Protein AF-A0AAQ4E696-F1 (afdb_monomer)

Foldseek 3Di:
DDDPVRVVVVVVVCVVDPDDDDDDDDDDDDDDPDDDDDDPLRCVVVPNDAPDFFDKDKDLDLVPDDKFWFDWDDLAWDFKAKDDVCFLNVADPDPPCDLPLPPCPPPSPPPVVVDDDPPPVPVPPPPDDDDDDDDDDDDDDDDDDDDDDDDDDDDDDDDDPDPQDAQLLHSDRHGADPQGYDDFDDPADQDPPPRDGPQPPQLKMWIWIDDPFKIKIKIKGQQGGDDQSSQLNSLLRRLLSSQLSCQPVPPPDTDTMVSSVVVSNSSSNVSSLSSSVVVVGAKMWMKMWMWTHGPPDQKIKIKIKTFFDWWKWKADPPNAIDTSLPQLDDLQDDDDLSGRSWIRYQPVHRGTGCPSIMIMMGMDHVVMRIDIGDSSPLVCLFCVSVPQENEDDDPDPPDDDDDPPDDPDPHHYDGSNSRVVSSRVSNRD

pLDDT: mean 77.85, std 25.51, range [22.39, 98.88]

Mean predicted aligned error: 13.48 Å

Secondary structure (DSSP, 8-state):
---HHHHHHHHHHHHH------------PPPPS-SS---HHHHHHTT-PPPPPPPEEEESSGGGSPP-BBPPPP--EEEEEEESTTGGGGS--STT------S--TTTS-TTTTS-TTSSSSSSSS-------------------PPPP-----------------BTTBS-SEE-BTTB-------SPBPTTT-PBTTPSP-EEEEEEEESSEEEEEEEEBSSSSHHHHHHHHHHHHHHHHHHHHHHT-TT----BHHHHHHHHHHHHHHHHHHHHHTT---B-EEEEEEEEBTTSS-EEEEEEEESS-EEEEEETTTEEEETTGGGS-TTS---TT--S-BBS-TTSS--B-TT-EEEEEEE-TT-EEEEE-HHHHGGG-TTTTTSSEEPPPP-TT-------PPPPSS-EE-HHHHHHHHHHHHT-

Solvent-accessible surface area (backbone atoms only — not comparable to full-atom values): 25598 Å² total; per-residue (Å²): 130,84,50,74,67,53,54,46,54,50,49,55,43,49,75,73,54,85,71,83,91,76,82,94,77,79,83,86,71,80,81,68,101,79,73,100,65,78,49,72,66,53,41,43,77,72,66,51,72,81,76,93,68,83,72,66,51,60,37,80,49,68,86,78,49,88,73,43,56,33,37,82,78,55,85,56,73,77,25,20,29,46,21,49,100,49,18,35,76,75,50,84,88,53,100,80,61,74,82,77,68,66,94,74,57,73,83,81,72,40,72,70,80,82,55,78,98,81,61,76,81,72,70,74,73,82,80,85,84,82,88,84,83,87,82,89,87,81,89,85,82,90,83,91,82,85,88,80,91,81,85,90,79,92,76,90,77,78,90,70,83,69,74,69,73,58,55,52,75,39,70,61,53,87,35,63,41,99,92,43,75,87,86,73,84,82,89,53,62,58,41,90,83,85,66,48,49,58,56,57,50,72,15,51,18,34,36,40,40,33,30,81,51,35,34,41,39,32,39,12,39,12,57,74,60,25,67,43,8,24,43,10,2,21,22,31,35,30,24,26,44,25,43,40,46,44,69,68,63,37,85,98,60,85,53,56,35,46,55,57,52,44,53,45,50,55,53,10,52,52,33,7,32,48,38,9,58,75,74,62,24,37,32,9,23,40,25,36,36,42,35,37,30,30,50,98,51,84,38,29,38,40,42,33,42,31,27,22,59,38,42,37,36,41,31,39,95,89,74,36,47,44,65,52,48,57,70,39,56,63,52,78,47,80,79,59,94,84,57,49,73,19,27,40,16,44,74,82,71,70,48,57,41,58,85,22,40,24,35,23,38,36,77,42,52,85,86,49,46,76,50,74,40,46,50,90,54,58,47,66,39,26,37,52,74,60,68,67,29,38,74,57,74,80,82,69,91,80,74,74,93,69,88,68,85,70,78,79,70,97,46,55,71,35,51,38,50,52,36,55,55,50,20,36,59,53,72,60,110

Structure (mmCIF, N/CA/C/O backbone):
data_AF-A0AAQ4E696-F1
#
_entry.id   AF-A0AAQ4E696-F1
#
loop_
_atom_site.group_PDB
_atom_site.id
_atom_site.type_symbol
_atom_site.label_atom_id
_atom_site.label_alt_id
_atom_site.label_comp_id
_atom_site.label_asym_id
_atom_site.label_entity_id
_atom_site.label_seq_id
_atom_site.pdbx_PDB_ins_code
_atom_site.Cartn_x
_atom_site.Cartn_y
_atom_site.Cartn_z
_atom_site.occupancy
_atom_site.B_iso_or_equiv
_atom_site.auth_seq_id
_atom_site.auth_comp_id
_atom_site.auth_asym_id
_atom_site.auth_atom_id
_atom_site.pdbx_PDB_model_num
ATOM 1 N N . MET A 1 1 ? -17.417 -28.292 -9.392 1.00 41.88 1 MET A N 1
ATOM 2 C CA . MET A 1 1 ? -17.511 -26.860 -9.036 1.00 41.88 1 MET A CA 1
ATOM 3 C C . MET A 1 1 ? -16.348 -26.145 -9.709 1.00 41.88 1 MET A C 1
ATOM 5 O O . MET A 1 1 ? -15.271 -26.731 -9.688 1.00 41.88 1 MET A O 1
ATOM 9 N N . PRO A 1 2 ? -16.537 -24.966 -10.328 1.00 41.00 2 PRO A N 1
ATOM 10 C CA . PRO A 1 2 ? -15.431 -24.216 -10.923 1.00 41.00 2 PRO A CA 1
ATOM 11 C C . PRO A 1 2 ? -14.441 -23.796 -9.834 1.00 41.00 2 PRO A C 1
ATOM 13 O O . PRO A 1 2 ? -14.866 -23.413 -8.738 1.00 41.00 2 PRO A O 1
ATOM 16 N N . THR A 1 3 ? -13.143 -23.870 -10.117 1.00 52.53 3 THR A N 1
ATOM 17 C CA . THR A 1 3 ? -12.113 -23.378 -9.197 1.00 52.53 3 THR A CA 1
ATOM 18 C C . THR A 1 3 ? -12.108 -21.844 -9.177 1.00 52.53 3 THR A C 1
ATOM 20 O O . THR A 1 3 ? -12.625 -21.197 -10.087 1.00 52.53 3 THR A O 1
ATOM 23 N N . LEU A 1 4 ? -11.526 -21.226 -8.145 1.00 46.69 4 LEU A N 1
ATOM 24 C CA . LEU A 1 4 ? -11.380 -19.761 -8.077 1.00 46.69 4 LEU A CA 1
ATOM 25 C C . LEU A 1 4 ? -10.610 -19.195 -9.282 1.00 46.69 4 LEU A C 1
ATOM 27 O O . LEU A 1 4 ? -10.925 -18.109 -9.759 1.00 46.69 4 LEU A O 1
ATOM 31 N N . ARG A 1 5 ? -9.662 -19.970 -9.820 1.00 43.66 5 ARG A N 1
ATOM 32 C CA . ARG A 1 5 ? -8.922 -19.636 -11.041 1.00 43.66 5 ARG A CA 1
ATOM 33 C C . ARG A 1 5 ? -9.829 -19.609 -12.272 1.00 43.66 5 ARG A C 1
ATOM 35 O O . ARG A 1 5 ? -9.673 -18.720 -13.098 1.00 43.66 5 ARG A O 1
ATOM 42 N N . ASP A 1 6 ? -10.792 -20.527 -12.358 1.00 43.94 6 ASP A N 1
ATOM 43 C CA . ASP A 1 6 ? -11.764 -20.570 -13.459 1.00 43.94 6 ASP A CA 1
ATOM 44 C C . ASP A 1 6 ? -12.733 -19.387 -13.380 1.00 43.94 6 ASP A C 1
ATOM 46 O O . ASP A 1 6 ? -12.993 -18.738 -14.385 1.00 43.94 6 ASP A O 1
ATOM 50 N N . LYS A 1 7 ? -13.190 -19.030 -12.171 1.00 51.44 7 LYS A N 1
ATOM 51 C CA . LYS A 1 7 ? -14.050 -17.854 -11.956 1.00 51.44 7 LYS A CA 1
ATOM 52 C C . LYS A 1 7 ? -13.338 -16.539 -12.283 1.00 51.44 7 LYS A C 1
ATOM 54 O O . LYS A 1 7 ? -13.964 -15.637 -12.825 1.00 51.44 7 LYS A O 1
ATOM 59 N N . LEU A 1 8 ? -12.042 -16.434 -11.981 1.00 48.19 8 LEU A N 1
ATOM 60 C CA . LEU A 1 8 ? -11.224 -15.263 -12.305 1.00 48.19 8 LEU A CA 1
ATOM 61 C C . LEU A 1 8 ? -10.891 -15.194 -13.798 1.00 48.19 8 LEU A C 1
ATOM 63 O O . LEU A 1 8 ? -10.949 -14.120 -14.384 1.00 48.19 8 LEU A O 1
ATOM 67 N N . ALA A 1 9 ? -10.566 -16.327 -14.424 1.00 47.16 9 ALA A N 1
ATOM 68 C CA . ALA A 1 9 ? -10.381 -16.394 -15.868 1.00 47.16 9 ALA A CA 1
ATOM 69 C C . ALA A 1 9 ? -11.673 -16.009 -16.594 1.00 47.16 9 ALA A C 1
ATOM 71 O O . ALA A 1 9 ? -11.610 -15.261 -17.561 1.00 47.16 9 ALA A O 1
ATOM 72 N N . ASP A 1 10 ? -12.834 -16.440 -16.100 1.00 44.59 10 ASP A N 1
ATOM 73 C CA . ASP A 1 10 ? -14.131 -16.032 -16.634 1.00 44.59 10 ASP A CA 1
ATOM 74 C C . ASP A 1 10 ? -14.447 -14.556 -16.343 1.00 44.59 10 ASP A C 1
ATOM 76 O O . ASP A 1 10 ? -14.982 -13.892 -17.222 1.00 44.59 10 ASP A O 1
ATOM 80 N N . PHE A 1 11 ? -14.056 -14.005 -15.189 1.00 49.97 11 PHE A N 1
ATOM 81 C CA . PHE A 1 11 ? -14.192 -12.574 -14.879 1.00 49.97 11 PHE A CA 1
ATOM 82 C C . PHE A 1 11 ? -13.307 -11.698 -15.782 1.00 49.97 11 PHE A C 1
ATOM 84 O O . PHE A 1 11 ? -13.798 -10.778 -16.430 1.00 49.97 11 PHE A O 1
ATOM 91 N N . LEU A 1 12 ? -12.020 -12.031 -15.922 1.00 44.03 12 LEU A N 1
ATOM 92 C CA . LEU A 1 12 ? -11.091 -11.357 -16.837 1.00 44.03 12 LEU A CA 1
ATOM 93 C C . LEU A 1 12 ? -11.503 -11.545 -18.304 1.00 44.03 12 LEU A C 1
ATOM 95 O O . LEU A 1 12 ? -11.373 -10.625 -19.111 1.00 44.03 12 LEU A O 1
ATOM 99 N N . ARG A 1 13 ? -12.054 -12.713 -18.663 1.00 42.78 13 ARG A N 1
ATOM 100 C CA . ARG A 1 13 ? -12.602 -12.958 -20.001 1.00 42.78 13 ARG A CA 1
ATOM 101 C C . ARG A 1 13 ? -13.872 -12.150 -20.234 1.00 42.78 13 ARG A C 1
ATOM 103 O O . ARG A 1 13 ? -13.998 -11.596 -21.312 1.00 42.78 13 ARG A O 1
ATOM 110 N N . GLN A 1 14 ? -14.762 -12.008 -19.253 1.00 46.97 14 GLN A N 1
ATOM 111 C CA . GLN A 1 14 ? -15.952 -11.151 -19.340 1.00 46.97 14 GLN A CA 1
ATOM 112 C C . GLN A 1 14 ? -15.592 -9.663 -19.450 1.00 46.97 14 GLN A C 1
ATOM 114 O O . GLN A 1 14 ? -16.213 -8.963 -20.245 1.00 46.97 14 GLN A O 1
ATOM 119 N N . LEU A 1 15 ? -14.542 -9.205 -18.759 1.00 42.69 15 LEU A N 1
ATOM 120 C CA . LEU A 1 15 ? -13.968 -7.863 -18.933 1.00 42.69 15 LEU A CA 1
ATOM 121 C C . LEU A 1 15 ? -13.345 -7.670 -20.329 1.00 42.69 15 LEU A C 1
ATOM 123 O O . LEU A 1 15 ? -13.381 -6.574 -20.883 1.00 42.69 15 LEU A O 1
ATOM 127 N N . SER A 1 16 ? -12.805 -8.738 -20.926 1.00 38.00 16 SER A N 1
ATOM 128 C CA . SER A 1 16 ? -12.217 -8.713 -22.272 1.00 38.00 16 SER A CA 1
ATOM 129 C C . SER A 1 16 ? -13.230 -8.939 -23.407 1.00 38.00 16 SER A C 1
ATOM 131 O O . SER A 1 16 ? -12.965 -8.523 -24.535 1.00 38.00 16 SER A O 1
ATOM 133 N N . THR A 1 17 ? -14.366 -9.595 -23.153 1.00 38.72 17 THR A N 1
ATOM 134 C CA . THR A 1 17 ? -15.384 -9.957 -24.153 1.00 38.72 17 THR A CA 1
ATOM 135 C C . THR A 1 17 ? -16.758 -9.407 -23.777 1.00 38.72 17 THR A C 1
ATOM 137 O O . THR A 1 17 ? -17.719 -10.154 -23.596 1.00 38.72 17 THR A O 1
ATOM 140 N N . GLY A 1 18 ? -16.880 -8.086 -23.690 1.00 38.62 18 GLY A N 1
ATOM 141 C CA . GLY A 1 18 ? -18.178 -7.418 -23.741 1.00 38.62 18 GLY A CA 1
ATOM 142 C C . GLY A 1 18 ? -18.741 -7.418 -25.166 1.00 38.62 18 GLY A C 1
ATOM 143 O O . GLY A 1 18 ? -18.613 -6.410 -25.849 1.00 38.62 18 GLY A O 1
ATOM 144 N N . ALA A 1 19 ? -19.293 -8.553 -25.620 1.00 36.00 19 ALA A N 1
ATOM 145 C CA . ALA A 1 19 ? -20.346 -8.695 -26.647 1.00 36.00 19 ALA A CA 1
ATOM 146 C C . ALA A 1 19 ? -20.473 -10.175 -27.069 1.00 36.00 19 ALA A C 1
ATOM 148 O O . ALA A 1 19 ? -19.592 -10.724 -27.735 1.00 36.00 19 ALA A O 1
ATOM 149 N N . GLU A 1 20 ? -21.569 -10.837 -26.691 1.00 37.81 20 GLU A N 1
ATOM 150 C CA . GLU A 1 20 ? -21.864 -12.204 -27.130 1.00 37.81 20 GLU A CA 1
ATOM 151 C C . GLU A 1 20 ? -22.329 -12.290 -28.591 1.00 37.81 20 GLU A C 1
ATOM 153 O O . GLU A 1 20 ? -22.923 -11.377 -29.163 1.00 37.81 20 GLU A O 1
ATOM 158 N N . ARG A 1 21 ? -22.072 -13.469 -29.165 1.00 34.47 21 ARG A N 1
ATOM 159 C CA . ARG A 1 21 ? -22.523 -13.944 -30.473 1.00 34.47 21 ARG A CA 1
ATOM 160 C C . ARG A 1 21 ? -24.049 -14.095 -30.525 1.00 34.47 21 ARG A C 1
ATOM 162 O O . ARG A 1 21 ? -24.596 -14.922 -29.805 1.00 34.47 21 ARG A O 1
ATOM 169 N N . ALA A 1 22 ? -24.690 -13.468 -31.510 1.00 31.98 22 ALA A N 1
ATOM 170 C CA . ALA A 1 22 ? -25.918 -13.976 -32.123 1.00 31.98 22 ALA A CA 1
ATOM 171 C C . ALA A 1 22 ? -26.009 -13.534 -33.597 1.00 31.98 22 ALA A C 1
ATOM 173 O O . ALA A 1 22 ? -26.004 -12.342 -33.875 1.00 31.98 22 ALA A O 1
ATOM 174 N N . GLY A 1 23 ? -26.139 -14.505 -34.511 1.00 30.36 23 GLY A N 1
ATOM 175 C CA . GLY A 1 23 ? -26.666 -14.318 -35.874 1.00 30.36 23 GLY A CA 1
ATOM 176 C C . GLY A 1 23 ? -25.706 -13.750 -36.927 1.00 30.36 23 GLY A C 1
ATOM 177 O O . GLY A 1 23 ? -24.990 -12.789 -36.694 1.00 30.36 23 GLY A O 1
ATOM 178 N N . ALA A 1 24 ? -25.691 -14.368 -38.107 1.00 40.03 24 ALA A N 1
ATOM 179 C CA . ALA A 1 24 ? -24.891 -13.965 -39.260 1.00 40.03 24 ALA A CA 1
ATOM 180 C C . ALA A 1 24 ? -25.465 -12.719 -39.974 1.00 40.03 24 ALA A C 1
ATOM 182 O O . ALA A 1 24 ? -26.626 -12.767 -40.363 1.00 40.03 24 ALA A O 1
ATOM 183 N N . ASP A 1 25 ? -24.644 -11.661 -40.119 1.00 30.34 25 ASP A N 1
ATOM 184 C CA . ASP A 1 25 ? -24.540 -10.625 -41.190 1.00 30.34 25 ASP A CA 1
ATOM 185 C C . ASP A 1 25 ? -24.043 -9.263 -40.631 1.00 30.34 25 ASP A C 1
ATOM 187 O O . ASP A 1 25 ? -24.151 -9.018 -39.432 1.00 30.34 25 ASP A O 1
ATOM 191 N N . PRO A 1 26 ? -23.560 -8.339 -41.493 1.00 37.03 26 PRO A N 1
ATOM 192 C CA . PRO A 1 26 ? -22.185 -8.194 -41.975 1.00 37.03 26 PRO A CA 1
ATOM 193 C C . PRO A 1 26 ? -21.253 -7.437 -40.991 1.00 37.03 26 PRO A C 1
ATOM 195 O O . PRO A 1 26 ? -21.679 -6.912 -39.969 1.00 37.03 26 PRO A O 1
ATOM 198 N N . LYS A 1 27 ? -19.946 -7.405 -41.309 1.00 32.00 27 LYS A N 1
ATOM 199 C CA . LYS A 1 27 ? -18.850 -6.751 -40.552 1.00 32.00 27 LYS A CA 1
ATOM 200 C C . LYS A 1 27 ? -19.273 -5.450 -39.835 1.00 32.00 27 LYS A C 1
ATOM 202 O O . LYS A 1 27 ? -19.812 -4.572 -40.505 1.00 32.00 27 LYS A O 1
ATOM 207 N N . PRO A 1 28 ? -18.923 -5.257 -38.547 1.00 31.77 28 PRO A N 1
ATOM 208 C CA . PRO A 1 28 ? -19.146 -3.979 -37.892 1.00 31.77 28 PRO A CA 1
ATOM 209 C C . PRO A 1 28 ? -18.173 -2.952 -38.478 1.00 31.77 28 PRO A C 1
ATOM 211 O O . PRO A 1 28 ? -16.953 -3.075 -38.346 1.00 31.77 28 PRO A O 1
ATOM 214 N N . GLU A 1 29 ? -18.716 -1.960 -39.176 1.00 32.38 29 GLU A N 1
ATOM 215 C CA . GLU A 1 29 ? -17.997 -0.733 -39.497 1.00 32.38 29 GLU A CA 1
ATOM 216 C C . GLU A 1 29 ? -17.629 -0.011 -38.194 1.00 32.38 29 GLU A C 1
ATOM 218 O O . GLU A 1 29 ? -18.420 0.035 -37.248 1.00 32.38 29 GLU A O 1
ATOM 223 N N . CYS A 1 30 ? -16.415 0.548 -38.143 1.00 29.91 30 CYS A N 1
ATOM 224 C CA . CYS A 1 30 ? -15.988 1.446 -37.073 1.00 29.91 30 CYS A CA 1
ATOM 225 C C . CYS A 1 30 ? -17.064 2.521 -36.852 1.00 29.91 30 CYS A C 1
ATOM 227 O O . CYS A 1 30 ? -17.397 3.229 -37.809 1.00 29.91 30 CYS A O 1
ATOM 229 N N . PRO A 1 31 ? -17.598 2.691 -35.629 1.00 32.78 31 PRO A N 1
ATOM 230 C CA . PRO A 1 31 ? -18.608 3.703 -35.403 1.00 32.78 31 PRO A CA 1
ATOM 231 C C . PRO A 1 31 ? -17.966 5.074 -35.606 1.00 32.78 31 PRO A C 1
ATOM 233 O O . PRO A 1 31 ? -17.013 5.462 -34.930 1.00 32.78 31 PRO A O 1
ATOM 236 N N . SER A 1 32 ? -18.492 5.793 -36.592 1.00 34.94 32 SER A N 1
ATOM 237 C CA . SER A 1 32 ? -18.222 7.212 -36.800 1.00 34.94 32 SER A CA 1
ATOM 238 C C . SER A 1 32 ? -18.701 8.009 -35.571 1.00 34.94 32 SER A C 1
ATOM 240 O O . SER A 1 32 ? -19.651 7.581 -34.909 1.00 34.94 32 SER A O 1
ATOM 242 N N . PRO A 1 33 ? -18.079 9.158 -35.237 1.00 39.06 33 PRO A N 1
ATOM 243 C CA . PRO A 1 33 ? -18.219 9.839 -33.946 1.00 39.06 33 PRO A CA 1
ATOM 244 C C . PRO A 1 33 ? -19.498 10.688 -33.849 1.00 39.06 33 PRO A C 1
ATOM 246 O O . PRO A 1 33 ? -19.456 11.872 -33.525 1.00 39.06 33 PRO A O 1
ATOM 249 N N . THR A 1 34 ? -20.651 10.095 -34.136 1.00 41.03 34 THR A N 1
ATOM 250 C CA . THR A 1 34 ? -21.947 10.780 -34.121 1.00 41.03 34 THR A CA 1
ATOM 251 C C . THR A 1 34 ? -23.056 9.819 -33.686 1.00 41.03 34 THR A C 1
ATOM 253 O O . THR A 1 34 ? -23.913 9.438 -34.475 1.00 41.03 34 THR A O 1
ATOM 256 N N . SER A 1 35 ? -23.059 9.422 -32.405 1.00 37.66 35 SER A N 1
ATOM 257 C CA . SER A 1 35 ? -24.258 8.882 -31.741 1.00 37.66 35 SER A CA 1
ATOM 258 C C . SER A 1 35 ? -24.219 9.059 -30.208 1.00 37.66 35 SER A C 1
ATOM 260 O O . SER A 1 35 ? -23.500 8.367 -29.496 1.00 37.66 35 SER A O 1
ATOM 262 N N . ALA A 1 36 ? -24.974 10.058 -29.744 1.00 43.47 36 ALA A N 1
ATOM 263 C CA . ALA A 1 36 ? -25.768 10.192 -28.509 1.00 43.47 36 ALA A CA 1
ATOM 264 C C . ALA A 1 36 ? -25.265 9.832 -27.087 1.00 43.47 36 ALA A C 1
ATOM 266 O O . ALA A 1 36 ? -26.005 10.123 -26.147 1.00 43.47 36 ALA A O 1
ATOM 267 N N . THR A 1 37 ? -24.047 9.344 -26.852 1.00 45.56 37 THR A N 1
ATOM 268 C CA . THR A 1 37 ? -23.496 9.322 -25.479 1.00 45.56 37 THR A CA 1
ATOM 269 C C . THR A 1 37 ? -21.993 9.540 -25.518 1.00 45.56 37 THR A C 1
ATOM 271 O O . THR A 1 37 ? -21.236 8.647 -25.888 1.00 45.56 37 THR A O 1
ATOM 274 N N . ALA A 1 38 ? -21.548 10.747 -25.163 1.00 59.00 38 ALA A N 1
ATOM 275 C CA . ALA A 1 38 ? -20.126 11.025 -25.011 1.00 59.00 38 ALA A CA 1
ATOM 276 C C . ALA A 1 38 ? -19.517 10.025 -24.013 1.00 59.00 38 ALA A C 1
ATOM 278 O O . ALA A 1 38 ? -20.091 9.787 -22.944 1.00 59.00 38 ALA A O 1
ATOM 279 N N . THR A 1 39 ? -18.371 9.432 -24.355 1.00 71.81 39 THR A N 1
ATOM 280 C CA . THR A 1 39 ? -17.649 8.556 -23.422 1.00 71.81 39 THR A CA 1
ATOM 281 C C . THR A 1 39 ? -17.283 9.346 -22.163 1.00 71.81 39 THR A C 1
ATOM 283 O O . THR A 1 39 ? -17.153 10.571 -22.211 1.00 71.81 39 THR A O 1
ATOM 286 N N . PHE A 1 40 ? -17.098 8.677 -21.021 1.00 73.62 40 PHE A N 1
ATOM 287 C CA . PHE A 1 40 ? -16.727 9.363 -19.772 1.00 73.62 40 PHE A CA 1
ATOM 288 C C . PHE A 1 40 ? -15.485 10.258 -19.953 1.00 73.62 40 PHE A C 1
ATOM 290 O O . PHE A 1 40 ? -15.433 11.369 -19.430 1.00 73.62 40 PHE A O 1
ATOM 297 N N . MET A 1 41 ? -14.529 9.809 -20.774 1.00 71.31 41 MET A N 1
ATOM 298 C CA . MET A 1 41 ? -13.337 10.571 -21.140 1.00 71.31 41 MET A CA 1
ATOM 299 C C . MET A 1 41 ? -13.692 11.844 -21.901 1.00 71.31 41 MET A C 1
ATOM 301 O O . MET A 1 41 ? -13.195 12.912 -21.567 1.00 71.31 41 MET A O 1
ATOM 305 N N . GLN A 1 42 ? -14.572 11.752 -22.903 1.00 75.88 42 GLN A N 1
ATOM 306 C CA . GLN A 1 42 ? -15.029 12.918 -23.659 1.00 75.88 42 GLN A CA 1
ATOM 307 C C . GLN A 1 42 ? -15.758 13.910 -22.756 1.00 75.88 42 GLN A C 1
ATOM 309 O O . GLN A 1 42 ? -15.522 15.104 -22.869 1.00 75.88 42 GLN A O 1
ATOM 314 N N . ARG A 1 43 ? -16.598 13.436 -21.832 1.00 80.69 43 ARG A N 1
ATOM 315 C CA . ARG A 1 43 ? -17.297 14.289 -20.860 1.00 80.69 43 ARG A CA 1
ATOM 316 C C . ARG A 1 43 ? -16.314 15.068 -19.984 1.00 80.69 43 ARG A C 1
ATOM 318 O O . ARG A 1 43 ? -16.385 16.294 -19.941 1.00 80.69 43 ARG A O 1
ATOM 325 N N . TYR A 1 44 ? -15.349 14.375 -19.378 1.00 83.62 44 TYR A N 1
ATOM 326 C CA . TYR A 1 44 ? -14.314 15.003 -18.553 1.00 83.62 44 TYR A CA 1
ATOM 327 C C . TYR A 1 44 ? -13.450 15.991 -19.355 1.00 83.62 44 TYR A C 1
ATOM 329 O O . TYR A 1 44 ? -13.264 17.136 -18.947 1.00 83.62 44 TYR A O 1
ATOM 337 N N . LEU A 1 45 ? -12.976 15.592 -20.541 1.00 82.12 45 LEU A N 1
ATOM 338 C CA . LEU A 1 45 ? -12.154 16.448 -21.407 1.00 82.12 45 LEU A CA 1
ATOM 339 C C . LEU A 1 45 ? -12.926 17.644 -21.987 1.00 82.12 45 LEU A C 1
ATOM 341 O O . LEU A 1 45 ? -12.321 18.675 -22.267 1.00 82.12 45 LEU A O 1
ATOM 345 N N . ASN A 1 46 ? -14.252 17.543 -22.112 1.00 83.19 46 ASN A N 1
ATOM 346 C CA . ASN A 1 46 ? -15.133 18.649 -22.497 1.00 83.19 46 ASN A CA 1
ATOM 347 C C . ASN A 1 46 ? -15.483 19.582 -21.321 1.00 83.19 46 ASN A C 1
ATOM 349 O O . ASN A 1 46 ? -16.297 20.490 -21.486 1.00 83.19 46 ASN A O 1
ATOM 353 N N . GLY A 1 47 ? -14.870 19.387 -20.149 1.00 77.12 47 GLY A N 1
ATOM 354 C CA . GLY A 1 47 ? -14.996 20.284 -19.003 1.00 77.12 47 GLY A CA 1
ATOM 355 C C . GLY A 1 47 ? -16.074 19.892 -17.995 1.00 77.12 47 GLY A C 1
ATOM 356 O O . GLY A 1 47 ? -16.377 20.690 -17.107 1.00 77.12 47 GLY A O 1
ATOM 357 N N . GLU A 1 48 ? -16.647 18.686 -18.082 1.00 78.69 48 GLU A N 1
ATOM 358 C CA . GLU A 1 48 ? -17.433 18.167 -16.964 1.00 78.69 48 GLU A CA 1
ATOM 359 C C . GLU A 1 48 ? -16.507 17.898 -15.771 1.00 78.69 48 GLU A C 1
ATOM 361 O O . GLU A 1 48 ? -15.651 17.012 -15.803 1.00 78.69 48 GLU A O 1
ATOM 366 N N . GLY A 1 49 ? -16.662 18.701 -14.717 1.00 69.75 49 GLY A N 1
ATOM 367 C CA . GLY A 1 49 ? -15.875 18.569 -13.497 1.00 69.75 49 GLY A CA 1
ATOM 368 C C . GLY A 1 49 ? -16.154 17.259 -12.759 1.00 69.75 49 GLY A C 1
ATOM 369 O O . GLY A 1 49 ? -17.256 16.710 -12.820 1.00 69.75 49 GLY A O 1
ATOM 370 N N . LEU A 1 50 ? -15.156 16.780 -12.013 1.00 74.38 50 LEU A N 1
ATOM 371 C CA . LEU A 1 50 ? -15.349 15.663 -11.091 1.00 74.38 50 LEU A CA 1
ATOM 372 C C . LEU A 1 50 ? -16.287 16.082 -9.947 1.00 74.38 50 LEU A C 1
ATOM 374 O O . LEU A 1 50 ? -16.225 17.229 -9.489 1.00 74.38 50 LEU A O 1
ATOM 378 N N . PRO A 1 51 ? -17.145 15.171 -9.456 1.00 76.44 51 PRO A N 1
ATOM 379 C CA . PRO A 1 51 ? -17.964 15.446 -8.286 1.00 76.44 51 PRO A CA 1
ATOM 380 C C . PRO A 1 51 ? -17.078 15.750 -7.075 1.00 76.44 51 PRO A C 1
ATOM 382 O O . PRO A 1 51 ? -15.934 15.303 -6.990 1.00 76.44 51 PRO A O 1
ATOM 385 N N . LYS A 1 52 ? -17.619 16.497 -6.106 1.00 83.19 52 LYS A N 1
ATOM 386 C CA . LYS A 1 52 ? -16.913 16.767 -4.850 1.00 83.19 52 LYS A CA 1
ATOM 387 C C . LYS A 1 52 ? -16.622 15.442 -4.139 1.00 83.19 52 LYS A C 1
ATOM 389 O O . LYS A 1 52 ? -17.548 14.717 -3.776 1.00 83.19 52 LYS A O 1
ATOM 394 N N . GLN A 1 53 ? -15.340 15.155 -3.945 1.00 86.62 53 GLN A N 1
ATOM 395 C CA . GLN A 1 53 ? -14.868 13.929 -3.309 1.00 86.62 53 GLN A CA 1
ATOM 396 C C . GLN A 1 53 ? -14.697 14.123 -1.792 1.00 86.62 53 GLN A C 1
ATOM 398 O O . GLN A 1 53 ? -14.414 15.245 -1.356 1.00 86.62 53 GLN A O 1
ATOM 403 N N . PRO A 1 54 ? -14.865 13.069 -0.968 1.00 90.25 54 PRO A N 1
ATOM 404 C CA . PRO A 1 54 ? -14.495 13.117 0.437 1.00 90.25 54 PRO A CA 1
ATOM 405 C C . PRO A 1 54 ? -12.989 13.321 0.578 1.00 90.25 54 PRO A C 1
ATOM 407 O O . PRO A 1 54 ? -12.201 12.838 -0.238 1.00 90.25 54 PRO A O 1
ATOM 410 N N . GLU A 1 55 ? -12.615 14.031 1.634 1.00 93.25 55 GLU A N 1
ATOM 411 C CA . GLU A 1 55 ? -11.245 14.460 1.871 1.00 93.25 55 GLU A CA 1
ATOM 412 C C . GLU A 1 55 ? -10.297 13.275 2.122 1.00 93.25 55 GLU A C 1
ATOM 414 O O . GLU A 1 55 ? -10.621 12.311 2.827 1.00 93.25 55 GLU A O 1
ATOM 419 N N . ILE A 1 56 ? -9.110 13.376 1.531 1.00 96.38 56 ILE A N 1
ATOM 420 C CA . ILE A 1 56 ? -7.944 12.541 1.809 1.00 96.38 56 ILE A CA 1
ATOM 421 C C . ILE A 1 56 ? -6.863 13.511 2.270 1.00 96.38 56 ILE A C 1
ATOM 423 O O . ILE A 1 56 ? -6.421 14.358 1.495 1.00 96.38 56 ILE A O 1
ATOM 427 N N . VAL A 1 57 ? -6.481 13.412 3.539 1.00 97.31 57 VAL A N 1
ATOM 428 C CA . VAL A 1 57 ? -5.444 14.262 4.131 1.00 97.31 57 VAL A CA 1
ATOM 429 C C . VAL A 1 57 ? -4.135 13.493 4.098 1.00 97.31 57 VAL A C 1
ATOM 431 O O . VAL A 1 57 ? -4.119 12.304 4.410 1.00 97.31 57 VAL A O 1
ATOM 434 N N . HIS A 1 58 ? -3.044 14.153 3.731 1.00 97.19 58 HIS A N 1
ATOM 435 C CA . HIS A 1 58 ? -1.720 13.548 3.677 1.00 97.19 58 HIS A CA 1
ATOM 436 C C . HIS A 1 58 ? -0.656 14.517 4.190 1.00 97.19 58 HIS A C 1
ATOM 438 O O . HIS A 1 58 ? -0.818 15.731 4.087 1.00 97.19 58 HIS A O 1
ATOM 444 N N . SER A 1 59 ? 0.429 13.977 4.739 1.00 95.94 59 SER A N 1
ATOM 445 C CA . SER A 1 59 ? 1.605 14.741 5.159 1.00 95.94 59 SER A CA 1
ATOM 446 C C . SER A 1 59 ? 2.863 13.866 5.110 1.00 95.94 59 SER A C 1
ATOM 448 O O . SER A 1 59 ? 2.797 12.644 4.952 1.00 95.94 59 SER A O 1
ATOM 450 N N . LYS A 1 60 ? 4.024 14.509 5.243 1.00 91.38 60 LYS A N 1
ATOM 451 C CA . LYS A 1 60 ? 5.311 13.855 5.504 1.00 91.38 60 LYS A CA 1
ATOM 452 C C . LYS A 1 60 ? 5.460 13.459 6.971 1.00 91.38 60 LYS A C 1
ATOM 454 O O . LYS A 1 60 ? 6.094 12.449 7.251 1.00 91.38 60 LYS A O 1
ATOM 459 N N . SER A 1 61 ? 4.833 14.204 7.882 1.00 91.62 61 SER A N 1
ATOM 460 C CA . SER A 1 61 ? 4.822 13.901 9.311 1.00 91.62 61 SER A CA 1
ATOM 461 C C . SER A 1 61 ? 3.435 13.472 9.772 1.00 91.62 61 SER A C 1
ATOM 463 O O . SER A 1 61 ? 2.421 14.070 9.413 1.00 91.62 61 SER A O 1
ATOM 465 N N . CYS A 1 62 ? 3.376 12.435 10.608 1.00 91.44 62 CYS A N 1
ATOM 466 C CA . CYS A 1 62 ? 2.111 11.979 11.179 1.00 91.44 62 CYS A CA 1
ATOM 467 C C . CYS A 1 62 ? 1.483 13.005 12.131 1.00 91.44 62 CYS A C 1
ATOM 469 O O . CYS A 1 62 ? 0.264 13.030 12.252 1.00 91.44 62 CYS A O 1
ATOM 471 N N . TYR A 1 63 ? 2.286 13.876 12.752 1.00 92.94 63 TYR A N 1
ATOM 472 C CA . TYR A 1 63 ? 1.811 14.916 13.672 1.00 92.94 63 TYR A CA 1
ATOM 473 C C . TYR A 1 63 ? 0.991 16.020 12.986 1.00 92.94 63 TYR A C 1
ATOM 475 O O . TYR A 1 63 ? 0.241 16.725 13.659 1.00 92.94 63 TYR A O 1
ATOM 483 N N . ASP A 1 64 ? 1.090 16.144 11.660 1.00 94.25 64 ASP A N 1
ATOM 484 C CA . ASP A 1 64 ? 0.303 17.107 10.879 1.00 94.25 64 ASP A CA 1
ATOM 485 C C . ASP A 1 64 ? -1.071 16.557 10.465 1.00 94.25 64 ASP A C 1
ATOM 487 O O . ASP A 1 64 ? -1.881 17.273 9.870 1.00 94.25 64 ASP A O 1
ATOM 491 N N . LEU A 1 65 ? -1.345 15.276 10.733 1.00 95.75 65 LEU A N 1
ATOM 492 C CA . LEU A 1 65 ? -2.617 14.653 10.392 1.00 95.75 65 LEU A CA 1
ATOM 493 C C . LEU A 1 65 ? -3.655 14.854 11.511 1.00 95.75 65 LEU A C 1
ATOM 495 O O . LEU A 1 65 ? -3.312 14.877 12.694 1.00 95.75 65 LEU A O 1
ATOM 499 N N . PRO A 1 66 ? -4.955 14.955 11.173 1.00 96.69 66 PRO A N 1
ATOM 500 C CA . PRO A 1 66 ? -6.011 15.025 12.174 1.00 96.69 66 PRO A CA 1
ATOM 501 C C . PRO A 1 66 ? -5.987 13.825 13.127 1.00 96.69 66 PRO A C 1
ATOM 503 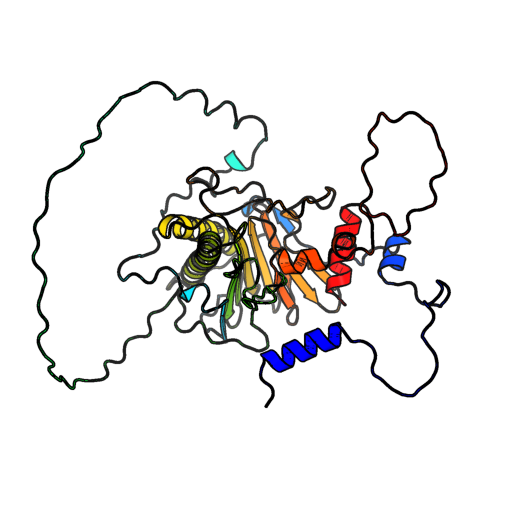O O . PRO A 1 66 ? -6.167 12.677 12.710 1.00 96.69 66 PRO A O 1
ATOM 506 N N . ASN A 1 67 ? -5.845 14.094 14.424 1.00 97.50 67 ASN A N 1
ATOM 507 C CA . ASN A 1 67 ? -5.906 13.048 15.435 1.00 97.50 67 ASN A CA 1
ATOM 508 C C . ASN A 1 67 ? -7.362 12.695 15.778 1.00 97.50 67 ASN A C 1
ATOM 510 O O . ASN A 1 67 ? -8.177 13.584 16.037 1.00 97.50 67 ASN A O 1
ATOM 514 N N . ARG A 1 68 ? -7.704 11.404 15.767 1.00 97.62 68 ARG A N 1
ATOM 515 C CA . ARG A 1 68 ? -9.060 10.901 16.029 1.00 97.62 68 ARG A CA 1
ATOM 516 C C . ARG A 1 68 ? -9.032 9.731 16.996 1.00 97.62 68 ARG A C 1
ATOM 518 O O . ARG A 1 68 ? -8.146 8.885 16.907 1.00 97.62 68 ARG A O 1
ATOM 525 N N . ASP A 1 69 ? -10.052 9.646 17.841 1.00 98.25 69 ASP A N 1
ATOM 526 C CA . ASP A 1 69 ? -10.215 8.528 18.766 1.00 98.25 69 ASP A CA 1
ATOM 527 C C . ASP A 1 69 ? -10.656 7.262 18.024 1.00 98.25 69 ASP A C 1
ATOM 529 O O . ASP A 1 69 ? -11.632 7.264 17.263 1.00 98.25 69 ASP A O 1
ATOM 533 N N . VAL A 1 70 ? -9.969 6.155 18.291 1.00 97.81 70 VAL A N 1
ATOM 534 C CA . VAL A 1 70 ? -10.289 4.839 17.732 1.00 97.81 70 VAL A CA 1
ATOM 535 C C . VAL A 1 70 ? -10.977 3.967 18.777 1.00 97.81 70 VAL A C 1
ATOM 537 O O . VAL A 1 70 ? -10.808 4.146 19.989 1.0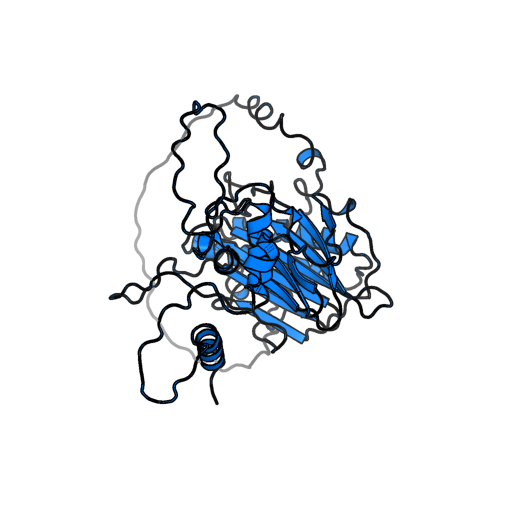0 97.81 70 VAL A O 1
ATOM 540 N N . ALA A 1 71 ? -11.819 3.049 18.314 1.00 97.31 71 ALA A N 1
ATOM 541 C CA . ALA A 1 71 ? -12.435 2.045 19.167 1.00 97.31 71 ALA A CA 1
ATOM 542 C C . ALA A 1 71 ? -11.380 1.027 19.648 1.00 97.31 71 ALA A C 1
ATOM 544 O O . ALA A 1 71 ? -10.402 0.785 18.936 1.00 97.31 71 ALA A O 1
ATOM 545 N N . PRO A 1 72 ? -11.574 0.385 20.816 1.00 96.44 72 PRO A N 1
ATOM 546 C CA . PRO A 1 72 ? -10.696 -0.691 21.265 1.00 96.44 72 PRO A CA 1
ATOM 547 C C . PRO A 1 72 ? -10.569 -1.787 20.202 1.00 96.44 72 PRO A C 1
ATOM 549 O O . PRO A 1 72 ? -11.575 -2.309 19.718 1.00 96.44 72 PRO A O 1
ATOM 552 N N . LEU A 1 73 ? -9.339 -2.136 19.833 1.00 96.88 73 LEU A N 1
ATOM 553 C CA . LEU A 1 73 ? -9.079 -3.087 18.755 1.00 96.88 73 LEU A CA 1
ATOM 554 C C . LEU A 1 73 ? -9.417 -4.521 19.189 1.00 96.88 73 LEU A C 1
ATOM 556 O O . LEU A 1 73 ? -8.872 -5.032 20.171 1.00 96.88 73 LEU A O 1
ATOM 560 N N . SER A 1 74 ? -10.294 -5.193 18.442 1.00 96.19 74 SER A N 1
ATOM 561 C CA . SER A 1 74 ? -10.573 -6.616 18.644 1.00 96.19 74 SER A CA 1
ATOM 562 C C . SER A 1 74 ? -9.392 -7.452 18.170 1.00 96.19 74 SER A C 1
ATOM 564 O O . SER A 1 74 ? -8.828 -7.200 17.108 1.00 96.19 74 SER A O 1
ATOM 566 N N . LYS A 1 75 ? -9.045 -8.496 18.930 1.00 95.00 75 LYS A N 1
ATOM 567 C CA . LYS A 1 75 ? -8.010 -9.471 18.554 1.00 95.00 75 LYS A CA 1
ATOM 568 C C . LYS A 1 75 ? -8.552 -10.609 17.682 1.00 95.00 75 LYS A C 1
ATOM 570 O O . LYS A 1 75 ? -7.758 -11.380 17.148 1.00 95.00 75 LYS A O 1
ATOM 575 N N . ARG A 1 76 ? -9.878 -10.739 17.531 1.00 96.38 76 ARG A N 1
ATOM 576 C CA . ARG A 1 76 ? -10.493 -11.854 16.797 1.00 96.38 76 ARG A CA 1
ATOM 577 C C . ARG A 1 76 ? -10.264 -11.696 15.296 1.00 96.38 76 ARG A C 1
ATOM 579 O O . ARG A 1 76 ? -10.828 -10.805 14.669 1.00 96.38 76 ARG A O 1
ATOM 586 N N . ILE A 1 77 ? -9.454 -12.591 14.734 1.00 97.44 77 ILE A N 1
ATOM 587 C CA . ILE A 1 77 ? -9.148 -12.660 13.300 1.00 97.44 77 ILE A CA 1
ATOM 588 C C . ILE A 1 77 ? -10.329 -13.285 12.552 1.00 97.44 77 ILE A C 1
ATOM 590 O O . ILE A 1 77 ? -10.875 -14.304 12.973 1.00 97.44 77 ILE A O 1
ATOM 594 N N . LEU A 1 78 ? -10.715 -12.652 11.447 1.00 97.88 78 LEU A N 1
ATOM 595 C CA . LEU A 1 78 ? -11.766 -13.099 10.532 1.00 97.88 78 LEU A CA 1
ATOM 596 C C . LEU A 1 78 ? -11.198 -13.648 9.222 1.00 97.88 78 LEU A C 1
ATOM 598 O O . LEU A 1 78 ? -11.774 -14.565 8.645 1.00 97.88 78 LEU A O 1
ATOM 602 N N . ALA A 1 79 ? -10.089 -13.076 8.751 1.00 98.06 79 ALA A N 1
ATOM 603 C CA . ALA A 1 79 ? -9.389 -13.513 7.552 1.00 98.06 79 ALA A CA 1
ATOM 604 C C . ALA A 1 79 ? -7.900 -13.175 7.660 1.00 98.06 79 ALA A C 1
ATOM 606 O O . ALA A 1 79 ? -7.526 -12.136 8.210 1.00 98.06 79 ALA A O 1
ATOM 607 N N . ALA A 1 80 ? -7.052 -14.031 7.105 1.00 98.06 80 ALA A N 1
ATOM 608 C CA . ALA A 1 80 ? -5.625 -13.781 6.976 1.00 98.06 80 ALA A CA 1
ATOM 609 C C . ALA A 1 80 ? -5.114 -14.455 5.706 1.00 98.06 80 ALA A C 1
ATOM 611 O O . ALA A 1 80 ? -5.272 -15.666 5.535 1.00 98.06 80 ALA A O 1
ATOM 612 N N . TYR A 1 81 ? -4.520 -13.676 4.806 1.00 98.19 81 TYR A N 1
ATOM 613 C CA . TYR A 1 81 ? -4.018 -14.185 3.539 1.00 98.19 81 TYR A CA 1
ATOM 614 C C . TYR A 1 81 ? -2.740 -13.481 3.094 1.00 98.19 81 TYR A C 1
ATOM 616 O O . TYR A 1 81 ? -2.584 -12.281 3.291 1.00 98.19 81 TYR A O 1
ATOM 624 N N . THR A 1 82 ? -1.815 -14.225 2.492 1.00 98.44 82 THR A N 1
ATOM 625 C CA . THR A 1 82 ? -0.555 -13.692 1.959 1.00 98.44 82 THR A CA 1
ATOM 626 C C . THR A 1 82 ? -0.125 -14.460 0.716 1.00 98.44 82 THR A C 1
ATOM 628 O O . THR A 1 82 ? -0.382 -15.659 0.575 1.00 98.44 82 THR A O 1
ATOM 631 N N . GLY A 1 83 ? 0.566 -13.775 -0.186 1.00 97.06 83 GLY A N 1
ATOM 632 C CA . GLY A 1 83 ? 1.066 -14.362 -1.416 1.00 97.06 83 GLY A CA 1
ATOM 633 C C . GLY A 1 83 ? 2.090 -13.469 -2.116 1.00 97.06 83 GLY A C 1
ATOM 634 O O . GLY A 1 83 ? 2.478 -12.440 -1.563 1.00 97.06 83 GLY A O 1
ATOM 635 N N . PRO A 1 84 ? 2.544 -13.880 -3.311 1.00 95.19 84 PRO A N 1
ATOM 636 C CA . PRO A 1 84 ? 2.286 -15.178 -3.946 1.00 95.19 84 PRO A CA 1
ATOM 637 C C . PRO A 1 84 ? 3.075 -16.324 -3.289 1.00 95.19 84 PRO A C 1
ATOM 639 O O . PRO A 1 84 ? 4.035 -16.107 -2.552 1.00 95.19 84 PRO A O 1
ATOM 642 N N . SER A 1 85 ? 2.686 -17.575 -3.566 1.00 91.75 85 SER A N 1
ATOM 643 C CA . SER A 1 85 ? 3.456 -18.785 -3.207 1.00 91.75 85 SER A CA 1
ATOM 644 C C . SER A 1 85 ? 3.837 -18.908 -1.718 1.00 91.75 85 SER A C 1
ATOM 646 O O . SER A 1 85 ? 4.887 -19.453 -1.367 1.00 91.75 85 SER A O 1
ATOM 648 N N . GLY A 1 86 ? 2.966 -18.432 -0.825 1.00 91.88 86 GLY A N 1
ATOM 649 C CA . GLY A 1 86 ? 3.184 -18.384 0.625 1.00 91.88 86 GLY A CA 1
ATOM 650 C C . GLY A 1 86 ? 3.736 -17.052 1.142 1.00 91.88 86 GLY A C 1
ATOM 651 O O . GLY A 1 86 ? 3.825 -16.893 2.355 1.00 91.88 86 GLY A O 1
ATOM 652 N N . GLY A 1 87 ? 4.083 -16.107 0.262 1.00 95.44 87 GLY A N 1
ATOM 653 C CA . GLY A 1 87 ? 4.352 -14.704 0.589 1.00 95.44 87 GLY A CA 1
ATOM 654 C C . GLY A 1 87 ? 5.297 -14.522 1.775 1.00 95.44 87 GLY A C 1
ATOM 655 O O . GLY A 1 87 ? 6.384 -15.108 1.816 1.00 95.44 87 GLY A O 1
ATOM 656 N N . LEU A 1 88 ? 4.846 -13.758 2.772 1.00 96.12 88 LEU A N 1
ATOM 657 C CA . LEU A 1 88 ? 5.615 -13.458 3.984 1.00 96.12 88 LEU A CA 1
ATOM 658 C C . LEU A 1 88 ? 6.013 -14.702 4.787 1.00 96.12 88 LEU A C 1
ATOM 660 O O . LEU A 1 88 ? 6.995 -14.672 5.522 1.00 96.12 88 LEU A O 1
ATOM 664 N N . THR A 1 89 ? 5.294 -15.822 4.651 1.00 95.56 89 THR A N 1
ATOM 665 C CA . THR A 1 89 ? 5.610 -17.046 5.411 1.00 95.56 89 THR A CA 1
ATOM 666 C C . THR A 1 89 ? 6.880 -17.720 4.914 1.00 95.56 89 THR A C 1
ATOM 668 O O . THR A 1 89 ? 7.337 -18.682 5.525 1.00 95.56 89 THR A O 1
ATOM 671 N N . ARG A 1 90 ? 7.437 -17.284 3.776 1.00 93.81 90 ARG A N 1
ATOM 672 C CA . ARG A 1 90 ? 8.624 -17.866 3.132 1.00 93.81 90 ARG A CA 1
ATOM 673 C C . ARG A 1 90 ? 9.946 -17.268 3.614 1.00 93.81 90 ARG A C 1
ATOM 675 O O . ARG A 1 90 ? 10.985 -17.803 3.242 1.00 93.81 90 ARG A O 1
ATOM 682 N N . VAL A 1 91 ? 9.912 -16.217 4.430 1.00 90.88 91 VAL A N 1
ATOM 683 C CA . VAL A 1 91 ? 11.104 -15.537 4.962 1.00 90.88 91 VAL A CA 1
ATOM 684 C C . VAL A 1 91 ? 11.193 -15.696 6.480 1.00 90.88 91 VAL A C 1
ATOM 686 O O . VAL A 1 91 ? 10.221 -16.097 7.116 1.00 90.88 91 VAL A O 1
ATOM 689 N N . ASN A 1 92 ? 12.372 -15.421 7.042 1.00 84.44 92 ASN A N 1
ATOM 690 C CA . ASN A 1 92 ? 12.642 -15.474 8.481 1.00 84.44 92 ASN A CA 1
ATOM 691 C C . ASN A 1 92 ? 12.312 -16.823 9.172 1.00 84.44 92 ASN A C 1
ATOM 693 O O . ASN A 1 92 ? 11.743 -16.860 10.255 1.00 84.44 92 ASN A O 1
ATOM 697 N N . ARG A 1 93 ? 12.665 -17.956 8.546 1.00 72.44 93 ARG A N 1
ATOM 698 C CA . ARG A 1 93 ? 12.344 -19.323 9.030 1.00 72.44 93 ARG A CA 1
ATOM 699 C C . ARG A 1 93 ? 13.401 -19.954 9.954 1.00 72.44 93 ARG A C 1
ATOM 701 O O . ARG A 1 93 ? 13.416 -21.167 10.141 1.00 72.44 93 ARG A O 1
ATOM 708 N N . GLY A 1 94 ? 14.363 -19.171 10.442 1.00 61.88 94 GLY A N 1
ATOM 709 C CA . GLY A 1 94 ? 15.491 -19.681 11.228 1.00 61.88 94 GLY A CA 1
ATOM 710 C C . GLY A 1 94 ? 15.188 -19.691 12.734 1.00 61.88 94 GLY A C 1
ATOM 711 O O . GLY A 1 94 ? 14.719 -18.671 13.232 1.00 61.88 94 GLY A O 1
ATOM 712 N N . PRO A 1 95 ? 15.536 -20.755 13.489 1.00 45.25 95 PRO A N 1
ATOM 713 C CA . PRO A 1 95 ? 15.084 -20.963 14.874 1.00 45.25 95 PRO A CA 1
ATOM 714 C C . PRO A 1 95 ? 15.547 -19.924 15.918 1.00 45.25 95 PRO A C 1
ATOM 716 O O . PRO A 1 95 ? 15.152 -20.027 17.072 1.00 45.25 95 PRO A O 1
ATOM 719 N N . HIS A 1 96 ? 16.328 -18.900 15.552 1.00 45.62 96 HIS A N 1
ATOM 720 C CA . HIS A 1 96 ? 16.801 -17.834 16.454 1.00 45.62 96 HIS A CA 1
ATOM 721 C C . HIS A 1 96 ? 16.896 -16.444 15.791 1.00 45.62 96 HIS A C 1
ATOM 723 O O . HIS A 1 96 ? 17.702 -15.614 16.206 1.00 45.62 96 HIS A O 1
ATOM 729 N N . ARG A 1 97 ? 16.098 -16.160 14.754 1.00 58.00 97 ARG A N 1
ATOM 730 C CA . ARG A 1 97 ? 16.090 -14.840 14.096 1.00 58.00 97 ARG A CA 1
ATOM 731 C C . ARG A 1 97 ? 14.891 -14.003 14.541 1.00 58.00 97 ARG A C 1
ATOM 733 O O . ARG A 1 97 ? 13.982 -13.713 13.767 1.00 58.00 97 ARG A O 1
ATOM 740 N N . ALA A 1 98 ? 14.874 -13.632 15.822 1.00 61.28 98 ALA A N 1
ATOM 741 C CA . ALA A 1 98 ? 13.986 -12.559 16.255 1.00 61.28 98 ALA A CA 1
ATOM 742 C C . ALA A 1 98 ? 14.315 -11.308 15.427 1.00 61.28 98 ALA A C 1
ATOM 744 O O . ALA A 1 98 ? 15.491 -10.982 15.266 1.00 61.28 98 ALA A O 1
ATOM 745 N N . LEU A 1 99 ? 13.290 -10.643 14.890 1.00 61.25 99 LEU A N 1
ATOM 746 C CA . LEU A 1 99 ? 13.448 -9.359 14.215 1.00 61.25 99 LEU A CA 1
ATOM 747 C C . LEU A 1 99 ? 14.188 -8.405 15.156 1.00 61.25 99 LEU A C 1
ATOM 749 O O . LEU A 1 99 ? 13.655 -8.011 16.194 1.00 61.25 99 LEU A O 1
ATOM 753 N N . THR A 1 100 ? 15.425 -8.048 14.812 1.00 55.03 100 THR A N 1
ATOM 754 C CA . THR A 1 100 ? 16.164 -6.990 15.503 1.00 55.03 100 THR A CA 1
ATOM 755 C C . THR A 1 100 ? 15.539 -5.651 15.140 1.00 55.03 100 THR A C 1
ATOM 757 O O . THR A 1 100 ? 15.962 -4.975 14.205 1.00 55.03 100 THR A O 1
ATOM 760 N N . VAL A 1 101 ? 14.491 -5.282 15.873 1.00 54.16 101 VAL A N 1
ATOM 761 C CA . VAL A 1 101 ? 13.980 -3.915 15.898 1.00 54.16 101 VAL A CA 1
ATOM 762 C C . VAL A 1 101 ? 14.859 -3.158 16.886 1.00 54.16 101 VAL A C 1
ATOM 764 O O . VAL A 1 101 ? 14.789 -3.386 18.091 1.00 54.16 101 VAL A O 1
ATOM 767 N N . THR A 1 102 ? 15.767 -2.326 16.387 1.00 48.25 102 THR A N 1
ATOM 768 C CA . THR A 1 102 ? 16.534 -1.423 17.246 1.00 48.25 102 THR A CA 1
ATOM 769 C C . THR A 1 102 ? 15.598 -0.326 17.746 1.00 48.25 102 THR A C 1
ATOM 771 O O . THR A 1 102 ? 15.010 0.376 16.931 1.00 48.25 102 THR A O 1
ATOM 774 N N . ASP A 1 103 ? 15.491 -0.136 19.064 1.00 43.53 103 ASP A N 1
ATOM 775 C CA . ASP A 1 103 ? 14.699 0.950 19.681 1.00 43.53 103 ASP A CA 1
ATOM 776 C C . ASP A 1 103 ? 15.218 2.368 19.339 1.00 43.53 103 ASP A C 1
ATOM 778 O O . ASP A 1 103 ? 14.604 3.363 19.717 1.00 43.53 103 ASP A O 1
ATOM 782 N N . GLN A 1 104 ? 16.347 2.478 18.628 1.00 40.78 104 GLN A N 1
ATOM 783 C CA . GLN A 1 104 ? 16.863 3.730 18.072 1.00 40.78 104 GLN A CA 1
ATOM 784 C C . GLN A 1 104 ? 16.224 3.967 16.695 1.00 40.78 104 GLN A C 1
ATOM 786 O O . GLN A 1 104 ? 16.519 3.272 15.719 1.00 40.78 104 GLN A O 1
ATOM 791 N N . VAL A 1 105 ? 15.288 4.913 16.649 1.00 48.06 105 VAL A N 1
ATOM 792 C CA . VAL A 1 105 ? 14.483 5.301 15.481 1.00 48.06 105 VAL A CA 1
ATOM 793 C C . VAL A 1 105 ? 15.045 6.614 14.921 1.00 48.06 105 VAL A C 1
ATOM 795 O O . VAL A 1 105 ? 14.377 7.637 14.877 1.00 48.06 105 VAL A O 1
ATOM 798 N N . ASP A 1 106 ? 16.318 6.621 14.525 1.00 42.47 106 ASP A N 1
ATOM 799 C CA . ASP A 1 106 ? 17.007 7.889 14.227 1.00 42.47 106 ASP A CA 1
ATOM 800 C C . ASP A 1 106 ? 16.607 8.518 12.877 1.00 42.47 106 ASP A C 1
ATOM 802 O O . ASP A 1 106 ? 16.854 9.697 12.665 1.00 42.47 106 ASP A O 1
ATOM 806 N N . PHE A 1 107 ? 15.984 7.778 11.949 1.00 50.19 107 PHE A N 1
ATOM 807 C CA . PHE A 1 107 ? 15.646 8.304 10.611 1.00 50.19 107 PHE A CA 1
ATOM 808 C C . PHE A 1 107 ? 14.158 8.614 10.394 1.00 50.19 107 PHE A C 1
ATOM 810 O O . PHE A 1 107 ? 13.812 9.226 9.388 1.00 50.19 107 PHE A O 1
ATOM 817 N N . ILE A 1 108 ? 13.279 8.179 11.303 1.00 52.78 108 ILE A N 1
ATOM 818 C CA . ILE A 1 108 ? 11.826 8.427 11.224 1.00 52.78 108 ILE A CA 1
ATOM 819 C C . ILE A 1 108 ? 11.402 9.518 12.213 1.00 52.78 108 ILE A C 1
ATOM 821 O O . ILE A 1 108 ? 10.493 10.282 11.903 1.00 52.78 108 ILE A O 1
ATOM 825 N N . ASP A 1 109 ? 12.075 9.620 13.364 1.00 44.66 109 ASP A N 1
ATOM 826 C CA . ASP A 1 109 ? 11.762 10.614 14.398 1.00 44.66 109 ASP A CA 1
ATOM 827 C C . ASP A 1 109 ? 12.581 11.919 14.247 1.00 44.66 109 ASP A C 1
ATOM 829 O O . ASP A 1 109 ? 12.370 12.865 15.006 1.00 44.66 109 ASP A O 1
ATOM 833 N N . ASP A 1 110 ? 13.517 11.998 13.288 1.00 42.59 110 ASP A N 1
ATOM 834 C CA . ASP A 1 110 ? 14.334 13.197 13.060 1.00 42.59 110 ASP A CA 1
ATOM 835 C C . ASP A 1 110 ? 13.665 14.150 12.049 1.00 42.59 110 ASP A C 1
ATOM 837 O O . ASP A 1 110 ? 13.831 14.040 10.829 1.00 42.59 110 ASP A O 1
ATOM 841 N N . ASP A 1 111 ? 12.936 15.136 12.584 1.00 44.53 111 ASP A N 1
ATOM 842 C CA . ASP A 1 111 ? 12.300 16.252 11.858 1.00 44.53 111 ASP A CA 1
ATOM 843 C C . ASP A 1 111 ? 13.284 17.058 10.963 1.00 44.53 111 ASP A C 1
ATOM 845 O O . ASP A 1 111 ? 12.885 17.896 10.149 1.00 44.53 111 ASP A O 1
ATOM 849 N N . SER A 1 112 ? 14.596 16.821 11.082 1.00 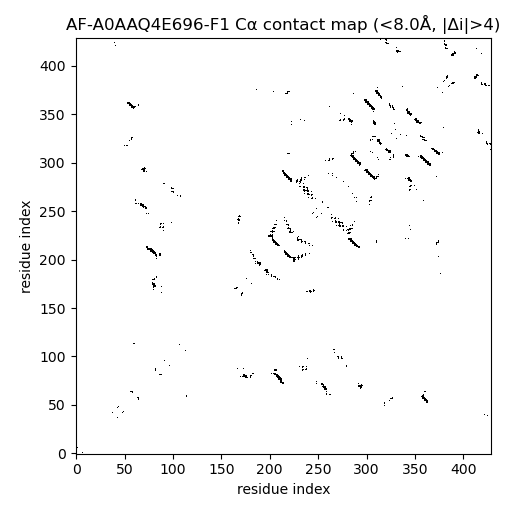41.84 112 SER A N 1
ATOM 850 C CA . SER A 1 112 ? 15.649 17.406 10.241 1.00 41.84 112 SER A CA 1
ATOM 851 C C . SER A 1 112 ? 15.661 16.863 8.800 1.00 41.84 112 SER A C 1
ATOM 853 O O . SER A 1 112 ? 16.122 17.555 7.889 1.00 41.84 112 SER A O 1
ATOM 855 N N . LEU A 1 113 ? 15.140 15.654 8.552 1.00 42.28 113 LEU A N 1
ATOM 856 C CA . LEU A 1 113 ? 15.101 15.057 7.205 1.00 42.28 113 LEU A CA 1
ATOM 857 C C . LEU A 1 113 ? 13.910 15.547 6.365 1.00 42.28 113 LEU A C 1
ATOM 859 O O . LEU A 1 113 ? 13.968 15.505 5.136 1.00 42.28 113 LEU A O 1
ATOM 863 N N . CYS A 1 114 ? 12.861 16.078 7.002 1.00 42.06 114 CYS A N 1
ATOM 864 C CA . CYS A 1 114 ? 11.701 16.660 6.322 1.00 42.06 114 CYS A CA 1
ATOM 865 C C . CYS A 1 114 ? 11.828 18.170 6.034 1.00 42.06 114 CYS A C 1
ATOM 867 O O . CYS A 1 114 ? 10.887 18.784 5.528 1.00 42.06 114 CYS A O 1
ATOM 869 N N . GLY A 1 115 ? 12.989 18.779 6.309 1.00 29.88 115 GLY A N 1
ATOM 870 C CA . GLY A 1 115 ? 13.225 20.214 6.150 1.00 29.88 115 GLY A CA 1
ATOM 871 C C . GLY A 1 115 ? 14.398 20.569 5.230 1.00 29.88 115 GLY A C 1
ATOM 872 O O . GLY A 1 115 ? 15.555 20.504 5.628 1.00 29.88 115 GLY A O 1
ATOM 873 N N . SER A 1 116 ? 14.077 21.127 4.059 1.00 30.03 116 SER A N 1
ATOM 874 C CA . SER A 1 116 ? 14.930 21.936 3.159 1.00 30.03 116 SER A CA 1
ATOM 875 C C . SER A 1 116 ? 16.003 21.238 2.292 1.00 30.03 116 SER A C 1
ATOM 877 O O . SER A 1 116 ? 16.918 20.553 2.737 1.00 30.03 116 SER A O 1
ATOM 879 N N . ASN A 1 117 ? 15.893 21.521 0.993 1.00 41.06 117 ASN A N 1
ATOM 880 C CA . ASN A 1 117 ? 16.438 20.791 -0.152 1.00 41.06 117 ASN A CA 1
ATOM 881 C C . ASN A 1 117 ? 17.877 21.184 -0.569 1.00 41.06 117 ASN A C 1
ATOM 883 O O . ASN A 1 117 ? 18.238 21.004 -1.725 1.00 41.06 117 ASN A O 1
ATOM 887 N N . GLU A 1 118 ? 18.713 21.758 0.310 1.00 33.00 118 GLU A N 1
ATOM 888 C CA . GLU A 1 118 ? 19.985 22.370 -0.148 1.00 33.00 118 GLU A CA 1
ATOM 889 C C . GLU A 1 118 ? 21.268 22.011 0.626 1.00 33.00 118 GLU A C 1
ATOM 891 O O . GLU A 1 118 ? 22.336 22.493 0.265 1.00 33.00 118 GLU A O 1
ATOM 896 N N . ASN A 1 119 ? 21.251 21.131 1.636 1.00 34.31 119 ASN A N 1
ATOM 897 C CA . ASN A 1 119 ? 22.462 20.883 2.450 1.00 34.31 119 ASN A CA 1
ATOM 898 C C . ASN A 1 119 ? 22.858 19.414 2.673 1.00 34.31 119 ASN A C 1
ATOM 900 O O . ASN A 1 119 ? 23.592 19.113 3.620 1.00 34.31 119 ASN A O 1
ATOM 904 N N . LEU A 1 120 ? 22.428 18.495 1.802 1.00 38.19 120 LEU A N 1
ATOM 905 C CA . LEU A 1 120 ? 22.869 17.095 1.877 1.00 38.19 120 LEU A CA 1
ATOM 906 C C . LEU A 1 120 ? 24.244 16.873 1.214 1.00 38.19 120 LEU A C 1
ATOM 908 O O . LEU A 1 120 ? 25.042 16.088 1.710 1.00 38.19 120 LEU A O 1
ATOM 912 N N . ALA A 1 121 ? 24.589 17.624 0.160 1.00 33.03 121 ALA A N 1
ATOM 913 C CA . ALA A 1 121 ? 25.865 17.457 -0.551 1.00 33.03 121 ALA A CA 1
ATOM 914 C C . ALA A 1 121 ? 27.092 17.990 0.221 1.00 33.03 121 ALA A C 1
ATOM 916 O O . ALA A 1 121 ? 28.208 17.508 0.034 1.00 33.03 121 ALA A O 1
ATOM 917 N N . SER A 1 122 ? 26.909 18.978 1.099 1.00 31.31 122 SER A N 1
ATOM 918 C CA . SER A 1 122 ? 28.008 19.681 1.776 1.00 31.31 122 SER A CA 1
ATOM 919 C C . SER A 1 122 ? 28.471 19.012 3.077 1.00 31.31 122 SER A C 1
ATOM 921 O O . SER A 1 122 ? 29.604 19.234 3.498 1.00 31.31 122 SER A O 1
ATOM 923 N N . ARG A 1 123 ? 27.648 18.156 3.703 1.00 33.44 123 ARG A N 1
ATOM 924 C CA . ARG A 1 123 ? 27.970 17.524 4.999 1.00 33.44 123 ARG A CA 1
ATOM 925 C C . ARG A 1 123 ? 28.776 16.221 4.913 1.00 33.44 123 ARG A C 1
ATOM 927 O O . ARG A 1 123 ? 29.339 15.810 5.924 1.00 33.44 123 ARG A O 1
ATOM 934 N N . TYR A 1 124 ? 28.910 15.614 3.732 1.00 36.91 124 TYR A N 1
ATOM 935 C CA . TYR A 1 124 ? 29.655 14.355 3.544 1.00 36.91 124 TYR A CA 1
ATOM 936 C C . TYR A 1 124 ? 31.083 14.524 2.997 1.00 36.91 124 TYR A C 1
ATOM 938 O O . TYR A 1 124 ? 31.797 13.536 2.837 1.00 36.91 124 TYR A O 1
ATOM 946 N N . LEU A 1 125 ? 31.542 15.759 2.762 1.00 32.31 125 LEU A N 1
ATOM 947 C CA . LEU A 1 125 ? 32.902 16.032 2.276 1.00 32.31 125 LEU A CA 1
ATOM 948 C C . LEU A 1 125 ? 33.968 16.156 3.380 1.00 32.31 125 LEU A C 1
ATOM 950 O O . LEU A 1 125 ? 35.148 16.210 3.047 1.00 32.31 125 LEU A O 1
ATOM 954 N N . ASP A 1 126 ? 33.607 16.156 4.670 1.00 30.30 126 ASP A N 1
ATOM 955 C CA . ASP A 1 126 ? 34.551 16.544 5.739 1.00 30.30 126 ASP A CA 1
ATOM 956 C C . ASP A 1 126 ? 35.013 15.412 6.678 1.00 30.30 126 ASP A C 1
ATOM 958 O O . ASP A 1 126 ? 35.517 15.649 7.774 1.00 30.30 126 ASP A O 1
ATOM 962 N N . LYS A 1 127 ? 34.881 14.143 6.267 1.00 31.81 127 LYS A N 1
ATOM 963 C CA . LYS A 1 127 ? 35.461 13.006 7.012 1.00 31.81 127 LYS A CA 1
ATOM 964 C C . LYS A 1 127 ? 36.119 11.968 6.104 1.00 31.81 127 LYS A C 1
ATOM 966 O O . LYS A 1 127 ? 35.834 10.779 6.187 1.00 31.81 127 LYS A O 1
ATOM 971 N N . SER A 1 128 ? 37.068 12.400 5.277 1.00 30.83 128 SER A N 1
ATOM 972 C CA . SER A 1 128 ? 38.060 11.499 4.678 1.00 30.83 128 SER A CA 1
ATOM 973 C C . SER A 1 128 ? 39.468 11.904 5.110 1.00 30.83 128 SER A C 1
ATOM 975 O O . SER A 1 128 ? 40.135 12.707 4.462 1.00 30.83 128 SER A O 1
ATOM 977 N N . GLY A 1 129 ? 39.929 11.328 6.218 1.00 24.44 129 GLY A N 1
ATOM 978 C CA . GLY A 1 129 ? 41.300 11.466 6.692 1.00 24.44 129 GLY A CA 1
ATOM 979 C C . GLY A 1 129 ? 41.714 10.236 7.487 1.00 24.44 129 GLY A C 1
ATOM 980 O O . GLY A 1 129 ? 41.545 10.207 8.700 1.00 24.44 129 GLY A O 1
ATOM 981 N N . GLY A 1 130 ? 42.248 9.218 6.807 1.00 24.94 130 GLY A N 1
ATOM 982 C CA . GLY A 1 130 ? 42.903 8.090 7.475 1.00 24.94 130 GLY A CA 1
ATOM 983 C C . GLY A 1 130 ? 42.818 6.766 6.722 1.00 24.94 130 GLY A C 1
ATOM 984 O O . GLY A 1 130 ? 41.931 5.959 6.964 1.00 24.94 130 GLY A O 1
ATOM 985 N N . THR A 1 131 ? 43.784 6.504 5.842 1.00 28.88 131 THR A N 1
ATOM 986 C CA . THR A 1 131 ? 44.090 5.143 5.366 1.00 28.88 131 THR A CA 1
ATOM 987 C C . THR A 1 131 ? 44.590 4.264 6.517 1.00 28.88 131 THR A C 1
ATOM 989 O O . THR A 1 131 ? 45.390 4.745 7.323 1.00 28.88 131 THR A O 1
ATOM 992 N N . PRO A 1 132 ? 44.292 2.954 6.508 1.00 28.62 132 PRO A N 1
ATOM 993 C CA . PRO A 1 132 ? 45.411 2.011 6.411 1.00 28.62 132 PRO A CA 1
ATOM 994 C C . PRO A 1 132 ? 45.172 0.821 5.463 1.00 28.62 132 PRO A C 1
ATOM 996 O O . PRO A 1 132 ? 44.066 0.336 5.257 1.00 28.62 132 PRO A O 1
ATOM 999 N N . LYS A 1 133 ? 46.288 0.366 4.884 1.00 24.14 133 LYS A N 1
ATOM 1000 C CA . LYS A 1 133 ? 46.440 -0.735 3.925 1.00 24.14 133 LYS A CA 1
ATOM 1001 C C . LYS A 1 133 ? 46.517 -2.115 4.603 1.00 24.14 133 LYS A C 1
ATOM 1003 O O . LYS A 1 133 ? 47.199 -2.249 5.613 1.00 24.14 133 LYS A O 1
ATOM 1008 N N . ALA A 1 134 ? 46.063 -3.122 3.840 1.00 24.48 134 ALA A N 1
ATOM 1009 C CA . ALA A 1 134 ? 46.513 -4.530 3.786 1.00 24.48 134 ALA A CA 1
ATOM 1010 C C . ALA A 1 134 ? 46.110 -5.446 4.978 1.00 24.48 134 ALA A C 1
ATOM 1012 O O . ALA A 1 134 ? 45.950 -4.978 6.090 1.00 24.48 134 ALA A O 1
ATOM 1013 N N . LYS A 1 135 ? 45.907 -6.768 4.850 1.00 23.52 135 LYS A N 1
ATOM 1014 C CA . LYS A 1 135 ? 46.525 -7.788 3.983 1.00 23.52 135 LYS A CA 1
ATOM 1015 C C . LYS A 1 135 ? 45.580 -8.973 3.711 1.00 23.52 135 LYS A C 1
ATOM 1017 O O . LYS A 1 135 ? 44.850 -9.409 4.591 1.00 23.52 135 LYS A O 1
ATOM 1022 N N . VAL A 1 136 ? 45.726 -9.542 2.515 1.00 29.11 136 VAL A N 1
ATOM 1023 C CA . VAL A 1 136 ? 45.335 -10.914 2.135 1.00 29.11 136 VAL A CA 1
ATOM 1024 C C . VAL A 1 136 ? 46.262 -11.932 2.821 1.00 29.11 136 VAL A C 1
ATOM 1026 O O . VAL A 1 136 ? 47.466 -11.671 2.905 1.00 29.11 136 VAL A O 1
ATOM 1029 N N . PRO A 1 137 ? 45.753 -13.114 3.210 1.00 27.12 137 PRO A N 1
ATOM 1030 C CA . PRO A 1 137 ? 46.553 -14.326 3.086 1.00 27.12 137 PRO A CA 1
ATOM 1031 C C . PRO A 1 137 ? 45.831 -15.442 2.319 1.00 27.12 137 PRO A C 1
ATOM 1033 O O . PRO A 1 137 ? 44.673 -15.774 2.563 1.00 27.12 137 PRO A O 1
ATOM 1036 N N . THR A 1 138 ? 46.585 -16.030 1.397 1.00 22.39 138 THR A N 1
ATOM 1037 C CA . THR A 1 138 ? 46.247 -17.188 0.571 1.00 22.39 138 THR A CA 1
ATOM 1038 C C . THR A 1 138 ? 46.831 -18.465 1.191 1.00 22.39 138 THR A C 1
ATOM 1040 O O . THR A 1 138 ? 47.974 -18.456 1.640 1.00 22.39 138 THR A O 1
ATOM 1043 N N . SER A 1 139 ? 46.080 -19.567 1.061 1.00 26.59 139 SER A N 1
ATOM 1044 C CA . SER A 1 139 ? 46.482 -20.993 1.051 1.00 26.59 139 SER A CA 1
ATOM 1045 C C . SER A 1 139 ? 47.003 -21.665 2.335 1.00 26.59 139 SER A C 1
ATOM 1047 O O . SER A 1 139 ? 47.919 -21.161 2.972 1.00 26.59 139 SER A O 1
ATOM 1049 N N . ILE A 1 140 ? 46.474 -22.869 2.631 1.00 26.09 140 ILE A N 1
ATOM 1050 C CA . ILE A 1 140 ? 47.201 -24.163 2.696 1.00 26.09 140 ILE A CA 1
ATOM 1051 C C . ILE A 1 140 ? 46.212 -25.326 2.997 1.00 26.09 140 ILE A C 1
ATOM 1053 O O . ILE A 1 140 ? 45.523 -25.328 4.009 1.00 26.09 140 ILE A O 1
ATOM 1057 N N . SER A 1 141 ? 46.188 -26.286 2.063 1.00 25.08 141 SER A N 1
ATOM 1058 C CA . SER A 1 141 ? 46.087 -27.760 2.176 1.00 25.08 141 SER A CA 1
ATOM 1059 C C . SER A 1 141 ? 44.947 -28.501 2.901 1.00 25.08 141 SER A C 1
ATOM 1061 O O . SER A 1 141 ? 44.872 -28.556 4.121 1.00 25.08 141 SER A O 1
ATOM 1063 N N . SER A 1 142 ? 44.185 -29.229 2.072 1.00 25.98 142 SER A N 1
ATOM 1064 C CA . SER A 1 142 ? 43.799 -30.654 2.152 1.00 25.98 142 SER A CA 1
ATOM 1065 C C . SER A 1 142 ? 43.886 -31.405 3.491 1.00 25.98 142 SER A C 1
ATOM 1067 O O . SER A 1 142 ? 44.983 -31.654 3.986 1.00 25.98 142 SER A O 1
ATOM 1069 N N . ASN A 1 143 ? 42.752 -31.975 3.915 1.00 24.98 143 ASN A N 1
ATOM 1070 C CA . ASN A 1 143 ? 42.677 -33.387 4.301 1.00 24.98 143 ASN A CA 1
ATOM 1071 C C . ASN A 1 143 ? 41.256 -33.941 4.106 1.00 24.98 143 ASN A C 1
ATOM 1073 O O . ASN A 1 143 ? 40.264 -33.390 4.572 1.00 24.98 143 ASN A O 1
ATOM 1077 N N . THR A 1 144 ? 41.212 -35.033 3.353 1.00 26.69 144 THR A N 1
ATOM 1078 C CA . THR A 1 144 ? 40.124 -35.990 3.148 1.00 26.69 144 THR A CA 1
ATOM 1079 C C . THR A 1 144 ? 39.744 -36.697 4.443 1.00 26.69 144 THR A C 1
ATOM 1081 O O . THR A 1 144 ? 40.635 -37.220 5.096 1.00 26.69 144 THR A O 1
ATOM 1084 N N . GLU A 1 145 ? 38.445 -36.824 4.722 1.00 26.70 145 GLU A N 1
ATOM 1085 C CA . GLU A 1 145 ? 37.824 -38.007 5.340 1.00 26.70 145 GLU A CA 1
ATOM 1086 C C . GLU A 1 145 ? 36.291 -37.882 5.241 1.00 26.70 145 GLU A C 1
ATOM 1088 O O . GLU A 1 145 ? 35.697 -36.913 5.706 1.00 26.70 145 GLU A O 1
ATOM 1093 N N . GLY A 1 146 ? 35.649 -38.827 4.547 1.00 27.58 146 GLY A N 1
ATOM 1094 C CA . GLY A 1 146 ? 34.192 -38.877 4.387 1.00 27.58 146 GLY A CA 1
ATOM 1095 C C . GLY A 1 146 ? 33.521 -39.692 5.500 1.00 27.58 146 GLY A C 1
ATOM 1096 O O . GLY A 1 146 ? 34.147 -40.628 6.003 1.00 27.58 146 GLY A O 1
ATOM 1097 N N . PRO A 1 147 ? 32.248 -39.435 5.856 1.00 32.16 147 PRO A N 1
ATOM 1098 C CA . PRO A 1 147 ? 31.510 -40.327 6.741 1.00 32.16 147 PRO A CA 1
ATOM 1099 C C . PRO A 1 147 ? 30.648 -41.331 5.972 1.00 32.16 147 PRO A C 1
ATOM 1101 O O . PRO A 1 147 ? 29.982 -41.022 4.984 1.00 32.16 147 PRO A O 1
ATOM 1104 N N . ARG A 1 148 ? 30.698 -42.557 6.488 1.00 27.67 148 ARG A N 1
ATOM 1105 C CA . ARG A 1 148 ? 30.016 -43.771 6.052 1.00 27.67 148 ARG A CA 1
ATOM 1106 C C . ARG A 1 148 ? 28.524 -43.748 6.389 1.00 27.67 148 ARG A C 1
ATOM 1108 O O . ARG A 1 148 ? 28.104 -43.189 7.394 1.00 27.67 148 ARG A O 1
ATOM 1115 N N . VAL A 1 149 ? 27.772 -44.457 5.554 1.00 29.91 149 VAL A N 1
ATOM 1116 C CA . VAL A 1 149 ? 26.385 -44.884 5.753 1.00 29.91 149 VAL A CA 1
ATOM 1117 C C . VAL A 1 149 ? 26.315 -45.910 6.892 1.00 29.91 149 VAL A C 1
ATOM 1119 O O . VAL A 1 149 ? 27.081 -46.873 6.858 1.00 29.91 149 VAL A O 1
ATOM 1122 N N . ALA A 1 150 ? 25.393 -45.734 7.845 1.00 28.55 150 ALA A N 1
ATOM 1123 C CA . ALA A 1 150 ? 24.816 -46.829 8.632 1.00 28.55 150 ALA A CA 1
ATOM 1124 C C . ALA A 1 150 ? 23.479 -46.426 9.290 1.00 28.55 150 ALA A C 1
ATOM 1126 O O . ALA A 1 150 ? 23.420 -45.530 10.126 1.00 28.55 150 ALA A O 1
ATOM 1127 N N . ASP A 1 151 ? 22.453 -47.155 8.862 1.00 26.52 151 ASP A N 1
ATOM 1128 C CA . ASP A 1 151 ? 21.407 -47.826 9.631 1.00 26.52 151 ASP A CA 1
ATOM 1129 C C . ASP A 1 151 ? 20.281 -47.084 10.376 1.00 26.52 151 ASP A C 1
ATOM 1131 O O . ASP A 1 151 ? 20.427 -46.308 11.316 1.00 26.52 151 ASP A O 1
ATOM 1135 N N . THR A 1 152 ? 19.100 -47.499 9.924 1.00 31.33 152 THR A N 1
ATOM 1136 C CA . THR A 1 152 ? 17.739 -47.391 10.428 1.00 31.33 152 THR A CA 1
ATOM 1137 C C . THR A 1 152 ? 17.578 -47.845 11.881 1.00 31.33 152 THR A C 1
ATOM 1139 O O . THR A 1 152 ? 17.920 -48.974 12.227 1.00 31.33 152 THR A O 1
ATOM 1142 N N . ALA A 1 153 ? 16.886 -47.037 12.688 1.00 28.11 153 ALA A N 1
ATOM 1143 C CA . ALA A 1 153 ? 16.134 -47.529 13.836 1.00 28.11 153 ALA A CA 1
ATOM 1144 C C . ALA A 1 153 ? 14.808 -46.765 13.970 1.00 28.11 153 ALA A C 1
ATOM 1146 O O . ALA A 1 153 ? 14.767 -45.542 14.069 1.00 28.11 153 ALA A O 1
ATOM 1147 N N . CYS A 1 154 ? 13.727 -47.540 13.930 1.00 29.92 154 CYS A N 1
ATOM 1148 C CA . CYS A 1 154 ? 12.352 -47.169 14.231 1.00 29.92 154 CYS A CA 1
ATOM 1149 C C . CYS A 1 154 ? 12.223 -46.744 15.701 1.00 29.92 154 CYS A C 1
ATOM 1151 O O . CYS A 1 154 ? 12.571 -47.521 16.590 1.00 29.92 154 CYS A O 1
ATOM 1153 N N . VAL A 1 155 ? 11.670 -45.554 15.947 1.00 31.56 155 VAL A N 1
ATOM 1154 C CA . VAL A 1 155 ? 11.085 -45.188 17.241 1.00 31.56 155 VAL A CA 1
ATOM 1155 C C . VAL A 1 155 ? 9.702 -44.606 16.977 1.00 31.56 155 VAL A C 1
ATOM 1157 O O . VAL A 1 155 ? 9.548 -43.502 16.464 1.00 31.56 155 VAL A O 1
ATOM 1160 N N . THR A 1 156 ? 8.694 -45.407 17.296 1.00 35.00 156 THR A N 1
ATOM 1161 C CA . THR A 1 156 ? 7.314 -44.986 17.529 1.00 35.00 156 THR A CA 1
ATOM 1162 C C . THR A 1 156 ? 7.265 -44.111 18.779 1.00 35.00 156 THR A C 1
ATOM 1164 O O . THR A 1 156 ? 7.721 -44.551 19.834 1.00 35.00 156 THR A O 1
ATOM 1167 N N . GLY A 1 157 ? 6.694 -42.913 18.685 1.00 27.75 157 GLY A N 1
ATOM 1168 C CA . GLY A 1 157 ? 6.510 -42.040 19.840 1.00 27.75 157 GLY A CA 1
ATOM 1169 C C . GLY A 1 157 ? 5.719 -40.791 19.482 1.00 27.75 157 GLY A C 1
ATOM 1170 O O . GLY A 1 157 ? 6.264 -39.888 18.866 1.00 27.75 157 GLY A O 1
ATOM 1171 N N . GLU A 1 158 ? 4.441 -40.825 19.860 1.00 31.02 158 GLU A N 1
ATOM 1172 C CA . GLU A 1 158 ? 3.627 -39.713 20.366 1.00 31.02 158 GLU A CA 1
ATOM 1173 C C . GLU A 1 158 ? 3.594 -38.417 19.537 1.00 31.02 158 GLU A C 1
ATOM 1175 O O . GLU A 1 158 ? 4.531 -37.622 19.511 1.00 31.02 158 GLU A O 1
ATOM 1180 N N . GLU A 1 159 ? 2.434 -38.180 18.915 1.00 36.16 159 GLU A N 1
ATOM 1181 C CA . GLU A 1 159 ? 2.002 -36.870 18.428 1.00 36.16 159 GLU A CA 1
ATOM 1182 C C . GLU A 1 159 ? 2.001 -35.876 19.598 1.00 36.16 159 GLU A C 1
ATOM 1184 O O . GLU A 1 159 ? 1.016 -35.709 20.315 1.00 36.16 159 GLU A O 1
ATOM 1189 N N . ALA A 1 160 ? 3.137 -35.217 19.810 1.00 35.88 160 ALA A N 1
ATOM 1190 C CA . ALA A 1 160 ? 3.163 -33.942 20.491 1.00 35.88 160 ALA A CA 1
ATOM 1191 C C . ALA A 1 160 ? 2.359 -32.972 19.620 1.00 35.88 160 ALA A C 1
ATOM 1193 O O . ALA A 1 160 ? 2.735 -32.719 18.473 1.00 35.88 160 ALA A O 1
ATOM 1194 N N . GLU A 1 161 ? 1.252 -32.448 20.148 1.00 42.44 161 GLU A N 1
ATOM 1195 C CA . GLU A 1 161 ? 0.595 -31.260 19.608 1.00 42.44 161 GLU A CA 1
ATOM 1196 C C . GLU A 1 161 ? 1.640 -30.138 19.559 1.00 42.44 161 GLU A C 1
ATOM 1198 O O . GLU A 1 161 ? 1.895 -29.433 20.535 1.00 42.44 161 GLU A O 1
ATOM 1203 N N . THR A 1 162 ? 2.322 -30.014 18.422 1.00 41.28 162 THR A N 1
ATOM 1204 C CA . THR A 1 162 ? 3.212 -28.897 18.145 1.00 41.28 162 THR A CA 1
ATOM 1205 C C . THR A 1 162 ? 2.338 -27.657 18.145 1.00 41.28 162 THR A C 1
ATOM 1207 O O . THR A 1 162 ? 1.526 -27.487 17.232 1.00 41.28 162 THR A O 1
ATOM 1210 N N . ALA A 1 163 ? 2.473 -26.819 19.177 1.00 48.44 163 ALA A N 1
ATOM 1211 C CA . ALA A 1 163 ? 1.914 -25.476 19.182 1.00 48.44 163 ALA A CA 1
ATOM 1212 C C . ALA A 1 163 ? 2.225 -24.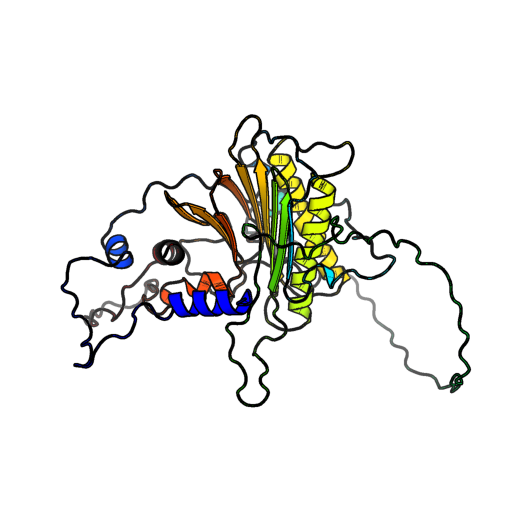845 17.821 1.00 48.44 163 ALA A C 1
ATOM 1214 O O . ALA A 1 163 ? 3.391 -24.767 17.429 1.00 48.44 163 ALA A O 1
ATOM 1215 N N . SER A 1 164 ? 1.185 -24.509 17.058 1.00 60.47 164 SER A N 1
ATOM 1216 C CA . SER A 1 164 ? 1.348 -23.944 15.723 1.00 60.47 164 SER A CA 1
ATOM 1217 C C . SER A 1 164 ? 2.203 -22.686 15.839 1.00 60.47 164 SER A C 1
ATOM 1219 O O . SER A 1 164 ? 1.796 -21.739 16.510 1.00 60.47 164 SER A O 1
ATOM 1221 N N . GLU A 1 165 ? 3.390 -22.696 15.236 1.00 81.12 165 GLU A N 1
ATOM 1222 C CA . GLU A 1 165 ? 4.311 -21.563 15.269 1.00 81.12 165 GLU A CA 1
ATOM 1223 C C . GLU A 1 165 ? 3.627 -20.336 14.648 1.00 81.12 165 GLU A C 1
ATOM 1225 O O . GLU A 1 165 ? 3.225 -20.357 13.482 1.00 81.12 165 GLU A O 1
ATOM 1230 N N . GLU A 1 166 ? 3.444 -19.275 15.438 1.00 90.06 166 GLU A N 1
ATOM 1231 C CA . GLU A 1 166 ? 2.892 -18.021 14.932 1.00 90.06 166 GLU A CA 1
ATOM 1232 C C . GLU A 1 166 ? 3.914 -17.334 14.027 1.00 90.06 166 GLU A C 1
ATOM 1234 O O . GLU A 1 166 ? 5.035 -17.032 14.435 1.00 90.06 166 GLU A O 1
ATOM 1239 N N . ILE A 1 167 ? 3.505 -17.024 12.799 1.00 93.50 167 ILE A N 1
ATOM 1240 C CA . ILE A 1 167 ? 4.324 -16.274 11.847 1.00 93.50 167 ILE A CA 1
ATOM 1241 C C . ILE A 1 167 ? 3.744 -14.872 11.757 1.00 93.50 167 ILE A C 1
ATOM 1243 O O . ILE A 1 167 ? 2.551 -14.716 11.501 1.00 93.50 167 ILE A O 1
ATOM 1247 N N . ALA A 1 168 ? 4.569 -13.844 11.947 1.00 93.25 168 ALA A N 1
ATOM 1248 C CA . ALA A 1 168 ? 4.119 -12.454 11.926 1.00 93.25 168 ALA A CA 1
ATOM 1249 C C . ALA A 1 168 ? 2.926 -12.176 12.873 1.00 93.25 168 ALA A C 1
ATOM 1251 O O . ALA A 1 168 ? 2.025 -11.409 12.535 1.00 93.25 168 ALA A O 1
ATOM 1252 N N . GLY A 1 169 ? 2.887 -12.849 14.032 1.00 91.88 169 GLY A N 1
ATOM 1253 C CA . GLY A 1 169 ? 1.818 -12.735 15.035 1.00 91.88 169 GLY A CA 1
ATOM 1254 C C . GLY A 1 169 ? 0.479 -13.379 14.651 1.00 91.88 169 GLY A C 1
ATOM 1255 O O . GLY A 1 169 ? -0.546 -13.017 15.222 1.00 91.88 169 GLY A O 1
ATOM 1256 N N . ILE A 1 170 ? 0.457 -14.278 13.657 1.00 94.50 170 ILE A N 1
ATOM 1257 C CA . ILE A 1 170 ? -0.752 -14.965 13.178 1.00 94.50 170 ILE A CA 1
ATOM 1258 C C . ILE A 1 170 ? -0.483 -16.471 13.061 1.00 94.50 170 ILE A C 1
ATOM 1260 O O . ILE A 1 170 ? 0.490 -16.892 12.433 1.00 94.50 170 ILE A O 1
ATOM 1264 N N . GLY A 1 171 ? -1.380 -17.294 13.612 1.00 93.31 171 GLY A N 1
ATOM 1265 C CA . GLY A 1 171 ? -1.247 -18.758 13.586 1.00 93.31 171 GLY A CA 1
ATOM 1266 C C . GLY A 1 171 ? -1.557 -19.418 12.235 1.00 93.31 171 GLY A C 1
ATOM 1267 O O . GLY A 1 171 ? -1.085 -20.518 11.965 1.00 93.31 171 GLY A O 1
ATOM 1268 N N . ASN A 1 172 ? -2.345 -18.778 11.361 1.00 94.38 172 ASN A N 1
ATOM 1269 C CA . ASN A 1 172 ? -2.667 -19.324 10.038 1.00 94.38 172 ASN A CA 1
ATOM 1270 C C . ASN A 1 172 ? -2.928 -18.226 8.991 1.00 94.38 172 ASN A C 1
ATOM 1272 O O . ASN A 1 172 ? -3.963 -17.568 9.012 1.00 94.38 172 ASN A O 1
ATOM 1276 N N . TRP A 1 173 ? -2.002 -18.085 8.039 1.00 96.12 173 TRP A N 1
ATOM 1277 C CA . TRP A 1 173 ? -2.057 -17.132 6.920 1.00 96.12 173 TRP A CA 1
ATOM 1278 C C . TRP A 1 173 ? -2.774 -17.647 5.664 1.00 96.12 173 TRP A C 1
ATOM 1280 O O . TRP A 1 173 ? -2.746 -16.980 4.636 1.00 96.12 173 TRP A O 1
ATOM 1290 N N . ASN A 1 174 ? -3.366 -18.840 5.684 1.00 94.69 174 ASN A N 1
ATOM 1291 C CA . ASN A 1 174 ? -4.079 -19.402 4.535 1.00 94.69 174 ASN A CA 1
ATOM 1292 C C . ASN A 1 174 ? -5.589 -19.470 4.802 1.00 94.69 174 ASN A C 1
ATOM 1294 O O . ASN A 1 174 ? -6.217 -20.518 4.652 1.00 94.69 174 ASN A O 1
ATOM 1298 N N . GLN A 1 175 ? -6.154 -18.342 5.232 1.00 94.62 175 GLN A N 1
ATOM 1299 C CA . GLN A 1 175 ? -7.569 -18.158 5.551 1.00 94.62 175 GLN A CA 1
ATOM 1300 C C . GLN A 1 175 ? -8.149 -16.969 4.763 1.00 94.62 175 GLN A C 1
ATOM 1302 O O . GLN A 1 175 ? -8.487 -15.941 5.359 1.00 94.62 175 GLN A O 1
ATOM 1307 N N . PRO A 1 176 ? -8.233 -17.057 3.421 1.00 92.75 176 PRO A N 1
ATOM 1308 C CA . PRO A 1 176 ? -8.877 -16.018 2.628 1.00 92.75 176 PRO A CA 1
ATOM 1309 C C . PRO A 1 176 ? -10.388 -15.990 2.891 1.00 92.75 176 PRO A C 1
ATOM 1311 O O . PRO A 1 176 ? -11.002 -17.019 3.183 1.00 92.75 176 PRO A O 1
ATOM 1314 N N . ALA A 1 177 ? -10.996 -14.821 2.710 1.00 94.69 177 ALA A N 1
ATOM 1315 C CA . ALA A 1 177 ? -12.444 -14.647 2.699 1.00 94.69 177 ALA A CA 1
ATOM 1316 C C . ALA A 1 177 ? -12.882 -13.964 1.398 1.00 94.69 177 ALA A C 1
ATOM 1318 O O . ALA A 1 177 ? -12.083 -13.317 0.726 1.00 94.69 177 ALA A O 1
ATOM 1319 N N . GLU A 1 178 ? -14.166 -14.064 1.053 1.00 94.56 178 GLU A N 1
ATOM 1320 C CA . GLU A 1 178 ? -14.720 -13.398 -0.138 1.00 94.56 178 GLU A CA 1
ATOM 1321 C C . GLU A 1 178 ? -14.524 -11.872 -0.100 1.00 94.56 178 GLU A C 1
ATOM 1323 O O . GLU A 1 178 ? -14.309 -11.247 -1.131 1.00 94.56 178 GLU A O 1
ATOM 1328 N N . PHE A 1 179 ? -14.523 -11.288 1.100 1.00 94.81 179 PHE A N 1
ATOM 1329 C CA . PHE A 1 179 ? -14.316 -9.858 1.332 1.00 94.81 179 PHE A CA 1
ATOM 1330 C C . PHE A 1 179 ? -12.854 -9.481 1.645 1.00 94.81 179 PHE A C 1
ATOM 1332 O O . PHE A 1 179 ? -12.571 -8.307 1.866 1.00 94.81 179 PHE A O 1
ATOM 1339 N N . ALA A 1 180 ? -11.930 -10.448 1.721 1.00 96.38 180 ALA A N 1
ATOM 1340 C CA . ALA A 1 180 ? -10.537 -10.207 2.106 1.00 96.38 180 ALA A CA 1
ATOM 1341 C C . ALA A 1 180 ? -9.589 -11.220 1.447 1.00 96.38 180 ALA A C 1
ATOM 1343 O O . ALA A 1 180 ? -9.429 -12.353 1.913 1.00 96.38 180 ALA A O 1
ATOM 1344 N N . TYR A 1 181 ? -8.950 -10.797 0.358 1.00 95.38 181 TYR A N 1
ATOM 1345 C CA . TYR A 1 181 ? -8.026 -11.610 -0.428 1.00 95.38 181 TYR A CA 1
ATOM 1346 C C . TYR A 1 181 ? -7.018 -10.728 -1.178 1.00 95.38 181 TYR A C 1
ATOM 1348 O O . TYR A 1 181 ? -7.105 -9.504 -1.158 1.00 95.38 181 TYR A O 1
ATOM 1356 N N . GLY A 1 182 ? -6.053 -11.364 -1.839 1.00 95.62 182 GLY A N 1
ATOM 1357 C CA . GLY A 1 182 ? -5.085 -10.702 -2.707 1.00 95.62 182 GLY A CA 1
ATOM 1358 C C . GLY A 1 182 ? -4.578 -11.667 -3.770 1.00 95.62 182 GLY A C 1
ATOM 1359 O O . GLY A 1 182 ? -4.722 -12.884 -3.633 1.00 95.62 182 GLY A O 1
ATOM 1360 N N . ILE A 1 183 ? -4.031 -11.134 -4.857 1.00 95.44 183 ILE A N 1
ATOM 1361 C CA . ILE A 1 183 ? -3.514 -11.911 -5.984 1.00 95.44 183 ILE A CA 1
ATOM 1362 C C . ILE A 1 183 ? -2.258 -11.208 -6.487 1.00 95.44 183 ILE A C 1
ATOM 1364 O O . ILE A 1 183 ? -2.238 -9.988 -6.588 1.00 95.44 183 ILE A O 1
ATOM 1368 N N . ALA A 1 184 ? -1.239 -11.990 -6.833 1.00 94.50 184 ALA A N 1
ATOM 1369 C CA . ALA A 1 184 ? -0.094 -11.519 -7.598 1.00 94.50 184 ALA A CA 1
ATOM 1370 C C . ALA A 1 184 ? 0.041 -12.399 -8.844 1.00 94.50 184 ALA A C 1
ATOM 1372 O O . ALA A 1 184 ? -0.084 -13.626 -8.764 1.00 94.50 184 ALA A O 1
ATOM 1373 N N . THR A 1 185 ? 0.231 -11.768 -9.998 1.00 91.75 185 THR A N 1
ATOM 1374 C CA . THR A 1 185 ? 0.317 -12.426 -11.304 1.00 91.75 185 THR A CA 1
ATOM 1375 C C . THR A 1 185 ? 1.299 -11.673 -12.187 1.00 91.75 185 THR A C 1
ATOM 1377 O O . THR A 1 185 ? 1.592 -10.511 -11.938 1.00 91.75 185 THR A O 1
ATOM 1380 N N . THR A 1 186 ? 1.776 -12.326 -13.240 1.00 89.38 186 THR A N 1
ATOM 1381 C CA . THR A 1 186 ? 2.600 -11.687 -14.266 1.00 89.38 186 THR A CA 1
ATOM 1382 C C . THR A 1 186 ? 1.750 -11.298 -15.475 1.00 89.38 186 THR A C 1
ATOM 1384 O O . THR A 1 186 ? 0.889 -12.068 -15.910 1.00 89.38 186 THR A O 1
ATOM 1387 N N . LEU A 1 187 ? 1.983 -10.091 -15.994 1.00 86.56 187 LEU A N 1
ATOM 1388 C CA . LEU A 1 187 ? 1.510 -9.637 -17.308 1.00 86.56 187 LEU A CA 1
ATOM 1389 C C . LEU A 1 187 ? 2.617 -9.723 -18.368 1.00 86.56 187 LEU A C 1
ATOM 1391 O O . LEU A 1 187 ? 2.390 -9.383 -19.530 1.00 86.56 187 LEU A O 1
ATOM 1395 N N . TYR A 1 188 ? 3.813 -10.161 -17.969 1.00 87.69 188 TYR A N 1
ATOM 1396 C CA . TYR A 1 188 ? 4.934 -10.319 -18.873 1.00 87.69 188 TYR A CA 1
ATOM 1397 C C . TYR A 1 188 ? 4.731 -11.505 -19.812 1.00 87.69 188 TYR A C 1
ATOM 1399 O O . TYR A 1 188 ? 3.982 -12.451 -19.555 1.00 87.69 188 TYR A O 1
ATOM 1407 N N . GLU A 1 189 ? 5.426 -11.435 -20.938 1.00 90.50 189 GLU A N 1
ATOM 1408 C CA . GLU A 1 189 ? 5.389 -12.457 -21.968 1.00 90.50 189 GLU A CA 1
ATOM 1409 C C . GLU A 1 189 ? 5.912 -13.810 -21.474 1.00 90.50 189 GLU A C 1
ATOM 1411 O O . GLU A 1 189 ? 6.895 -13.913 -20.739 1.00 90.50 189 GLU A O 1
ATOM 1416 N N . CYS A 1 190 ? 5.242 -14.866 -21.927 1.00 93.00 190 CYS A N 1
ATOM 1417 C CA . CYS A 1 190 ? 5.662 -16.240 -21.712 1.00 93.00 190 CYS A CA 1
ATOM 1418 C C . CYS A 1 190 ? 6.506 -16.690 -22.902 1.00 93.00 190 CYS A C 1
ATOM 1420 O O . CYS A 1 190 ? 6.049 -16.661 -24.052 1.00 93.00 190 CYS A O 1
ATOM 1422 N N . HIS A 1 191 ? 7.728 -17.140 -22.636 1.00 90.88 191 HIS A N 1
ATOM 1423 C CA . HIS A 1 191 ? 8.618 -17.625 -23.672 1.00 90.88 191 HIS A CA 1
ATOM 1424 C C . HIS A 1 191 ? 7.974 -18.831 -24.389 1.00 90.88 191 HIS A C 1
ATOM 1426 O O . HIS A 1 191 ? 7.645 -19.842 -23.755 1.00 90.88 191 HIS A O 1
ATOM 1432 N N . PRO A 1 192 ? 7.819 -18.800 -25.728 1.00 90.88 192 PRO A N 1
ATOM 1433 C CA . PRO A 1 192 ? 6.972 -19.756 -26.444 1.00 90.88 192 PRO A CA 1
ATOM 1434 C C . PRO A 1 192 ? 7.459 -21.209 -26.341 1.00 90.88 192 PRO A C 1
ATOM 1436 O O . PRO A 1 192 ? 6.628 -22.123 -26.382 1.00 90.88 192 PRO A O 1
ATOM 1439 N N . VAL A 1 193 ? 8.774 -21.415 -26.181 1.00 92.56 193 VAL A N 1
ATOM 1440 C CA . VAL A 1 193 ? 9.415 -22.740 -26.061 1.00 92.56 193 VAL A CA 1
ATOM 1441 C C . VAL A 1 193 ? 9.548 -23.202 -24.605 1.00 92.56 193 VAL A C 1
ATOM 1443 O O . VAL A 1 193 ? 8.953 -24.214 -24.254 1.00 92.56 193 VAL A O 1
ATOM 1446 N N . THR A 1 194 ? 10.293 -22.480 -23.757 1.00 91.31 194 THR A N 1
ATOM 1447 C CA . THR A 1 194 ? 10.546 -22.871 -22.354 1.00 91.31 194 THR A CA 1
ATOM 1448 C C . THR A 1 194 ? 9.321 -22.775 -21.443 1.00 91.31 194 THR A C 1
ATOM 1450 O O . THR A 1 194 ? 9.301 -23.431 -20.409 1.00 91.31 194 THR A O 1
ATOM 1453 N N . LYS A 1 195 ? 8.284 -22.015 -21.834 1.00 90.12 195 LYS A N 1
ATOM 1454 C CA . LYS A 1 195 ? 7.095 -21.702 -21.016 1.00 90.12 195 LYS A CA 1
ATOM 1455 C C . LYS A 1 195 ? 7.390 -20.911 -19.738 1.00 90.12 195 LYS A C 1
ATOM 1457 O O . LYS A 1 195 ? 6.521 -20.798 -18.879 1.00 90.12 195 LYS A O 1
ATOM 1462 N N . GLU A 1 196 ? 8.584 -20.345 -19.630 1.00 87.69 196 GLU A N 1
ATOM 1463 C CA . GLU A 1 196 ? 8.957 -19.442 -18.545 1.00 87.69 196 GLU A CA 1
ATOM 1464 C C . GLU A 1 196 ? 8.423 -18.043 -18.842 1.00 87.69 196 GLU A C 1
ATOM 1466 O O . GLU A 1 196 ? 8.485 -17.583 -19.985 1.00 87.69 196 GLU A O 1
ATOM 1471 N N . ASN A 1 197 ? 7.885 -17.366 -17.830 1.00 89.56 197 ASN A N 1
ATOM 1472 C CA . ASN A 1 197 ? 7.508 -15.966 -17.976 1.00 89.56 197 ASN A CA 1
ATOM 1473 C C . ASN A 1 197 ? 8.743 -15.084 -17.796 1.00 89.56 197 ASN A C 1
ATOM 1475 O O . ASN A 1 197 ? 9.609 -15.370 -16.965 1.00 89.56 197 ASN A O 1
ATOM 1479 N N . ALA A 1 198 ? 8.819 -13.994 -18.553 1.00 88.94 198 ALA A N 1
ATOM 1480 C CA . ALA A 1 198 ? 9.769 -12.941 -18.235 1.00 88.94 198 ALA A CA 1
ATOM 1481 C C . ALA A 1 198 ? 9.459 -12.362 -16.840 1.00 88.94 198 ALA A C 1
ATOM 1483 O O . ALA A 1 198 ? 8.306 -12.318 -16.404 1.00 88.94 198 ALA A O 1
ATOM 1484 N N . GLY A 1 199 ? 10.513 -11.965 -16.128 1.00 86.69 199 GLY A N 1
ATOM 1485 C CA . GLY A 1 199 ? 10.401 -11.420 -14.777 1.00 86.69 199 GLY A CA 1
ATOM 1486 C C . GLY A 1 199 ? 10.157 -12.442 -13.662 1.00 86.69 199 GLY A C 1
ATOM 1487 O O . GLY A 1 199 ? 9.883 -12.024 -12.547 1.00 86.69 199 GLY A O 1
ATOM 1488 N N . GLU A 1 200 ? 10.263 -13.754 -13.909 1.00 89.31 200 GLU A N 1
ATOM 1489 C CA . GLU A 1 200 ? 10.213 -14.754 -12.827 1.00 89.31 200 GLU A CA 1
ATOM 1490 C C . GLU A 1 200 ? 11.453 -14.674 -11.900 1.00 89.31 200 GLU A C 1
ATOM 1492 O O . GLU A 1 200 ? 12.571 -14.468 -12.385 1.00 89.31 200 GLU A O 1
ATOM 1497 N N . PRO A 1 201 ? 11.296 -14.898 -10.578 1.00 93.62 201 PRO A N 1
ATOM 1498 C CA . PRO A 1 201 ? 10.025 -15.041 -9.865 1.00 93.62 201 PRO A CA 1
ATOM 1499 C C . PRO A 1 201 ? 9.265 -13.712 -9.753 1.00 93.62 201 PRO A C 1
ATOM 1501 O O . PRO A 1 201 ? 9.893 -12.658 -9.693 1.00 93.62 201 PRO A O 1
ATOM 1504 N N . ILE A 1 202 ? 7.932 -13.779 -9.612 1.00 94.81 202 ILE A N 1
ATOM 1505 C CA . ILE A 1 202 ? 7.098 -12.608 -9.271 1.00 94.81 202 ILE A CA 1
ATOM 1506 C C . ILE A 1 202 ? 7.715 -11.867 -8.075 1.00 94.81 202 ILE A C 1
ATOM 1508 O O . ILE A 1 202 ? 7.851 -12.440 -6.985 1.00 94.81 202 ILE A O 1
ATOM 1512 N N . ALA A 1 203 ? 8.106 -10.615 -8.317 1.00 95.94 203 ALA A N 1
ATOM 1513 C CA . ALA A 1 203 ? 8.808 -9.773 -7.360 1.00 95.94 203 ALA A CA 1
ATOM 1514 C C . ALA A 1 203 ? 7.866 -9.045 -6.391 1.00 95.94 203 ALA A C 1
ATOM 1516 O O . ALA A 1 203 ? 8.339 -8.508 -5.399 1.00 95.94 203 ALA A O 1
ATOM 1517 N N . ASP A 1 204 ? 6.557 -9.103 -6.617 1.00 97.75 204 ASP A N 1
ATOM 1518 C CA . ASP A 1 204 ? 5.532 -8.582 -5.721 1.00 97.75 204 ASP A CA 1
ATOM 1519 C C . ASP A 1 204 ? 5.271 -9.527 -4.538 1.00 97.75 204 ASP A C 1
ATOM 1521 O O . ASP A 1 204 ? 5.318 -10.760 -4.647 1.00 97.75 204 ASP A O 1
ATOM 1525 N N . ALA A 1 205 ? 4.886 -8.951 -3.404 1.00 98.44 205 ALA A N 1
ATOM 1526 C CA . ALA A 1 205 ? 4.340 -9.664 -2.260 1.00 98.44 205 ALA A CA 1
ATOM 1527 C C . ALA A 1 205 ? 3.191 -8.875 -1.629 1.00 98.44 205 ALA A C 1
ATOM 1529 O O . ALA A 1 205 ? 3.185 -7.648 -1.620 1.00 98.44 205 ALA A O 1
ATOM 1530 N N . PHE A 1 206 ? 2.228 -9.583 -1.041 1.00 98.75 206 PHE A N 1
ATOM 1531 C CA . PHE A 1 206 ? 1.124 -8.956 -0.320 1.00 98.75 206 PHE A CA 1
ATOM 1532 C C . PHE A 1 206 ? 0.740 -9.734 0.936 1.00 98.75 206 PHE A C 1
ATOM 1534 O O . PHE A 1 206 ? 0.994 -10.940 1.067 1.00 98.75 206 PHE A O 1
ATOM 1541 N N . ALA A 1 207 ? 0.060 -9.045 1.846 1.00 98.69 207 ALA A N 1
ATOM 1542 C CA . ALA A 1 207 ? -0.615 -9.639 2.983 1.00 98.69 207 ALA A CA 1
ATOM 1543 C C . ALA A 1 207 ? -1.839 -8.832 3.399 1.00 98.69 207 ALA A C 1
ATOM 1545 O O . ALA A 1 207 ? -1.862 -7.607 3.315 1.00 98.69 207 ALA A O 1
ATOM 1546 N N . ILE A 1 208 ? -2.846 -9.542 3.892 1.00 98.50 208 ILE A N 1
ATOM 1547 C CA . ILE A 1 208 ? -4.049 -8.974 4.478 1.00 98.50 208 ILE A CA 1
ATOM 1548 C C . ILE A 1 208 ? -4.390 -9.742 5.751 1.00 98.50 208 ILE A C 1
ATOM 1550 O O . ILE A 1 208 ? -4.384 -10.972 5.763 1.00 98.50 208 ILE A O 1
ATOM 1554 N N . CYS A 1 209 ? -4.685 -9.019 6.825 1.00 98.44 209 CYS A N 1
ATOM 1555 C CA . CYS A 1 209 ? -5.211 -9.573 8.064 1.00 98.44 209 CYS A CA 1
ATOM 1556 C C . CYS A 1 209 ? -6.394 -8.726 8.527 1.00 98.44 209 CYS A C 1
ATOM 1558 O O . CYS A 1 209 ? -6.230 -7.552 8.855 1.00 98.44 209 CYS A O 1
ATOM 1560 N N . VAL A 1 210 ? -7.583 -9.323 8.551 1.00 98.38 210 VAL A N 1
ATOM 1561 C CA . VAL A 1 210 ? -8.833 -8.671 8.949 1.00 98.38 210 VAL A CA 1
ATOM 1562 C C . VAL A 1 210 ? -9.283 -9.219 10.293 1.00 98.38 210 VAL A C 1
ATOM 1564 O O . VAL A 1 210 ? -9.303 -10.432 10.510 1.00 98.38 210 VAL A O 1
ATOM 1567 N N . ARG A 1 211 ? -9.665 -8.314 11.186 1.00 97.81 211 ARG A N 1
ATOM 1568 C CA . ARG A 1 211 ? -10.279 -8.571 12.489 1.00 97.81 211 ARG A CA 1
ATOM 1569 C C . ARG A 1 211 ? -11.664 -7.925 12.528 1.00 97.81 211 ARG A C 1
ATOM 1571 O O . ARG A 1 211 ? -12.086 -7.301 11.561 1.00 97.81 211 ARG A O 1
ATOM 1578 N N . GLU A 1 212 ? -12.400 -8.098 13.622 1.00 96.62 212 GLU A N 1
ATOM 1579 C CA . GLU A 1 212 ? -13.801 -7.644 13.705 1.00 96.62 212 GLU A CA 1
ATOM 1580 C C . GLU A 1 212 ? -14.011 -6.157 13.420 1.00 96.62 212 GLU A C 1
ATOM 1582 O O . GLU A 1 212 ? -15.000 -5.792 12.793 1.00 96.62 212 GLU A O 1
ATOM 1587 N N . ASN A 1 213 ? -13.100 -5.304 13.883 1.00 97.19 213 ASN A N 1
ATOM 1588 C CA . ASN A 1 213 ? -13.220 -3.853 13.762 1.00 97.19 213 ASN A CA 1
ATOM 1589 C C . ASN A 1 213 ? -11.950 -3.181 13.227 1.00 97.19 213 ASN A C 1
ATOM 1591 O O . ASN A 1 213 ? -11.777 -1.967 13.363 1.00 97.19 213 ASN A O 1
ATOM 1595 N N . SER A 1 214 ? -11.061 -3.964 12.623 1.00 98.12 214 SER A N 1
ATOM 1596 C CA . SER A 1 214 ? -9.825 -3.462 12.042 1.00 98.12 214 SER A CA 1
ATOM 1597 C C . SER A 1 214 ? -9.289 -4.373 10.943 1.00 98.12 214 SER A C 1
ATOM 1599 O O . SER A 1 214 ? -9.601 -5.560 10.883 1.00 98.12 214 SER A O 1
ATOM 1601 N N . ALA A 1 215 ? -8.443 -3.830 10.077 1.00 98.50 215 ALA A N 1
ATOM 1602 C CA . ALA A 1 215 ? -7.709 -4.592 9.078 1.00 98.50 215 ALA A CA 1
ATOM 1603 C C . ALA A 1 215 ? -6.302 -4.025 8.892 1.00 98.50 215 ALA A C 1
ATOM 1605 O O . ALA A 1 215 ? -6.080 -2.830 9.070 1.00 98.50 215 ALA A O 1
ATOM 1606 N N . VAL A 1 216 ? -5.359 -4.884 8.515 1.00 98.75 216 VAL A N 1
ATOM 1607 C CA . VAL A 1 216 ? -4.010 -4.502 8.093 1.00 98.75 216 VAL A CA 1
ATOM 1608 C C . VAL A 1 216 ? -3.773 -5.078 6.704 1.00 98.75 216 VAL A C 1
ATOM 1610 O O . VAL A 1 216 ? -3.940 -6.281 6.501 1.00 98.75 216 VAL A O 1
ATOM 1613 N N . LEU A 1 217 ? -3.418 -4.217 5.758 1.00 98.81 217 LEU A N 1
ATOM 1614 C CA . LEU A 1 217 ? -3.065 -4.562 4.388 1.00 98.81 217 LEU A CA 1
ATOM 1615 C C . LEU A 1 217 ? -1.631 -4.098 4.138 1.00 98.81 217 LEU A C 1
ATOM 1617 O O . LEU A 1 217 ? -1.273 -2.989 4.527 1.00 98.81 217 LEU A O 1
ATOM 1621 N N . ALA A 1 218 ? -0.834 -4.919 3.468 1.00 98.81 218 ALA A N 1
ATOM 1622 C CA . ALA A 1 218 ? 0.504 -4.560 3.022 1.00 98.81 218 ALA A CA 1
ATOM 1623 C C . ALA A 1 218 ? 0.749 -5.118 1.621 1.00 98.81 218 ALA A C 1
ATOM 1625 O O . ALA A 1 218 ? 0.412 -6.272 1.341 1.00 98.81 218 ALA A O 1
ATOM 1626 N N . LEU A 1 219 ? 1.348 -4.307 0.758 1.00 98.88 219 LEU A N 1
ATOM 1627 C CA . LEU A 1 219 ? 1.783 -4.679 -0.580 1.00 98.88 219 LEU A CA 1
ATOM 1628 C C . LEU A 1 219 ? 3.178 -4.106 -0.818 1.00 98.88 219 LEU A C 1
ATOM 1630 O O . LEU A 1 219 ? 3.445 -2.956 -0.478 1.00 98.88 219 LEU A O 1
ATOM 1634 N N . ALA A 1 220 ? 4.059 -4.919 -1.379 1.00 98.69 220 ALA A N 1
ATOM 1635 C CA . ALA A 1 220 ? 5.416 -4.539 -1.722 1.00 98.69 220 ALA A CA 1
ATOM 1636 C C . ALA A 1 220 ? 5.732 -5.034 -3.129 1.00 98.69 220 ALA A C 1
ATOM 1638 O O . ALA A 1 220 ? 5.405 -6.174 -3.464 1.00 98.69 220 ALA A O 1
ATOM 1639 N N . ASP A 1 221 ? 6.378 -4.187 -3.913 1.00 98.06 221 ASP A N 1
ATOM 1640 C CA . ASP A 1 221 ? 6.821 -4.474 -5.269 1.00 98.06 221 ASP A CA 1
ATOM 1641 C C . ASP A 1 221 ? 8.346 -4.394 -5.335 1.00 98.06 221 ASP A C 1
ATOM 1643 O O . ASP A 1 221 ? 8.948 -3.341 -5.098 1.00 98.06 221 ASP A O 1
ATOM 1647 N N . GLY A 1 222 ? 8.984 -5.537 -5.573 1.00 97.62 222 GLY A N 1
ATOM 1648 C CA . GLY A 1 222 ? 10.430 -5.618 -5.669 1.00 97.62 222 GLY A CA 1
ATOM 1649 C C . GLY A 1 222 ? 10.931 -4.848 -6.887 1.00 97.62 222 GLY A C 1
ATOM 1650 O O . GLY A 1 222 ? 10.593 -5.181 -8.013 1.00 97.62 222 GLY A O 1
ATOM 1651 N N . VAL A 1 223 ? 11.826 -3.880 -6.686 1.00 94.88 223 VAL A N 1
ATOM 1652 C CA . VAL A 1 223 ? 12.362 -3.066 -7.785 1.00 94.88 223 VAL A CA 1
ATOM 1653 C C . VAL A 1 223 ? 13.211 -3.945 -8.707 1.00 94.88 223 VAL A C 1
ATOM 1655 O O . VAL A 1 223 ? 14.136 -4.630 -8.253 1.00 94.88 223 VAL A O 1
ATOM 1658 N N . ASN A 1 224 ? 12.955 -3.867 -10.014 1.00 90.62 224 ASN A N 1
ATOM 1659 C CA . ASN A 1 224 ? 13.474 -4.777 -11.045 1.00 90.62 224 ASN A CA 1
ATOM 1660 C C . ASN A 1 224 ? 12.927 -6.212 -10.902 1.00 90.62 224 ASN A C 1
ATOM 1662 O O . ASN A 1 224 ? 11.853 -6.439 -10.369 1.00 90.62 224 ASN A O 1
ATOM 1666 N N . TRP A 1 225 ? 13.646 -7.203 -11.428 1.00 90.00 225 TRP A N 1
ATOM 1667 C CA . TRP A 1 225 ? 13.238 -8.609 -11.403 1.00 90.00 225 TRP A CA 1
ATOM 1668 C C . TRP A 1 225 ? 14.234 -9.470 -10.629 1.00 90.00 225 TRP A C 1
ATOM 1670 O O . TRP A 1 225 ? 15.371 -9.070 -10.362 1.00 90.00 225 TRP A O 1
ATOM 1680 N N . GLY A 1 226 ? 13.826 -10.705 -10.344 1.00 93.81 226 GLY A N 1
ATOM 1681 C CA . GLY A 1 226 ? 14.707 -11.747 -9.833 1.00 93.81 226 GLY A CA 1
ATOM 1682 C C . GLY A 1 226 ? 14.556 -12.019 -8.339 1.00 93.81 226 GLY A C 1
ATOM 1683 O O . GLY A 1 226 ? 13.847 -11.333 -7.599 1.00 93.81 226 GLY A O 1
ATOM 1684 N N . ASP A 1 227 ? 15.273 -13.047 -7.880 1.00 95.81 227 ASP A N 1
ATOM 1685 C CA . ASP A 1 227 ? 15.122 -13.604 -6.532 1.00 95.81 227 ASP A CA 1
ATOM 1686 C C . ASP A 1 227 ? 15.364 -12.586 -5.417 1.00 95.81 227 ASP A C 1
ATOM 1688 O O . ASP A 1 227 ? 14.712 -12.636 -4.377 1.00 95.81 227 ASP A O 1
ATOM 1692 N N . LYS A 1 228 ? 16.298 -11.649 -5.614 1.00 96.75 228 LYS A N 1
ATOM 1693 C CA . LYS A 1 228 ? 16.648 -10.650 -4.598 1.00 96.75 228 LYS A CA 1
ATOM 1694 C C . LYS A 1 228 ? 15.578 -9.570 -4.429 1.00 96.75 228 LYS A C 1
ATOM 1696 O O . LYS A 1 228 ? 15.374 -9.129 -3.297 1.00 96.75 228 LYS A O 1
ATOM 1701 N N . SER A 1 229 ? 14.900 -9.179 -5.506 1.00 96.69 229 SER A N 1
ATOM 1702 C CA . SER A 1 229 ? 13.767 -8.244 -5.460 1.00 96.69 229 SER A CA 1
ATOM 1703 C C . SER A 1 229 ? 12.531 -8.930 -4.874 1.00 96.69 229 SER A C 1
ATOM 1705 O O . SER A 1 229 ? 11.930 -8.411 -3.938 1.00 96.69 229 SER A O 1
ATOM 1707 N N . CYS A 1 230 ? 12.249 -10.171 -5.290 1.00 97.25 230 CYS A N 1
ATOM 1708 C CA . CYS A 1 230 ? 11.204 -11.006 -4.683 1.00 97.25 230 CYS A CA 1
ATOM 1709 C C . CYS A 1 230 ? 11.431 -11.227 -3.176 1.00 97.25 230 CYS A C 1
ATOM 1711 O O . CYS A 1 230 ? 10.502 -11.151 -2.367 1.00 97.25 230 CYS A O 1
ATOM 1713 N N . LEU A 1 231 ? 12.678 -11.486 -2.773 1.00 97.75 231 LEU A N 1
ATOM 1714 C CA . LEU A 1 231 ? 13.045 -11.619 -1.367 1.00 97.75 231 LEU A CA 1
ATOM 1715 C C . LEU A 1 231 ? 12.822 -10.310 -0.605 1.00 97.75 231 LEU A C 1
ATOM 1717 O O . LEU A 1 231 ? 12.269 -10.359 0.493 1.00 97.75 231 LEU A O 1
ATOM 1721 N N . ALA A 1 232 ? 13.209 -9.166 -1.179 1.00 98.31 232 ALA A N 1
ATOM 1722 C CA . ALA A 1 232 ? 12.998 -7.857 -0.567 1.00 98.31 232 ALA A CA 1
ATOM 1723 C C . ALA A 1 232 ? 11.508 -7.591 -0.318 1.00 98.31 232 ALA A C 1
ATOM 1725 O O . ALA A 1 232 ? 11.141 -7.307 0.820 1.00 98.31 232 ALA A O 1
ATOM 1726 N N . ALA A 1 233 ? 10.640 -7.792 -1.314 1.00 98.62 233 ALA A N 1
ATOM 1727 C CA . ALA A 1 233 ? 9.199 -7.590 -1.160 1.00 98.62 233 ALA A CA 1
ATOM 1728 C C . ALA A 1 233 ? 8.588 -8.492 -0.076 1.00 98.62 233 ALA A C 1
ATOM 1730 O O . ALA A 1 233 ? 7.839 -8.033 0.790 1.00 98.62 233 ALA A O 1
ATOM 1731 N N . ARG A 1 234 ? 8.961 -9.780 -0.043 1.00 98.50 234 ARG A N 1
ATOM 1732 C CA . ARG A 1 234 ? 8.507 -10.705 1.012 1.00 98.50 234 ARG A CA 1
ATOM 1733 C C . ARG A 1 234 ? 8.991 -10.289 2.399 1.00 98.50 234 ARG A C 1
ATOM 1735 O O . ARG A 1 234 ? 8.228 -10.409 3.356 1.00 98.50 234 ARG A O 1
ATOM 1742 N N . CYS A 1 235 ? 10.230 -9.810 2.513 1.00 98.50 235 CYS A N 1
ATOM 1743 C CA . CYS A 1 235 ? 10.774 -9.281 3.763 1.00 98.50 235 CYS A CA 1
ATOM 1744 C C . CYS A 1 235 ? 10.052 -8.004 4.193 1.00 98.50 235 CYS A C 1
ATOM 1746 O O . CYS A 1 235 ? 9.704 -7.883 5.364 1.00 98.50 235 CYS A O 1
ATOM 1748 N N . ALA A 1 236 ? 9.758 -7.096 3.262 1.00 98.69 236 ALA A N 1
ATOM 1749 C CA . ALA A 1 236 ? 9.048 -5.863 3.567 1.00 98.69 236 ALA A CA 1
ATOM 1750 C C . ALA A 1 236 ? 7.663 -6.148 4.152 1.00 98.69 236 ALA A C 1
ATOM 1752 O O . ALA A 1 236 ? 7.336 -5.688 5.246 1.00 98.69 236 ALA A O 1
ATOM 1753 N N . VAL A 1 237 ? 6.885 -6.991 3.468 1.00 98.81 237 VAL A N 1
ATOM 1754 C CA . VAL A 1 237 ? 5.561 -7.411 3.937 1.00 98.81 237 VAL A CA 1
ATOM 1755 C C . VAL A 1 237 ? 5.663 -8.152 5.271 1.00 98.81 237 VAL A C 1
ATOM 1757 O O . VAL A 1 237 ? 4.889 -7.866 6.179 1.00 98.81 237 VAL A O 1
ATOM 1760 N N . HIS A 1 238 ? 6.621 -9.072 5.439 1.00 98.38 238 HIS A N 1
ATOM 1761 C CA . HIS A 1 238 ? 6.785 -9.801 6.700 1.00 98.38 238 HIS A CA 1
ATOM 1762 C C . HIS A 1 238 ? 7.108 -8.867 7.868 1.00 98.38 238 HIS A C 1
ATOM 1764 O O . HIS A 1 238 ? 6.423 -8.920 8.886 1.00 98.38 238 HIS A O 1
ATOM 1770 N N . GLY A 1 239 ? 8.139 -8.028 7.740 1.00 98.12 239 GLY A N 1
ATOM 1771 C CA . GLY A 1 239 ? 8.578 -7.141 8.817 1.00 98.12 239 GLY A CA 1
ATOM 1772 C C . GLY A 1 239 ? 7.503 -6.121 9.186 1.00 98.12 239 GLY A C 1
ATOM 1773 O O . GLY A 1 239 ? 7.257 -5.892 10.370 1.00 98.12 239 GLY A O 1
ATOM 1774 N N . CYS A 1 240 ? 6.795 -5.588 8.185 1.00 98.69 240 CYS A N 1
ATOM 1775 C CA . CYS A 1 240 ? 5.662 -4.694 8.395 1.00 98.69 240 CYS A CA 1
ATOM 1776 C C . CYS A 1 240 ? 4.524 -5.389 9.163 1.00 98.69 240 CYS A C 1
ATOM 1778 O O . CYS A 1 240 ? 4.096 -4.904 10.213 1.00 98.69 240 CYS A O 1
ATOM 1780 N N . MET A 1 241 ? 4.067 -6.554 8.686 1.00 98.31 241 MET A N 1
ATOM 1781 C CA . MET A 1 241 ? 2.953 -7.277 9.307 1.00 98.31 241 MET A CA 1
ATOM 1782 C C . MET A 1 241 ? 3.299 -7.802 10.705 1.00 98.31 241 MET A C 1
ATOM 1784 O O . MET A 1 241 ? 2.458 -7.701 11.596 1.00 98.31 241 MET A O 1
ATOM 1788 N N . ASP A 1 242 ? 4.509 -8.333 10.924 1.00 97.12 242 ASP A N 1
ATOM 1789 C CA . ASP A 1 242 ? 4.938 -8.816 12.246 1.00 97.12 242 ASP A CA 1
ATOM 1790 C C . ASP A 1 242 ? 4.946 -7.675 13.266 1.00 97.12 242 ASP A C 1
ATOM 1792 O O . ASP A 1 242 ? 4.347 -7.804 14.338 1.00 97.12 242 ASP A O 1
ATOM 1796 N N . TYR A 1 243 ? 5.528 -6.526 12.902 1.00 97.69 243 TYR A N 1
ATOM 1797 C CA . TYR A 1 243 ? 5.549 -5.363 13.780 1.00 97.69 243 TYR A CA 1
ATOM 1798 C C . TYR A 1 243 ? 4.133 -4.871 14.096 1.00 97.69 243 TYR A C 1
ATOM 1800 O O . TYR A 1 243 ? 3.787 -4.708 15.265 1.00 97.69 243 TYR A O 1
ATOM 1808 N N . LEU A 1 244 ? 3.287 -4.675 13.078 1.00 98.12 244 LEU A N 1
ATOM 1809 C CA . LEU A 1 244 ? 1.926 -4.162 13.267 1.00 98.12 244 LEU A CA 1
ATOM 1810 C C . LEU A 1 244 ? 1.057 -5.110 14.096 1.00 98.12 244 LEU A C 1
ATOM 1812 O O . LEU A 1 244 ? 0.359 -4.655 15.003 1.00 98.12 244 LEU A O 1
ATOM 1816 N N . ASN A 1 245 ? 1.112 -6.419 13.838 1.00 96.62 245 ASN A N 1
ATOM 1817 C CA . ASN A 1 245 ? 0.332 -7.395 14.599 1.00 96.62 245 ASN A CA 1
ATOM 1818 C C . ASN A 1 245 ? 0.748 -7.441 16.077 1.00 96.62 245 ASN A C 1
ATOM 1820 O O . ASN A 1 245 ? -0.112 -7.598 16.942 1.00 96.62 245 ASN A O 1
ATOM 1824 N N . ARG A 1 246 ? 2.034 -7.251 16.392 1.00 94.19 246 ARG A N 1
ATOM 1825 C CA . ARG A 1 246 ? 2.511 -7.197 17.782 1.00 94.19 246 ARG A CA 1
ATOM 1826 C C . ARG A 1 246 ? 2.215 -5.858 18.447 1.00 94.19 246 ARG A C 1
ATOM 1828 O O . ARG A 1 246 ? 1.733 -5.837 19.574 1.00 94.19 246 ARG A O 1
ATOM 1835 N N . ALA A 1 247 ? 2.492 -4.748 17.766 1.00 95.12 247 ALA A N 1
ATOM 1836 C CA . ALA A 1 247 ? 2.380 -3.408 18.333 1.00 95.12 247 ALA A CA 1
ATOM 1837 C C . ALA A 1 247 ? 0.920 -3.007 18.581 1.00 95.12 247 ALA A C 1
ATOM 1839 O O . ALA A 1 247 ? 0.591 -2.550 19.676 1.00 95.12 247 ALA A O 1
ATOM 1840 N N . LEU A 1 248 ? 0.036 -3.233 17.600 1.00 96.19 248 LEU A N 1
ATOM 1841 C CA . LEU A 1 248 ? -1.370 -2.828 17.689 1.00 96.19 248 LEU A CA 1
ATOM 1842 C C . LEU A 1 248 ? -2.184 -3.705 18.653 1.00 96.19 248 LEU A C 1
ATOM 1844 O O . LEU A 1 248 ? -3.136 -3.223 19.259 1.00 96.19 248 LEU A O 1
ATOM 1848 N N . TYR A 1 249 ? -1.818 -4.982 18.812 1.00 94.75 249 TYR A N 1
ATOM 1849 C CA . TYR A 1 249 ? -2.605 -5.967 19.571 1.00 94.75 249 TYR A CA 1
ATOM 1850 C C . TYR A 1 249 ? -1.867 -6.532 20.795 1.00 94.75 249 TYR A C 1
ATOM 1852 O O . TYR A 1 249 ? -2.250 -7.589 21.317 1.00 94.75 249 TYR A O 1
ATOM 1860 N N . ARG A 1 250 ? -0.832 -5.826 21.277 1.00 90.25 250 ARG A N 1
ATOM 1861 C CA . ARG A 1 250 ? -0.043 -6.199 22.464 1.00 90.25 250 ARG A CA 1
ATOM 1862 C C . ARG A 1 250 ? -0.921 -6.471 23.686 1.00 90.25 250 ARG A C 1
ATOM 1864 O O . ARG A 1 250 ? -1.998 -5.901 23.861 1.00 90.25 250 ARG A O 1
ATOM 1871 N N . GLU A 1 251 ? -0.474 -7.366 24.556 1.00 84.12 251 GLU A N 1
ATOM 1872 C CA . GLU A 1 251 ? -1.150 -7.601 25.832 1.00 84.12 251 GLU A CA 1
ATOM 1873 C C . GLU A 1 251 ? -0.974 -6.405 26.774 1.00 84.12 251 GLU A C 1
ATOM 1875 O O . GLU A 1 251 ? 0.102 -5.820 26.858 1.00 84.12 251 GLU A O 1
ATOM 1880 N N . GLY A 1 252 ? -2.052 -6.015 27.459 1.00 78.69 252 GLY A N 1
ATOM 1881 C CA . GLY A 1 252 ? -2.037 -4.928 28.444 1.00 78.69 252 GLY A CA 1
ATOM 1882 C C . GLY A 1 252 ? -1.886 -3.507 27.887 1.00 78.69 252 GLY A C 1
ATOM 1883 O O . GLY A 1 252 ? -1.944 -2.563 28.668 1.00 78.69 252 GLY A O 1
ATOM 1884 N N . GLY A 1 253 ? -1.716 -3.330 26.573 1.00 80.31 253 GLY A N 1
ATOM 1885 C CA . GLY A 1 253 ? -1.668 -2.016 25.932 1.00 80.31 253 GLY A CA 1
ATOM 1886 C C . GLY A 1 253 ? -2.941 -1.693 25.153 1.00 80.31 253 GLY A C 1
ATOM 1887 O O . GLY A 1 253 ? -3.608 -2.592 24.644 1.00 80.31 253 GLY A O 1
ATOM 1888 N N . THR A 1 254 ? -3.246 -0.403 25.033 1.00 88.06 254 THR A N 1
ATOM 1889 C CA . THR A 1 254 ? -4.307 0.119 24.165 1.00 88.06 254 THR A CA 1
ATOM 1890 C C . THR A 1 254 ? -3.708 0.955 23.037 1.00 88.06 254 THR A C 1
ATOM 1892 O O . THR A 1 254 ? -2.590 1.463 23.156 1.00 88.06 254 THR A O 1
ATOM 1895 N N . ILE A 1 255 ? -4.443 1.014 21.926 1.00 95.44 255 ILE A N 1
ATOM 1896 C CA . ILE A 1 255 ? -4.281 2.000 20.860 1.00 95.44 255 ILE A CA 1
ATOM 1897 C C . ILE A 1 255 ? -5.583 2.788 20.867 1.00 95.44 255 ILE A C 1
ATOM 1899 O O . ILE A 1 255 ? -6.640 2.219 20.590 1.00 95.44 255 ILE A O 1
ATOM 1903 N N . ASP A 1 256 ? -5.516 4.055 21.252 1.00 96.00 256 ASP A N 1
ATOM 1904 C CA . ASP A 1 256 ? -6.698 4.885 21.486 1.00 96.00 256 ASP A CA 1
ATOM 1905 C C . ASP A 1 256 ? -6.856 5.988 20.443 1.00 96.00 256 ASP A C 1
ATOM 1907 O O . ASP A 1 256 ? -7.958 6.515 20.284 1.00 96.00 256 ASP A O 1
ATOM 1911 N N . THR A 1 257 ? -5.804 6.289 19.672 1.00 98.25 257 THR A N 1
ATOM 1912 C CA . THR A 1 257 ? -5.829 7.373 18.684 1.00 98.25 257 THR A CA 1
ATOM 1913 C C . THR A 1 257 ? -5.208 7.005 17.334 1.00 98.25 257 THR A C 1
ATOM 1915 O O . THR A 1 257 ? -4.361 6.115 17.233 1.00 98.25 257 THR A O 1
ATOM 1918 N N . THR A 1 258 ? -5.591 7.719 16.271 1.00 98.25 258 THR A N 1
ATOM 1919 C CA . THR A 1 258 ? -4.969 7.571 14.943 1.00 98.25 258 THR A CA 1
ATOM 1920 C C . THR A 1 258 ? -3.494 7.956 14.941 1.00 98.25 258 THR A C 1
ATOM 1922 O O . THR A 1 258 ? -2.730 7.373 14.175 1.00 98.25 258 THR A O 1
ATOM 1925 N N . GLN A 1 259 ? -3.070 8.872 15.818 1.00 97.62 259 GLN A N 1
ATOM 1926 C CA . GLN A 1 259 ? -1.657 9.214 15.983 1.00 97.62 259 GLN A CA 1
ATOM 1927 C C . GLN A 1 259 ? -0.817 7.988 16.369 1.00 97.62 259 GLN A C 1
ATOM 1929 O O . GLN A 1 259 ? 0.221 7.726 15.766 1.00 97.62 259 GLN A O 1
ATOM 1934 N N . GLU A 1 260 ? -1.285 7.189 17.329 1.00 97.00 260 GLU A N 1
ATOM 1935 C CA . GLU A 1 260 ? -0.596 5.965 17.761 1.00 97.00 260 GLU A CA 1
ATOM 1936 C C . GLU A 1 260 ? -0.562 4.900 16.657 1.00 97.00 260 GLU A C 1
ATOM 1938 O O . GLU A 1 260 ? 0.447 4.209 16.489 1.00 97.00 260 GLU A O 1
ATOM 1943 N N . VAL A 1 261 ? -1.632 4.806 15.855 1.00 98.31 261 VAL A N 1
ATOM 1944 C CA . VAL A 1 261 ? -1.668 3.943 14.663 1.00 98.31 261 VAL A CA 1
ATOM 1945 C C . VAL A 1 261 ? -0.588 4.361 13.664 1.00 98.31 261 VAL A C 1
ATOM 1947 O O . VAL A 1 261 ? 0.136 3.501 13.162 1.00 98.31 261 VAL A O 1
ATOM 1950 N N . PHE A 1 262 ? -0.433 5.662 13.399 1.00 98.44 262 PHE A N 1
ATOM 1951 C CA . PHE A 1 262 ? 0.600 6.163 12.492 1.00 98.44 262 PHE A CA 1
ATOM 1952 C C . PHE A 1 262 ? 2.019 5.928 13.005 1.00 98.44 262 PHE A C 1
ATOM 1954 O O . PHE A 1 262 ? 2.880 5.528 12.223 1.00 98.44 262 PHE A O 1
ATOM 1961 N N . VAL A 1 263 ? 2.261 6.093 14.307 1.00 96.62 263 VAL A N 1
ATOM 1962 C CA . VAL A 1 263 ? 3.558 5.753 14.913 1.00 96.62 263 VAL A CA 1
ATOM 1963 C C . VAL A 1 263 ? 3.868 4.266 14.712 1.00 96.62 263 VAL A C 1
ATOM 1965 O O . VAL A 1 263 ? 4.986 3.911 14.336 1.00 96.62 263 VAL A O 1
ATOM 1968 N N . CYS A 1 264 ? 2.879 3.384 14.892 1.00 97.38 264 CYS A N 1
ATOM 1969 C CA . CYS A 1 264 ? 3.055 1.955 14.628 1.00 97.38 264 CYS A CA 1
ATOM 1970 C C . CYS A 1 264 ? 3.325 1.667 13.142 1.00 97.38 264 CYS A C 1
ATOM 1972 O O . CYS A 1 264 ? 4.201 0.863 12.827 1.00 97.38 264 CYS A O 1
ATOM 1974 N N . LEU A 1 265 ? 2.605 2.331 12.231 1.00 97.75 265 LEU A N 1
ATOM 1975 C CA . LEU A 1 265 ? 2.807 2.228 10.783 1.00 97.75 265 LEU A CA 1
ATOM 1976 C C . LEU A 1 265 ? 4.222 2.630 10.371 1.00 97.75 265 LEU A C 1
ATOM 1978 O O . LEU A 1 265 ? 4.893 1.852 9.699 1.00 97.75 265 LEU A O 1
ATOM 1982 N N . LEU A 1 266 ? 4.706 3.788 10.811 1.00 97.19 266 LEU A N 1
ATOM 1983 C CA . LEU A 1 266 ? 6.049 4.259 10.478 1.00 97.19 266 LEU A CA 1
ATOM 1984 C C . LEU A 1 266 ? 7.128 3.301 11.004 1.00 97.19 266 LEU A C 1
ATOM 1986 O O . LEU A 1 266 ? 7.999 2.863 10.254 1.00 97.19 266 LEU A O 1
ATOM 1990 N N . ARG A 1 267 ? 7.021 2.860 12.263 1.00 96.56 267 ARG A N 1
ATOM 1991 C CA . ARG A 1 267 ? 7.958 1.876 12.835 1.00 96.56 267 ARG A CA 1
ATOM 1992 C C . ARG A 1 267 ? 7.912 0.519 12.127 1.00 96.56 267 ARG A C 1
ATOM 1994 O O . ARG A 1 267 ? 8.927 -0.171 12.049 1.00 96.56 267 ARG A O 1
ATOM 2001 N N . SER A 1 268 ? 6.773 0.150 11.541 1.00 98.12 268 SER A N 1
ATOM 2002 C CA . SER A 1 268 ? 6.666 -1.067 10.730 1.00 98.12 268 SER A CA 1
ATOM 2003 C C . SER A 1 268 ? 7.490 -1.002 9.436 1.00 98.12 268 SER A C 1
ATOM 2005 O O . SER A 1 268 ? 8.001 -2.031 8.997 1.00 98.12 268 SER A O 1
ATOM 2007 N N . PHE A 1 269 ? 7.698 0.191 8.861 1.00 98.12 269 PHE A N 1
ATOM 2008 C CA . PHE A 1 269 ? 8.560 0.387 7.686 1.00 98.12 269 PHE A CA 1
ATOM 2009 C C . PHE A 1 269 ? 10.038 0.230 8.047 1.00 98.12 269 PHE A C 1
ATOM 2011 O O . PHE A 1 269 ? 10.805 -0.346 7.277 1.00 98.12 269 PHE A O 1
ATOM 2018 N N . GLN A 1 270 ? 10.433 0.656 9.248 1.00 95.38 270 GLN A N 1
ATOM 2019 C CA . GLN A 1 270 ? 11.764 0.360 9.774 1.00 95.38 270 GLN A CA 1
ATOM 2020 C C . GLN A 1 270 ? 11.955 -1.143 9.993 1.00 95.38 270 GLN A C 1
ATOM 2022 O O . GLN A 1 270 ? 12.963 -1.695 9.562 1.00 95.38 270 GLN A O 1
ATOM 2027 N N . ALA A 1 271 ? 10.983 -1.829 10.603 1.00 96.94 271 ALA A N 1
ATOM 2028 C CA . ALA A 1 271 ? 11.050 -3.280 10.788 1.00 96.94 271 ALA A CA 1
ATOM 2029 C C . ALA A 1 271 ? 11.137 -4.035 9.446 1.00 96.94 271 ALA A C 1
ATOM 2031 O O . ALA A 1 271 ? 11.937 -4.961 9.302 1.00 96.94 271 ALA A O 1
ATOM 2032 N N . ALA A 1 272 ? 10.358 -3.603 8.449 1.00 98.25 272 ALA A N 1
ATOM 2033 C CA . ALA A 1 272 ? 10.429 -4.078 7.070 1.00 98.25 272 ALA A CA 1
ATOM 2034 C C . ALA A 1 272 ? 11.835 -3.898 6.476 1.00 98.25 272 ALA A C 1
ATOM 2036 O O . ALA A 1 272 ? 12.429 -4.861 5.990 1.00 98.25 272 ALA A O 1
ATOM 2037 N N . HIS A 1 273 ? 12.391 -2.689 6.569 1.00 98.00 273 HIS A N 1
ATOM 2038 C CA . HIS A 1 273 ? 13.729 -2.373 6.079 1.00 98.00 273 HIS A CA 1
ATOM 2039 C C . HIS A 1 273 ? 14.822 -3.218 6.752 1.00 98.00 273 HIS A C 1
ATOM 2041 O O . HIS A 1 273 ? 15.629 -3.842 6.061 1.00 98.00 273 HIS A O 1
ATOM 2047 N N . SER A 1 274 ? 14.801 -3.328 8.082 1.00 96.25 274 SER A N 1
ATOM 2048 C CA . SER A 1 274 ? 15.746 -4.159 8.835 1.00 96.25 274 SER A CA 1
ATOM 2049 C C . SER A 1 274 ? 15.700 -5.623 8.398 1.00 96.25 274 SER A C 1
ATOM 2051 O O . SER A 1 274 ? 16.749 -6.255 8.255 1.00 96.25 274 SER A O 1
ATOM 2053 N N . LEU A 1 275 ? 14.506 -6.168 8.136 1.00 96.62 275 LEU A N 1
ATOM 2054 C CA . LEU A 1 275 ? 14.377 -7.549 7.675 1.00 96.62 275 LEU A CA 1
ATOM 2055 C C . LEU A 1 275 ? 14.935 -7.744 6.259 1.00 96.62 275 LEU A C 1
ATOM 2057 O O . LEU A 1 275 ? 15.575 -8.763 5.999 1.00 96.62 275 LEU A O 1
ATOM 2061 N N . ILE A 1 276 ? 14.745 -6.770 5.361 1.00 97.44 276 ILE A N 1
ATOM 2062 C CA . ILE A 1 276 ? 15.353 -6.799 4.020 1.00 97.44 276 ILE A CA 1
ATOM 2063 C C . ILE A 1 276 ? 16.876 -6.902 4.137 1.00 97.44 276 ILE A C 1
ATOM 2065 O O . ILE A 1 276 ? 17.477 -7.758 3.487 1.00 97.44 276 ILE A O 1
ATOM 2069 N N . LEU A 1 277 ? 17.502 -6.077 4.984 1.00 95.88 277 LEU A N 1
ATOM 2070 C CA . LEU A 1 277 ? 18.953 -6.105 5.189 1.00 95.88 277 LEU A CA 1
ATOM 2071 C C . LEU A 1 277 ? 19.419 -7.433 5.802 1.00 95.88 277 LEU A C 1
ATOM 2073 O O . LEU A 1 277 ? 20.389 -8.026 5.326 1.00 95.88 277 LEU A O 1
ATOM 2077 N N . GLN A 1 278 ? 18.703 -7.930 6.814 1.00 94.31 278 GLN A N 1
ATOM 2078 C CA . GLN A 1 278 ? 19.007 -9.194 7.490 1.00 94.31 278 GLN A CA 1
ATOM 2079 C C . GLN A 1 278 ? 19.008 -10.385 6.521 1.00 94.31 278 GLN A C 1
ATOM 2081 O O . GLN A 1 278 ? 19.906 -11.229 6.565 1.00 94.31 278 GLN A O 1
ATOM 2086 N N . GLU A 1 279 ? 18.009 -10.456 5.641 1.00 94.75 279 GLU A N 1
ATOM 2087 C CA . GLU A 1 279 ? 17.886 -11.520 4.639 1.00 94.75 279 GLU A CA 1
ATOM 2088 C C . GLU A 1 279 ? 18.662 -11.210 3.347 1.00 94.75 279 GLU A C 1
ATOM 2090 O O . GLU A 1 279 ? 18.680 -12.016 2.415 1.00 94.75 279 GLU A O 1
ATOM 2095 N N . GLN A 1 280 ? 19.371 -10.077 3.298 1.00 95.38 280 GLN A N 1
ATOM 2096 C CA . GLN A 1 280 ? 20.172 -9.633 2.157 1.00 95.38 280 GLN A CA 1
ATOM 2097 C C . GLN A 1 280 ? 19.338 -9.491 0.871 1.00 95.38 280 GLN A C 1
ATOM 2099 O O . GLN A 1 280 ? 19.783 -9.903 -0.206 1.00 95.38 280 GLN A O 1
ATOM 2104 N N . GLY A 1 281 ? 18.115 -8.966 0.976 1.00 95.88 281 GLY A N 1
ATOM 2105 C CA . GLY A 1 281 ? 17.287 -8.579 -0.169 1.00 95.88 281 GLY A CA 1
ATOM 2106 C C . GLY A 1 281 ? 17.842 -7.352 -0.907 1.00 95.88 281 GLY A C 1
ATOM 2107 O O . GLY A 1 281 ? 18.734 -6.668 -0.406 1.00 95.88 281 GLY A O 1
ATOM 2108 N N . MET A 1 282 ? 17.330 -7.095 -2.116 1.00 95.88 282 MET A N 1
ATOM 2109 C CA . MET A 1 282 ? 17.577 -5.836 -2.838 1.00 95.88 282 MET A CA 1
ATOM 2110 C C . MET A 1 282 ? 16.545 -4.770 -2.428 1.00 95.88 282 MET A C 1
ATOM 2112 O O . MET A 1 282 ? 16.346 -4.538 -1.240 1.00 95.88 282 MET A O 1
ATOM 2116 N N . LEU A 1 283 ? 15.926 -4.100 -3.396 1.00 97.56 283 LEU A N 1
ATOM 2117 C CA . LEU A 1 283 ? 15.072 -2.942 -3.207 1.00 97.56 283 LEU A CA 1
ATOM 2118 C C . LEU A 1 283 ? 13.616 -3.335 -3.446 1.00 97.56 283 LEU A C 1
ATOM 2120 O O . LEU A 1 283 ? 13.336 -4.202 -4.274 1.00 97.56 283 LEU A O 1
ATOM 2124 N N . THR A 1 284 ? 12.698 -2.700 -2.732 1.00 98.56 284 THR A N 1
ATOM 2125 C CA . THR A 1 284 ? 11.255 -2.900 -2.898 1.00 98.56 284 THR A CA 1
ATOM 2126 C C . THR A 1 284 ? 10.494 -1.654 -2.471 1.00 98.56 284 THR A C 1
ATOM 2128 O O . THR A 1 284 ? 10.919 -0.953 -1.552 1.00 98.56 284 THR A O 1
ATOM 2131 N N . THR A 1 285 ? 9.345 -1.400 -3.082 1.00 98.56 285 THR A N 1
ATOM 2132 C CA . THR A 1 285 ? 8.345 -0.480 -2.531 1.00 98.56 285 THR A CA 1
ATOM 2133 C C . THR A 1 285 ? 7.715 -1.087 -1.272 1.00 98.56 285 THR A C 1
ATOM 2135 O O . THR A 1 285 ? 7.874 -2.282 -0.990 1.00 98.56 285 THR A O 1
ATOM 2138 N N . LEU A 1 286 ? 6.975 -0.277 -0.516 1.00 98.81 286 LEU A N 1
ATOM 2139 C CA . LEU A 1 286 ? 6.044 -0.764 0.495 1.00 98.81 286 LEU A CA 1
ATOM 2140 C C . LEU A 1 286 ? 4.877 0.215 0.646 1.00 98.81 286 LEU A C 1
ATOM 2142 O O . LEU A 1 286 ? 5.062 1.373 1.017 1.00 98.81 286 LEU A O 1
ATOM 2146 N N . CYS A 1 287 ? 3.667 -0.285 0.431 1.00 98.81 287 CYS A N 1
ATOM 2147 C CA . CYS A 1 287 ? 2.419 0.401 0.722 1.00 98.81 287 CYS A CA 1
ATOM 2148 C C . CYS A 1 287 ? 1.674 -0.387 1.802 1.00 98.81 287 CYS A C 1
ATOM 2150 O O . CYS A 1 287 ? 1.394 -1.575 1.620 1.00 98.81 287 CYS A O 1
ATOM 2152 N N . ALA A 1 288 ? 1.362 0.244 2.934 1.00 98.88 288 ALA A N 1
ATOM 2153 C CA . ALA A 1 288 ? 0.630 -0.402 4.018 1.00 98.88 288 ALA A CA 1
ATOM 2154 C C . ALA A 1 288 ? -0.530 0.461 4.508 1.00 98.88 288 ALA A C 1
ATOM 2156 O O . ALA A 1 288 ? -0.382 1.668 4.699 1.00 98.88 288 ALA A O 1
ATOM 2157 N N . ALA A 1 289 ? -1.667 -0.179 4.767 1.00 98.88 289 ALA A N 1
ATOM 2158 C CA . ALA A 1 289 ? -2.871 0.454 5.280 1.00 98.88 289 ALA A CA 1
ATOM 2159 C C . ALA A 1 289 ? -3.375 -0.264 6.536 1.00 98.88 289 ALA A C 1
ATOM 2161 O O . ALA A 1 289 ? -3.548 -1.483 6.552 1.00 98.88 289 ALA A O 1
ATOM 2162 N N . VAL A 1 290 ? -3.655 0.511 7.580 1.00 98.81 290 VAL A N 1
ATOM 2163 C CA . VAL A 1 290 ? -4.334 0.072 8.798 1.00 98.81 290 VAL A CA 1
ATOM 2164 C C . VAL A 1 290 ? -5.714 0.718 8.825 1.00 98.81 290 VAL A C 1
ATOM 2166 O O . VAL A 1 290 ? -5.848 1.938 8.905 1.00 98.81 290 VAL A O 1
ATOM 2169 N N . VAL A 1 291 ? -6.745 -0.114 8.747 1.00 98.75 291 VAL A N 1
ATOM 2170 C CA . VAL A 1 291 ? -8.147 0.288 8.858 1.00 98.75 291 VAL A CA 1
ATOM 2171 C C . VAL A 1 291 ? -8.587 0.044 10.293 1.00 98.75 291 VAL A C 1
ATOM 2173 O O . VAL A 1 291 ? -8.425 -1.067 10.792 1.00 98.75 291 VAL A O 1
ATOM 2176 N N . VAL A 1 292 ? -9.140 1.052 10.965 1.00 98.50 292 VAL A N 1
ATOM 2177 C CA . VAL A 1 292 ? -9.632 0.936 12.350 1.00 98.50 292 VAL A CA 1
ATOM 2178 C C . VAL A 1 292 ? -10.955 1.666 12.520 1.00 98.50 292 VAL A C 1
ATOM 2180 O O . VAL A 1 292 ? -11.187 2.708 11.906 1.00 98.50 292 VAL A O 1
ATOM 2183 N N . GLN A 1 293 ? -11.841 1.112 13.342 1.00 98.44 293 GLN A N 1
ATOM 2184 C CA . GLN A 1 293 ? -13.126 1.732 13.650 1.00 98.44 293 GLN A CA 1
ATOM 2185 C C . GLN A 1 293 ? -12.940 2.983 14.520 1.00 98.44 293 GLN A C 1
ATOM 2187 O O . GLN A 1 293 ? -12.166 2.981 15.481 1.00 98.44 293 GLN A O 1
ATOM 2192 N N . LEU A 1 294 ? -13.672 4.052 14.208 1.00 98.19 294 LEU A N 1
ATOM 2193 C CA . LEU A 1 294 ? -13.701 5.270 15.017 1.00 98.19 294 LEU A CA 1
ATOM 2194 C C . LEU A 1 294 ? -14.525 5.059 16.293 1.00 98.19 294 LEU A C 1
ATOM 2196 O O . LEU A 1 294 ? -15.552 4.378 16.296 1.00 98.19 294 LEU A O 1
ATOM 2200 N N . ARG A 1 295 ? -14.095 5.668 17.399 1.00 97.62 295 ARG A N 1
ATOM 2201 C CA . ARG A 1 295 ? -14.775 5.517 18.690 1.00 97.62 295 ARG A CA 1
ATOM 2202 C C . ARG A 1 295 ? -16.204 6.058 18.626 1.00 97.62 295 ARG A C 1
ATOM 2204 O O . ARG A 1 295 ? -16.426 7.207 18.258 1.00 97.62 295 ARG A O 1
ATOM 2211 N N . GLY A 1 296 ? -17.172 5.233 19.030 1.00 96.31 296 GLY A N 1
ATOM 2212 C CA . GLY A 1 296 ? -18.587 5.618 19.067 1.00 96.31 296 GLY A CA 1
ATOM 2213 C C . GLY A 1 296 ? -19.232 5.803 17.687 1.00 96.31 296 GLY A C 1
ATOM 2214 O O . GLY A 1 296 ? -20.250 6.483 17.593 1.00 96.31 296 GLY A O 1
ATOM 2215 N N . SER A 1 297 ? -18.648 5.230 16.630 1.00 96.38 297 SER A N 1
ATOM 2216 C CA . SER A 1 297 ? -19.144 5.330 15.255 1.00 96.38 297 SER A CA 1
ATOM 2217 C C . SER A 1 297 ? -19.031 3.990 14.519 1.00 96.38 297 SER A C 1
ATOM 2219 O O . SER A 1 297 ? -18.170 3.170 14.820 1.00 96.38 297 SER A O 1
ATOM 2221 N N . GLU A 1 298 ? -19.878 3.788 13.510 1.00 96.38 298 GLU A N 1
ATOM 2222 C CA . GLU A 1 298 ? -19.763 2.683 12.540 1.00 96.38 298 GLU A CA 1
ATOM 2223 C C . GLU A 1 298 ? -18.758 3.003 11.417 1.00 96.38 298 GLU A C 1
ATOM 2225 O O . GLU A 1 298 ? -18.489 2.182 10.546 1.00 96.38 298 GLU A O 1
ATOM 2230 N N . GLN A 1 299 ? -18.214 4.222 11.410 1.00 97.50 299 GLN A N 1
ATOM 2231 C CA . GLN A 1 299 ? -17.213 4.653 10.443 1.00 97.50 299 GLN A CA 1
ATOM 2232 C C . GLN A 1 299 ? -15.833 4.101 10.775 1.00 97.50 299 GLN A C 1
ATOM 2234 O O . GLN A 1 299 ? -15.454 3.949 11.939 1.00 97.50 299 GLN A O 1
ATOM 2239 N N . TYR A 1 300 ? -15.040 3.926 9.727 1.00 98.38 300 TYR A N 1
ATOM 2240 C CA . TYR A 1 300 ? -13.649 3.526 9.816 1.00 98.38 300 TYR A CA 1
ATOM 2241 C C . TYR A 1 300 ? -12.748 4.660 9.349 1.00 98.38 300 TYR A C 1
ATOM 2243 O O . TYR A 1 300 ? -13.129 5.509 8.542 1.00 98.38 300 TYR A O 1
ATOM 2251 N N . VAL A 1 301 ? -11.522 4.662 9.843 1.00 98.44 301 VAL A N 1
ATOM 2252 C CA . VAL A 1 301 ? -10.440 5.484 9.317 1.00 98.44 301 VAL A CA 1
ATOM 2253 C C . VAL A 1 301 ? -9.384 4.570 8.718 1.00 98.44 301 VAL A C 1
ATOM 2255 O O . VAL A 1 301 ? -9.028 3.549 9.304 1.00 98.44 301 VAL A O 1
ATOM 2258 N N . VAL A 1 302 ? -8.926 4.926 7.521 1.00 98.69 302 VAL A N 1
ATOM 2259 C CA . VAL A 1 302 ? -7.881 4.209 6.793 1.00 98.69 302 VAL A CA 1
ATOM 2260 C C . VAL A 1 302 ? -6.600 5.013 6.930 1.00 98.69 302 VAL A C 1
ATOM 2262 O O . VAL A 1 302 ? -6.471 6.056 6.297 1.00 98.69 302 VAL A O 1
ATOM 2265 N N . CYS A 1 303 ? -5.676 4.555 7.768 1.00 98.81 303 CYS A N 1
ATOM 2266 C CA . CYS A 1 303 ? -4.355 5.152 7.944 1.00 98.81 303 CYS A CA 1
ATOM 2267 C C . CYS A 1 303 ? -3.369 4.439 7.017 1.00 98.81 303 CYS A C 1
ATOM 2269 O O . CYS A 1 303 ? -3.205 3.228 7.121 1.00 98.81 303 CYS A O 1
ATOM 2271 N N . THR A 1 304 ? -2.721 5.164 6.113 1.00 98.75 304 THR A N 1
ATOM 2272 C CA . THR A 1 304 ? -1.812 4.600 5.104 1.00 98.75 304 THR A CA 1
ATOM 2273 C C . THR A 1 304 ? -0.422 5.196 5.254 1.00 98.75 304 THR A C 1
ATOM 2275 O O . THR A 1 304 ? -0.293 6.401 5.457 1.00 98.75 304 THR A O 1
ATOM 2278 N N . CYS A 1 305 ? 0.607 4.365 5.136 1.00 98.62 305 CYS A N 1
ATOM 2279 C CA . CYS A 1 305 ? 1.996 4.777 4.967 1.00 98.62 305 CYS A CA 1
ATOM 2280 C C . CYS A 1 305 ? 2.499 4.187 3.651 1.00 98.62 305 CYS A C 1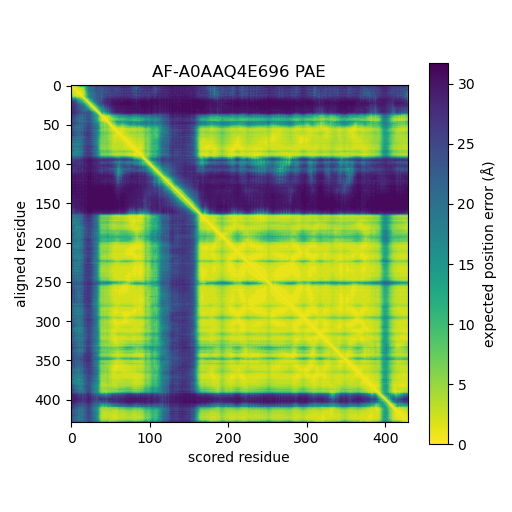
ATOM 2282 O O . CYS A 1 305 ? 2.205 3.029 3.345 1.00 98.62 305 CYS A O 1
ATOM 2284 N N . ASN A 1 306 ? 3.216 4.982 2.865 1.00 98.56 306 ASN A N 1
ATOM 2285 C CA . ASN A 1 306 ? 3.663 4.580 1.541 1.00 98.56 306 ASN A CA 1
ATOM 2286 C C . ASN A 1 306 ? 5.096 5.027 1.271 1.00 98.56 306 ASN A C 1
ATOM 2288 O O . ASN A 1 306 ? 5.416 6.190 1.497 1.00 98.56 306 ASN A O 1
ATOM 2292 N N . VAL A 1 307 ? 5.908 4.118 0.734 1.00 98.44 307 VAL A N 1
ATOM 2293 C CA . VAL A 1 307 ? 7.211 4.375 0.114 1.00 98.44 307 VAL A CA 1
ATOM 2294 C C . VAL A 1 307 ? 7.202 3.685 -1.241 1.00 98.44 307 VAL A C 1
ATOM 2296 O O . VAL A 1 307 ? 6.946 2.484 -1.334 1.00 98.44 307 VAL A O 1
ATOM 2299 N N . GLY A 1 308 ? 7.498 4.451 -2.278 1.00 97.25 308 GLY A N 1
ATOM 2300 C CA . GLY A 1 308 ? 7.449 4.002 -3.658 1.00 97.25 308 GLY A CA 1
ATOM 2301 C C . GLY A 1 308 ? 6.123 4.292 -4.366 1.00 97.25 308 GLY A C 1
ATOM 2302 O O . GLY A 1 308 ? 5.354 5.154 -3.931 1.00 97.25 308 GLY A O 1
ATOM 2303 N N . ASP A 1 309 ? 5.854 3.588 -5.455 1.00 96.12 309 ASP A N 1
ATOM 2304 C CA . ASP A 1 309 ? 4.760 3.847 -6.397 1.00 96.12 309 ASP A CA 1
ATOM 2305 C C . ASP A 1 309 ? 3.697 2.736 -6.453 1.00 96.12 309 ASP A C 1
ATOM 2307 O O . ASP A 1 309 ? 2.832 2.722 -7.327 1.00 96.12 309 ASP A O 1
ATOM 2311 N N . SER A 1 310 ? 3.705 1.842 -5.466 1.00 97.44 310 SER A N 1
ATOM 2312 C CA . SER A 1 310 ? 2.548 1.011 -5.136 1.00 97.44 310 SER A CA 1
ATOM 2313 C C . SER A 1 310 ? 1.487 1.860 -4.433 1.00 97.44 310 SER A C 1
ATOM 2315 O O . SER A 1 310 ? 1.795 2.585 -3.492 1.00 97.44 310 SER A O 1
ATOM 2317 N N . LEU A 1 311 ? 0.234 1.803 -4.881 1.00 97.50 311 LEU A N 1
ATOM 2318 C CA . LEU A 1 311 ? -0.785 2.798 -4.524 1.00 97.50 311 LEU A CA 1
ATOM 2319 C C . LEU A 1 311 ? -1.940 2.185 -3.730 1.00 97.50 311 LEU A C 1
ATOM 2321 O O . LEU A 1 311 ? -2.285 1.012 -3.900 1.00 97.50 311 LEU A O 1
ATOM 2325 N N . ALA A 1 312 ? -2.550 3.002 -2.869 1.00 98.56 312 ALA A N 1
ATOM 2326 C CA . ALA A 1 312 ? -3.715 2.627 -2.071 1.00 98.56 312 ALA A CA 1
ATOM 2327 C C . ALA A 1 312 ? -4.959 3.385 -2.525 1.00 98.56 312 ALA A C 1
ATOM 2329 O O . ALA A 1 312 ? -4.917 4.594 -2.761 1.00 98.56 312 ALA A O 1
ATOM 2330 N N . TYR A 1 313 ? -6.092 2.692 -2.558 1.00 98.50 313 TYR A N 1
ATOM 2331 C CA . TYR A 1 313 ? -7.351 3.234 -3.041 1.00 98.50 313 TYR A CA 1
ATOM 2332 C C . TYR A 1 313 ? -8.515 2.911 -2.110 1.00 98.50 313 TYR A C 1
ATOM 2334 O O . TYR A 1 313 ? -8.540 1.890 -1.420 1.00 98.50 313 TYR A O 1
ATOM 2342 N N . VAL A 1 314 ? -9.518 3.785 -2.152 1.00 98.00 314 VAL A N 1
ATOM 2343 C CA . VAL A 1 314 ? -10.855 3.543 -1.611 1.00 98.00 314 VAL A CA 1
ATOM 2344 C C . VAL A 1 314 ? -11.877 3.667 -2.734 1.00 98.00 314 VAL A C 1
ATOM 2346 O O . VAL A 1 314 ? -11.843 4.618 -3.516 1.00 98.00 314 VAL A O 1
ATOM 2349 N N . TYR A 1 315 ? -12.801 2.716 -2.798 1.00 96.75 315 TYR A N 1
ATOM 2350 C CA . TYR A 1 315 ? -13.912 2.713 -3.737 1.00 96.75 315 TYR A CA 1
ATOM 2351 C C . TYR A 1 315 ? -15.250 2.637 -3.014 1.00 96.75 315 TYR A C 1
ATOM 2353 O O . TYR A 1 315 ? -15.430 1.835 -2.098 1.00 96.75 315 TYR A O 1
ATOM 2361 N N . ASN A 1 316 ? -16.216 3.415 -3.497 1.00 93.69 316 ASN A N 1
ATOM 2362 C CA . ASN A 1 316 ? -17.629 3.157 -3.258 1.00 93.69 316 ASN A CA 1
ATOM 2363 C C . ASN A 1 316 ? -18.492 3.636 -4.426 1.00 93.69 316 ASN A C 1
ATOM 2365 O O . ASN A 1 316 ? -18.040 4.382 -5.294 1.00 93.69 316 ASN A O 1
ATOM 2369 N N . GLN A 1 317 ? -19.759 3.222 -4.438 1.00 90.44 317 GLN A N 1
ATOM 2370 C CA . GLN A 1 317 ? -20.683 3.536 -5.532 1.00 90.44 317 GLN A CA 1
ATOM 2371 C C . GLN A 1 317 ? -20.981 5.037 -5.668 1.00 90.44 317 GLN A C 1
ATOM 2373 O O . GLN A 1 317 ? -21.309 5.498 -6.757 1.00 90.44 317 GLN A O 1
ATOM 2378 N N . GLN A 1 318 ? -20.885 5.803 -4.577 1.00 90.31 318 GLN A N 1
ATOM 2379 C CA . GLN A 1 318 ? -21.231 7.224 -4.568 1.00 90.31 318 GLN A CA 1
ATOM 2380 C C . GLN A 1 318 ? -20.114 8.106 -5.140 1.00 90.31 318 GLN A C 1
ATOM 2382 O O . GLN A 1 318 ? -20.386 9.089 -5.827 1.00 90.31 318 GLN A O 1
ATOM 2387 N N . HIS A 1 319 ? -18.866 7.777 -4.821 1.00 90.56 319 HIS A N 1
ATOM 2388 C CA . HIS A 1 319 ? -17.695 8.617 -5.065 1.00 90.56 319 HIS A CA 1
ATOM 2389 C C . HIS A 1 319 ? -16.720 8.013 -6.081 1.00 90.56 319 HIS A C 1
ATOM 2391 O O . HIS A 1 319 ? -15.851 8.721 -6.595 1.00 90.56 319 HIS A O 1
ATOM 2397 N N . GLY A 1 320 ? -16.894 6.734 -6.413 1.00 92.94 320 GLY A N 1
ATOM 2398 C CA . GLY A 1 320 ? -15.988 5.989 -7.271 1.00 92.94 320 GLY A CA 1
ATOM 2399 C C . GLY A 1 320 ? -14.657 5.696 -6.581 1.00 92.94 320 GLY A C 1
ATOM 2400 O O . GLY A 1 320 ? -14.565 5.679 -5.352 1.00 92.94 320 GLY A O 1
ATOM 2401 N N . VAL A 1 321 ? -13.631 5.438 -7.392 1.00 95.38 321 VAL A N 1
ATOM 2402 C CA . VAL A 1 321 ? -12.258 5.185 -6.939 1.00 95.38 321 VAL A CA 1
ATOM 2403 C C . VAL A 1 321 ? -11.580 6.508 -6.598 1.00 95.38 321 VAL A C 1
ATOM 2405 O O . VAL A 1 321 ? -11.597 7.448 -7.395 1.00 95.38 321 VAL A O 1
ATOM 2408 N N . ARG A 1 322 ? -10.951 6.555 -5.425 1.00 95.50 322 ARG A N 1
ATOM 2409 C CA . ARG A 1 322 ? -10.127 7.668 -4.950 1.00 95.50 322 ARG A CA 1
ATOM 2410 C C . ARG A 1 322 ? -8.792 7.131 -4.468 1.00 95.50 322 ARG A C 1
ATOM 2412 O O . ARG A 1 322 ? -8.757 6.120 -3.769 1.00 95.50 322 ARG A O 1
ATOM 2419 N N . GLU A 1 323 ? -7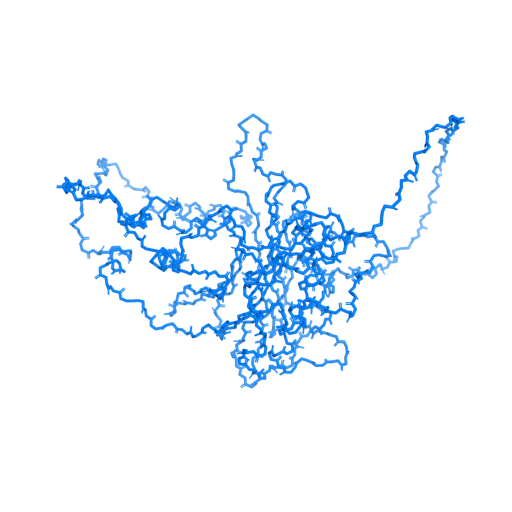.716 7.824 -4.807 1.00 97.06 323 GLU A N 1
ATOM 2420 C CA . GLU A 1 323 ? -6.378 7.434 -4.380 1.00 97.06 323 GLU A CA 1
ATOM 2421 C C . GLU A 1 323 ? -6.036 8.012 -3.004 1.00 97.06 323 GLU A C 1
ATOM 2423 O O . GLU A 1 323 ? -5.995 9.225 -2.817 1.00 97.06 323 GLU A O 1
ATOM 2428 N N . ILE A 1 324 ? -5.760 7.135 -2.043 1.00 98.19 324 ILE A N 1
ATOM 2429 C CA . ILE A 1 324 ? -5.366 7.497 -0.679 1.00 98.19 324 ILE A CA 1
ATOM 2430 C C . ILE A 1 324 ? -3.916 8.003 -0.661 1.00 98.19 324 ILE A C 1
ATOM 2432 O O . ILE A 1 324 ? -3.598 8.922 0.086 1.00 98.19 324 ILE A O 1
ATOM 2436 N N . THR A 1 325 ? -3.051 7.443 -1.509 1.00 97.06 325 THR A N 1
ATOM 2437 C CA . THR A 1 325 ? -1.615 7.754 -1.621 1.00 97.06 325 THR A CA 1
ATOM 2438 C C . THR A 1 325 ? -1.290 9.002 -2.440 1.00 97.06 325 THR A C 1
ATOM 2440 O O . THR A 1 325 ? -0.126 9.225 -2.745 1.00 97.06 325 THR A O 1
ATOM 2443 N N . LEU A 1 326 ? -2.267 9.865 -2.740 1.00 93.88 326 LEU A N 1
ATOM 2444 C CA . LEU A 1 326 ? -2.091 11.039 -3.608 1.00 93.88 326 LEU A CA 1
ATOM 2445 C C . LEU A 1 326 ? -0.877 11.917 -3.241 1.00 93.88 326 LEU A C 1
ATOM 2447 O O . LEU A 1 326 ? -0.225 12.470 -4.116 1.00 93.88 326 LEU A O 1
ATOM 2451 N N . GLY A 1 327 ? -0.560 12.041 -1.948 1.00 93.50 327 GLY A N 1
ATOM 2452 C CA . GLY A 1 327 ? 0.573 12.837 -1.470 1.00 93.50 327 GLY A CA 1
ATOM 2453 C C . GLY A 1 327 ? 1.956 12.197 -1.659 1.00 93.50 327 GLY A C 1
ATOM 2454 O O . GLY A 1 327 ? 2.949 12.777 -1.221 1.00 93.50 327 GLY A O 1
ATOM 2455 N N . SER A 1 328 ? 2.057 10.987 -2.218 1.00 93.69 328 SER A N 1
ATOM 2456 C CA . SER A 1 328 ? 3.341 10.319 -2.491 1.00 93.69 328 SER A CA 1
ATOM 2457 C C . SER A 1 328 ? 3.977 10.754 -3.812 1.00 93.69 328 SER A C 1
ATOM 2459 O O . SER A 1 328 ? 5.148 10.459 -4.044 1.00 93.69 328 SER A O 1
ATOM 2461 N N . HIS A 1 329 ? 3.240 11.459 -4.674 1.00 93.38 329 HIS A N 1
ATOM 2462 C CA . HIS A 1 329 ? 3.716 11.875 -5.989 1.00 93.38 329 HIS A CA 1
ATOM 2463 C C . HIS A 1 329 ? 3.051 13.181 -6.454 1.00 93.38 329 HIS A C 1
ATOM 2465 O O . HIS A 1 329 ? 1.972 13.552 -6.001 1.00 93.38 329 HIS A O 1
ATOM 2471 N N . ASP A 1 330 ? 3.705 13.900 -7.368 1.00 90.75 330 ASP A N 1
ATOM 2472 C CA . ASP A 1 330 ? 3.163 15.140 -7.931 1.00 90.75 330 ASP A CA 1
ATOM 2473 C C . ASP A 1 330 ? 2.272 14.848 -9.146 1.00 90.75 330 ASP A C 1
ATOM 2475 O O . ASP A 1 330 ? 2.764 14.571 -10.241 1.00 90.75 330 ASP A O 1
ATOM 2479 N N . ILE A 1 331 ? 0.953 14.968 -8.970 1.00 90.38 331 ILE A N 1
ATOM 2480 C CA . ILE A 1 331 ? -0.031 14.781 -10.049 1.00 90.38 331 ILE A CA 1
ATOM 2481 C C . ILE A 1 331 ? 0.052 15.835 -11.158 1.00 90.38 331 ILE A C 1
ATOM 2483 O O . ILE A 1 331 ? -0.551 15.659 -12.215 1.00 90.38 331 ILE A O 1
ATOM 2487 N N . HIS A 1 332 ? 0.758 16.944 -10.944 1.00 90.75 332 HIS A N 1
ATOM 2488 C CA . HIS A 1 332 ? 0.982 17.962 -11.967 1.00 90.75 332 HIS A CA 1
ATOM 2489 C C . HIS A 1 332 ? 2.265 17.715 -12.767 1.00 90.75 332 HIS A C 1
ATOM 2491 O O . HIS A 1 332 ? 2.445 18.328 -13.825 1.00 90.75 332 HIS A O 1
ATOM 2497 N N . SER A 1 333 ? 3.104 16.775 -12.330 1.00 87.62 333 SER A N 1
ATOM 2498 C CA . SER A 1 333 ? 4.306 16.350 -13.036 1.00 87.62 333 SER A CA 1
ATOM 2499 C C . SER A 1 333 ? 4.067 15.069 -13.836 1.00 87.62 333 SER A C 1
ATOM 2501 O O . SER A 1 333 ? 3.307 14.181 -13.453 1.00 87.62 333 SER A O 1
ATOM 2503 N N . MET A 1 334 ? 4.724 14.955 -14.990 1.00 82.88 334 MET A N 1
ATOM 2504 C CA . MET A 1 334 ? 4.680 13.720 -15.771 1.00 82.88 334 MET A CA 1
ATOM 2505 C C . MET A 1 334 ? 5.541 12.657 -15.082 1.00 82.88 334 MET A C 1
ATOM 2507 O O . MET A 1 334 ? 6.766 12.748 -15.124 1.00 82.88 334 MET A O 1
ATOM 2511 N N . ARG A 1 335 ? 4.899 11.641 -14.497 1.00 81.69 335 ARG A N 1
ATOM 2512 C CA . ARG A 1 335 ? 5.576 10.475 -13.905 1.00 81.69 335 ARG A CA 1
ATOM 2513 C C . ARG A 1 335 ? 6.368 9.692 -14.962 1.00 81.69 335 ARG A C 1
ATOM 2515 O O . ARG A 1 335 ? 5.854 9.434 -16.057 1.00 81.69 335 ARG A O 1
ATOM 2522 N N . ASP A 1 336 ? 7.599 9.309 -14.619 1.00 84.81 336 ASP A N 1
ATOM 2523 C CA . ASP A 1 336 ? 8.355 8.267 -15.322 1.00 84.81 336 ASP A CA 1
ATOM 2524 C C . ASP A 1 336 ? 7.948 6.913 -14.734 1.00 84.81 336 ASP A C 1
ATOM 2526 O O . ASP A 1 336 ? 8.217 6.647 -13.571 1.00 84.81 336 ASP A O 1
ATOM 2530 N N . MET A 1 337 ? 7.294 6.064 -15.529 1.00 85.00 337 MET A N 1
ATOM 2531 C CA . MET A 1 337 ? 6.791 4.756 -15.073 1.00 85.00 337 MET A CA 1
ATOM 2532 C C . MET A 1 337 ? 7.906 3.745 -14.756 1.00 85.00 337 MET A C 1
ATOM 2534 O O . MET A 1 337 ? 7.632 2.617 -14.385 1.00 85.00 337 MET A O 1
ATOM 2538 N N . ARG A 1 338 ? 9.175 4.098 -14.984 1.00 86.00 338 ARG A N 1
ATOM 2539 C CA . ARG A 1 338 ? 10.327 3.247 -14.633 1.00 86.00 338 ARG A CA 1
ATOM 2540 C C . ARG A 1 338 ? 10.916 3.599 -13.274 1.00 86.00 338 ARG A C 1
ATOM 2542 O O . ARG A 1 338 ? 11.826 2.911 -12.818 1.00 86.00 338 ARG A O 1
ATOM 2549 N N . ASP A 1 339 ? 10.487 4.720 -12.709 1.00 89.56 339 ASP A N 1
ATOM 2550 C CA . ASP A 1 339 ? 10.973 5.227 -11.442 1.00 89.56 339 ASP A CA 1
ATOM 2551 C C . ASP A 1 339 ? 9.980 4.856 -10.345 1.00 89.56 339 ASP A C 1
ATOM 2553 O O . ASP A 1 339 ? 8.849 5.345 -10.329 1.00 89.56 339 ASP A O 1
ATOM 2557 N N . ALA A 1 340 ? 10.445 4.023 -9.414 1.00 91.12 340 ALA A N 1
ATOM 2558 C CA . ALA A 1 340 ? 9.675 3.629 -8.247 1.00 91.12 340 ALA A CA 1
ATOM 2559 C C . ALA A 1 340 ? 9.437 4.799 -7.276 1.00 91.12 340 ALA A C 1
ATOM 2561 O O . ALA A 1 340 ? 8.672 4.639 -6.335 1.00 91.12 340 ALA A O 1
ATOM 2562 N N . LEU A 1 341 ? 10.068 5.970 -7.471 1.00 92.06 341 LEU A N 1
ATOM 2563 C CA . LEU A 1 341 ? 10.031 7.189 -6.640 1.00 92.06 341 LEU A CA 1
ATOM 2564 C C . LEU A 1 341 ? 10.725 7.070 -5.273 1.00 92.06 341 LEU A C 1
ATOM 2566 O O . LEU A 1 341 ? 11.282 8.045 -4.769 1.00 92.06 341 LEU A O 1
ATOM 2570 N N . GLY A 1 342 ? 10.657 5.901 -4.648 1.00 95.38 342 GLY A N 1
ATOM 2571 C CA . GLY A 1 342 ? 11.311 5.584 -3.387 1.00 95.38 342 GLY A CA 1
ATOM 2572 C C . GLY A 1 342 ? 11.299 4.082 -3.140 1.00 95.38 342 GLY A C 1
ATOM 2573 O O . GLY A 1 342 ? 10.496 3.346 -3.715 1.00 95.38 342 GLY A O 1
ATOM 2574 N N . ALA A 1 343 ? 12.207 3.607 -2.293 1.00 97.38 343 ALA A N 1
ATOM 2575 C CA . ALA A 1 343 ? 12.364 2.180 -2.049 1.00 97.38 343 ALA A CA 1
ATOM 2576 C C . ALA A 1 343 ? 12.948 1.889 -0.666 1.00 97.38 343 ALA A C 1
ATOM 2578 O O . ALA A 1 343 ? 13.852 2.569 -0.179 1.00 97.38 343 ALA A O 1
ATOM 2579 N N . LEU A 1 344 ? 12.478 0.803 -0.057 1.00 98.19 344 LEU A N 1
ATOM 2580 C CA . LEU A 1 344 ? 13.140 0.162 1.068 1.00 98.19 344 LEU A CA 1
ATOM 2581 C C . LEU A 1 344 ? 14.232 -0.786 0.570 1.00 98.19 344 LEU A C 1
ATOM 2583 O O . LEU A 1 344 ? 14.097 -1.419 -0.474 1.00 98.19 344 LEU A O 1
ATOM 2587 N N . GLY A 1 345 ? 15.286 -0.930 1.369 1.00 96.88 345 GLY A N 1
ATOM 2588 C CA . GLY A 1 345 ? 16.426 -1.801 1.080 1.00 96.88 345 GLY A CA 1
ATOM 2589 C C . GLY A 1 345 ? 17.716 -0.988 0.976 1.00 96.88 345 GLY A C 1
ATOM 2590 O O . GLY A 1 345 ? 17.692 0.205 1.267 1.00 96.88 345 GLY A O 1
ATOM 2591 N N . PRO A 1 346 ? 18.848 -1.608 0.616 1.00 95.56 346 PRO A N 1
ATOM 2592 C CA . PRO A 1 346 ? 20.156 -0.956 0.629 1.00 95.56 346 PRO A CA 1
ATOM 2593 C C . PRO A 1 346 ? 20.390 -0.095 -0.628 1.00 95.56 346 PRO A C 1
ATOM 2595 O O . PRO A 1 346 ? 21.213 -0.457 -1.469 1.00 95.56 346 PRO A O 1
ATOM 2598 N N . VAL A 1 347 ? 19.691 1.038 -0.774 1.00 90.94 347 VAL A N 1
ATOM 2599 C CA . VAL A 1 347 ? 19.792 1.918 -1.963 1.00 90.94 347 VAL A CA 1
ATOM 2600 C C . VAL A 1 347 ? 21.215 2.458 -2.137 1.00 90.94 347 VAL A C 1
ATOM 2602 O O . VAL A 1 347 ? 21.781 2.392 -3.226 1.00 90.94 347 VAL A O 1
ATOM 2605 N N . ASP A 1 348 ? 21.827 2.917 -1.047 1.00 88.19 348 ASP A N 1
ATOM 2606 C CA . ASP A 1 348 ? 23.218 3.394 -0.994 1.00 88.19 348 ASP A CA 1
ATOM 2607 C C . ASP A 1 348 ? 24.155 2.417 -0.253 1.00 88.19 348 ASP A C 1
ATOM 2609 O O . ASP A 1 348 ? 25.247 2.774 0.192 1.00 88.19 348 ASP A O 1
ATOM 2613 N N . GLY A 1 349 ? 23.722 1.161 -0.122 1.00 86.75 349 GLY A N 1
ATOM 2614 C CA . GLY A 1 349 ? 24.433 0.095 0.578 1.00 86.75 349 GLY A CA 1
ATOM 2615 C C . GLY A 1 349 ? 23.842 -0.270 1.938 1.00 86.75 349 GLY A C 1
ATOM 2616 O O . GLY A 1 349 ? 23.963 -1.435 2.319 1.00 86.75 349 GLY A O 1
ATOM 2617 N N . GLN A 1 350 ? 23.180 0.652 2.645 1.00 88.88 350 GLN A N 1
ATOM 2618 C CA . GLN A 1 350 ? 22.435 0.337 3.878 1.00 88.88 350 GLN A CA 1
ATOM 2619 C C . GLN A 1 350 ? 21.118 1.104 4.001 1.00 88.88 350 GLN A C 1
ATOM 2621 O O . GLN A 1 350 ? 20.171 0.534 4.523 1.00 88.88 350 GLN A O 1
ATOM 2626 N N . ASN A 1 351 ? 21.032 2.346 3.526 1.00 93.56 351 ASN A N 1
ATOM 2627 C CA . ASN A 1 351 ? 19.879 3.202 3.784 1.00 93.56 351 ASN A CA 1
ATOM 2628 C C . ASN A 1 351 ? 18.786 3.037 2.714 1.00 93.56 351 ASN A C 1
ATOM 2630 O O . ASN A 1 351 ? 19.103 2.775 1.547 1.00 93.56 351 ASN A O 1
ATOM 2634 N N . PRO A 1 352 ? 17.508 3.227 3.091 1.00 96.12 352 PRO A N 1
ATOM 2635 C CA . PRO A 1 352 ? 16.400 3.301 2.147 1.00 96.12 352 PRO A CA 1
ATOM 2636 C C . PRO A 1 352 ? 16.323 4.678 1.464 1.00 96.12 352 PRO A C 1
ATOM 2638 O O . PRO A 1 352 ? 16.868 5.667 1.954 1.00 96.12 352 PRO A O 1
ATOM 2641 N N . GLU A 1 353 ? 15.570 4.764 0.368 1.00 95.62 353 GLU A N 1
ATOM 2642 C CA . GLU A 1 353 ? 15.186 6.024 -0.271 1.00 95.62 353 GLU A CA 1
ATOM 2643 C C . GLU A 1 353 ? 13.757 6.402 0.136 1.00 95.62 353 GLU A C 1
ATOM 2645 O O . GLU A 1 353 ? 12.785 5.792 -0.310 1.00 95.62 353 GLU A O 1
ATOM 2650 N N . LEU A 1 354 ? 13.633 7.418 0.995 1.00 95.12 354 LEU A N 1
ATOM 2651 C CA . LEU A 1 354 ? 12.369 7.816 1.631 1.00 95.12 354 LEU A CA 1
ATOM 2652 C C . LEU A 1 354 ? 11.839 9.174 1.149 1.00 95.12 354 LEU A C 1
ATOM 2654 O O . LEU A 1 354 ? 10.934 9.730 1.764 1.00 95.12 354 LEU A O 1
ATOM 2658 N N . ASN A 1 355 ? 12.372 9.720 0.051 1.00 90.62 355 ASN A N 1
ATOM 2659 C CA . ASN A 1 355 ? 11.989 11.041 -0.472 1.00 90.62 355 ASN A CA 1
ATOM 2660 C C . ASN A 1 355 ? 10.468 11.167 -0.666 1.00 90.62 355 ASN A C 1
ATOM 2662 O O . ASN A 1 355 ? 9.843 12.187 -0.350 1.00 90.62 355 ASN A O 1
ATOM 2666 N N . ASN A 1 356 ? 9.853 10.091 -1.152 1.00 94.06 356 ASN A N 1
ATOM 2667 C CA . ASN A 1 356 ? 8.428 10.031 -1.418 1.00 94.06 356 ASN A CA 1
ATOM 2668 C C . ASN A 1 356 ? 7.606 9.417 -0.268 1.00 94.06 356 ASN A C 1
ATOM 2670 O O . ASN A 1 356 ? 6.396 9.257 -0.433 1.00 94.06 356 ASN A O 1
ATOM 2674 N N . LEU A 1 357 ? 8.223 9.142 0.894 1.00 96.88 357 LEU A N 1
ATOM 2675 C CA . LEU A 1 357 ? 7.511 8.642 2.069 1.00 96.88 357 LEU A CA 1
ATOM 2676 C C . LEU A 1 357 ? 6.378 9.599 2.411 1.00 96.88 357 LEU A C 1
ATOM 2678 O O . LEU A 1 357 ? 6.604 10.797 2.587 1.00 96.88 357 LEU A O 1
ATOM 2682 N N . THR A 1 358 ? 5.164 9.074 2.494 1.00 97.44 358 THR A N 1
ATOM 2683 C CA . THR A 1 358 ? 3.983 9.871 2.811 1.00 97.44 358 THR A CA 1
ATOM 2684 C C . THR A 1 358 ? 3.047 9.062 3.695 1.00 97.44 358 THR A C 1
ATOM 2686 O O . THR A 1 358 ? 2.805 7.876 3.455 1.00 97.44 358 THR A O 1
ATOM 2689 N N . VAL A 1 359 ? 2.484 9.726 4.702 1.00 98.31 359 VAL A N 1
ATOM 2690 C CA . VAL A 1 359 ? 1.372 9.212 5.501 1.00 98.31 359 VAL A CA 1
ATOM 2691 C C . VAL A 1 359 ? 0.079 9.888 5.074 1.00 98.31 359 VAL A C 1
ATOM 2693 O O . VAL A 1 359 ? 0.055 11.075 4.754 1.00 98.31 359 VAL A O 1
ATOM 2696 N N . SER A 1 360 ? -1.006 9.127 4.993 1.00 98.44 360 SER A N 1
ATOM 2697 C CA . SER A 1 360 ? -2.298 9.610 4.497 1.00 98.44 360 SER A CA 1
ATOM 2698 C C . SER A 1 360 ? -3.453 8.998 5.275 1.00 98.44 360 SER A C 1
ATOM 2700 O O . SER A 1 360 ? -3.367 7.854 5.720 1.00 98.44 360 SER A O 1
ATOM 2702 N N . MET A 1 361 ? -4.550 9.738 5.425 1.00 97.94 361 MET A N 1
ATOM 2703 C CA . MET A 1 361 ? -5.786 9.220 5.998 1.00 97.94 361 MET A CA 1
ATOM 2704 C C . MET A 1 361 ? -7.038 9.682 5.268 1.00 97.94 361 MET A C 1
ATOM 2706 O O . MET A 1 361 ? -7.144 10.811 4.791 1.00 97.94 361 MET A O 1
ATOM 2710 N N . THR A 1 362 ? -8.038 8.809 5.267 1.00 98.19 362 THR A N 1
ATOM 2711 C CA . THR A 1 362 ? -9.405 9.136 4.860 1.00 98.19 362 THR A CA 1
ATOM 2712 C C . THR A 1 362 ? -10.404 8.343 5.695 1.00 98.19 362 THR A C 1
ATOM 2714 O O . THR A 1 362 ? -10.055 7.350 6.337 1.00 98.19 362 THR A O 1
ATOM 2717 N N . VAL A 1 363 ? -11.653 8.802 5.712 1.00 97.56 363 VAL A N 1
ATOM 2718 C CA . VAL A 1 363 ? -12.757 8.092 6.364 1.00 97.56 363 VAL A CA 1
ATOM 2719 C C . VAL A 1 363 ? -13.400 7.155 5.353 1.00 97.56 363 VAL A C 1
ATOM 2721 O O . VAL A 1 363 ? -13.680 7.561 4.222 1.00 97.56 363 VAL A O 1
ATOM 2724 N N . ALA A 1 364 ? -13.663 5.931 5.788 1.00 97.25 364 ALA A N 1
ATOM 2725 C CA . ALA A 1 364 ? -14.392 4.919 5.045 1.00 97.25 364 ALA A CA 1
ATOM 2726 C C . ALA A 1 364 ? -15.690 4.550 5.773 1.00 97.25 364 ALA A C 1
ATOM 2728 O O . ALA A 1 364 ? -15.797 4.634 7.002 1.00 97.25 364 ALA A O 1
ATOM 2729 N N . GLN A 1 365 ? -16.684 4.156 4.992 1.00 96.06 365 GLN A N 1
ATOM 2730 C CA . GLN A 1 365 ? -17.978 3.686 5.467 1.00 96.06 365 GLN A CA 1
ATOM 2731 C C . GLN A 1 365 ? -18.062 2.158 5.385 1.00 96.06 365 GLN A C 1
ATOM 2733 O O . GLN A 1 365 ? -17.376 1.548 4.560 1.00 96.06 365 GLN A O 1
ATOM 2738 N N . PRO A 1 366 ? -18.934 1.516 6.183 1.00 95.69 366 PRO A N 1
ATOM 2739 C CA . PRO A 1 366 ? -19.291 0.123 5.954 1.00 95.69 366 PRO A CA 1
ATOM 2740 C C . PRO A 1 366 ? -19.746 -0.096 4.503 1.00 95.69 366 PRO A C 1
ATOM 2742 O O . PRO A 1 366 ? -20.649 0.585 4.020 1.00 95.69 366 PRO A O 1
ATOM 2745 N N . GLY A 1 367 ? -19.118 -1.051 3.816 1.00 95.06 367 GLY A N 1
ATOM 2746 C CA . GLY A 1 367 ? -19.373 -1.351 2.402 1.00 95.06 367 GLY A CA 1
ATOM 2747 C C . GLY A 1 367 ? -18.413 -0.681 1.413 1.00 95.06 367 GLY A C 1
ATOM 2748 O O . GLY A 1 367 ? -18.417 -1.060 0.243 1.00 95.06 367 GLY A O 1
ATOM 2749 N N . ASP A 1 368 ? -17.568 0.254 1.859 1.00 97.06 368 ASP A N 1
ATOM 2750 C CA . ASP A 1 368 ? -16.460 0.757 1.044 1.00 97.06 368 ASP A CA 1
ATOM 2751 C C . ASP A 1 368 ? -15.416 -0.354 0.818 1.00 97.06 368 ASP A C 1
ATOM 2753 O O . ASP A 1 368 ? -15.158 -1.186 1.693 1.00 97.06 368 ASP A O 1
ATOM 2757 N N . ILE A 1 369 ? -14.781 -0.350 -0.355 1.00 97.81 369 ILE A N 1
ATOM 2758 C CA . ILE A 1 369 ? -13.715 -1.291 -0.717 1.00 97.81 369 ILE A CA 1
ATOM 2759 C C . ILE A 1 369 ? -12.372 -0.577 -0.596 1.00 97.81 369 ILE A C 1
ATOM 2761 O O . ILE A 1 369 ? -12.154 0.445 -1.246 1.00 97.81 369 ILE A O 1
ATOM 2765 N N . ILE A 1 370 ? -11.464 -1.136 0.204 1.00 98.38 370 ILE A N 1
ATOM 2766 C CA . ILE A 1 370 ? -10.074 -0.682 0.316 1.00 98.38 370 ILE A CA 1
ATOM 2767 C C . ILE A 1 370 ? -9.184 -1.683 -0.407 1.00 98.38 370 ILE A C 1
ATOM 2769 O O . ILE A 1 370 ? -9.277 -2.884 -0.152 1.00 98.38 370 ILE A O 1
ATOM 2773 N N . PHE A 1 371 ? -8.323 -1.203 -1.299 1.00 98.25 371 PHE A N 1
ATOM 2774 C CA . PHE A 1 371 ? -7.420 -2.067 -2.050 1.00 98.25 371 PHE A CA 1
ATOM 2775 C C . PHE A 1 371 ? -6.075 -1.391 -2.310 1.00 98.25 371 PHE A C 1
ATOM 2777 O O . PHE A 1 371 ? -5.984 -0.166 -2.391 1.00 98.25 371 PHE A O 1
ATOM 2784 N N . LEU A 1 372 ? -5.032 -2.214 -2.413 1.00 98.69 372 LEU A N 1
ATOM 2785 C CA . LEU A 1 372 ? -3.666 -1.812 -2.742 1.00 98.69 372 LEU A CA 1
ATOM 2786 C C . LEU A 1 372 ? -3.284 -2.438 -4.082 1.00 98.69 372 LEU A C 1
ATOM 2788 O O . LEU A 1 372 ? -3.696 -3.567 -4.364 1.00 98.69 372 LEU A O 1
ATOM 2792 N N . THR A 1 373 ? -2.475 -1.749 -4.878 1.00 97.88 373 THR A N 1
ATOM 2793 C CA . THR A 1 373 ? -1.974 -2.277 -6.154 1.00 97.88 373 THR A CA 1
ATOM 2794 C C . THR A 1 373 ? -0.506 -1.926 -6.369 1.00 97.88 373 THR A C 1
ATOM 2796 O O . THR A 1 373 ? -0.104 -0.806 -6.057 1.00 97.88 373 THR A O 1
ATOM 2799 N N . SER A 1 374 ? 0.268 -2.835 -6.965 1.00 97.19 374 SER A N 1
ATOM 2800 C CA . SER A 1 374 ? 1.549 -2.494 -7.598 1.00 97.19 374 SER A CA 1
ATOM 2801 C C . SER A 1 374 ? 1.336 -1.698 -8.891 1.00 97.19 374 SER A C 1
ATOM 2803 O O . SER A 1 374 ? 0.205 -1.594 -9.396 1.00 97.19 374 SER A O 1
ATOM 2805 N N . ASP A 1 375 ? 2.427 -1.151 -9.429 1.00 93.75 375 ASP A N 1
ATOM 2806 C CA . ASP A 1 375 ? 2.442 -0.439 -10.711 1.00 93.75 375 ASP A CA 1
ATOM 2807 C C . ASP A 1 375 ? 1.979 -1.346 -11.871 1.00 93.75 375 ASP A C 1
ATOM 2809 O O . ASP A 1 375 ? 1.245 -0.910 -12.761 1.00 93.75 375 ASP A O 1
ATOM 2813 N N . GLY A 1 376 ? 2.248 -2.652 -11.773 1.00 92.81 376 GLY A N 1
ATOM 2814 C CA . GLY A 1 376 ? 1.823 -3.687 -12.706 1.00 92.81 376 GLY A CA 1
ATOM 2815 C C . GLY A 1 376 ? 0.307 -3.763 -12.891 1.00 92.81 376 GLY A C 1
ATOM 2816 O O . GLY A 1 376 ? -0.160 -4.304 -13.893 1.00 92.81 376 GLY A O 1
ATOM 2817 N N . ILE A 1 377 ? -0.482 -3.185 -11.982 1.00 93.75 377 ILE A N 1
ATOM 2818 C CA . ILE A 1 377 ? -1.921 -2.977 -12.163 1.00 93.75 377 ILE A CA 1
ATOM 2819 C C . ILE A 1 377 ? -2.237 -1.503 -12.420 1.00 93.75 377 ILE A C 1
ATOM 2821 O O . ILE A 1 377 ? -2.926 -1.213 -13.400 1.00 93.75 377 ILE A O 1
ATOM 2825 N N . SER A 1 378 ? -1.775 -0.576 -11.574 1.00 93.56 378 SER A N 1
ATOM 2826 C CA . SER A 1 378 ? -2.208 0.829 -11.640 1.00 93.56 378 SER A CA 1
ATOM 2827 C C . SER A 1 378 ? -1.818 1.513 -12.956 1.00 93.56 378 SER A C 1
ATOM 2829 O O . SER A 1 378 ? -2.640 2.234 -13.531 1.00 93.56 378 SER A O 1
ATOM 2831 N N . ASP A 1 379 ? -0.645 1.207 -13.513 1.00 92.88 379 ASP A N 1
ATOM 2832 C CA . ASP A 1 379 ? -0.174 1.800 -14.768 1.00 92.88 379 ASP A CA 1
ATOM 2833 C C . ASP A 1 379 ? -1.002 1.352 -15.974 1.00 92.88 379 ASP A C 1
ATOM 2835 O O . ASP A 1 379 ? -1.168 2.106 -16.933 1.00 92.88 379 ASP A O 1
ATOM 2839 N N . ASN A 1 380 ? -1.610 0.163 -15.927 1.00 92.06 380 ASN A N 1
ATOM 2840 C CA . ASN A 1 380 ? -2.473 -0.317 -17.010 1.00 92.06 380 ASN A CA 1
ATOM 2841 C C . ASN A 1 380 ? -3.756 0.506 -17.160 1.00 92.06 380 ASN A C 1
ATOM 2843 O O . ASN A 1 380 ? -4.392 0.459 -18.221 1.00 92.06 380 ASN A O 1
ATOM 2847 N N . PHE A 1 381 ? -4.133 1.275 -16.136 1.00 92.56 381 PHE A N 1
ATOM 2848 C CA . PHE A 1 381 ? -5.261 2.199 -16.183 1.00 92.56 381 PHE A CA 1
ATOM 2849 C C . PHE A 1 381 ? -4.879 3.584 -16.718 1.00 92.56 381 PHE A C 1
ATOM 2851 O O . PHE A 1 381 ? -5.777 4.299 -17.173 1.00 92.56 381 PHE A O 1
ATOM 2858 N N . ASP A 1 382 ? -3.588 3.931 -16.770 1.00 92.00 382 ASP A N 1
ATOM 2859 C CA . ASP A 1 382 ? -3.121 5.209 -17.311 1.00 92.00 382 ASP A CA 1
ATOM 2860 C C . ASP A 1 382 ? -3.492 5.360 -18.801 1.00 92.00 382 ASP A C 1
ATOM 2862 O O . ASP A 1 382 ? -3.313 4.433 -19.603 1.00 92.00 382 ASP A O 1
ATOM 2866 N N . PRO A 1 383 ? -4.023 6.528 -19.212 1.00 90.69 383 PRO A N 1
ATOM 2867 C CA . PRO A 1 383 ? -4.535 6.713 -20.564 1.00 90.69 383 PRO A CA 1
ATOM 2868 C C . PRO A 1 383 ? -3.470 6.774 -21.662 1.00 90.69 383 PRO A C 1
ATOM 2870 O O . PRO A 1 383 ? -3.754 6.483 -22.829 1.00 90.69 383 PRO A O 1
ATOM 2873 N N . VAL A 1 384 ? -2.240 7.126 -21.295 1.00 91.06 384 VAL A N 1
ATOM 2874 C CA . VAL A 1 384 ? -1.081 7.137 -22.186 1.00 91.06 384 VAL A CA 1
ATOM 2875 C C . VAL A 1 384 ? -0.520 5.724 -22.324 1.00 91.06 384 VAL A C 1
ATOM 2877 O O . VAL A 1 384 ? -0.254 5.292 -23.447 1.00 91.06 384 VAL A O 1
ATOM 2880 N N . VAL A 1 385 ? -0.419 4.971 -21.223 1.00 90.31 385 VAL A N 1
ATOM 2881 C CA . VAL A 1 385 ? -0.013 3.551 -21.245 1.00 90.31 385 VAL A CA 1
ATOM 2882 C C . VAL A 1 385 ? -1.010 2.716 -22.051 1.00 90.31 385 VAL A C 1
ATOM 2884 O O . VAL A 1 385 ? -0.617 1.955 -22.936 1.00 90.31 385 VAL A O 1
ATOM 2887 N N . GLY A 1 386 ? -2.309 2.935 -21.836 1.00 88.56 386 GLY A N 1
ATOM 2888 C CA . GLY A 1 386 ? -3.388 2.289 -22.584 1.00 88.56 386 GLY A CA 1
ATOM 2889 C C . GLY A 1 386 ? -3.543 2.752 -24.040 1.00 88.56 386 GLY A C 1
ATOM 2890 O O . GLY A 1 386 ? -4.381 2.207 -24.757 1.00 88.56 386 GLY A O 1
ATOM 2891 N N . LYS A 1 387 ? -2.745 3.729 -24.499 1.00 89.19 387 LYS A N 1
ATOM 2892 C CA . LYS A 1 387 ? -2.718 4.257 -25.879 1.00 89.19 387 LYS A CA 1
ATOM 2893 C C . LYS A 1 387 ? -4.047 4.831 -26.389 1.00 89.19 387 LYS A C 1
ATOM 2895 O O . LYS A 1 387 ? -4.345 4.726 -27.578 1.00 89.19 387 LYS 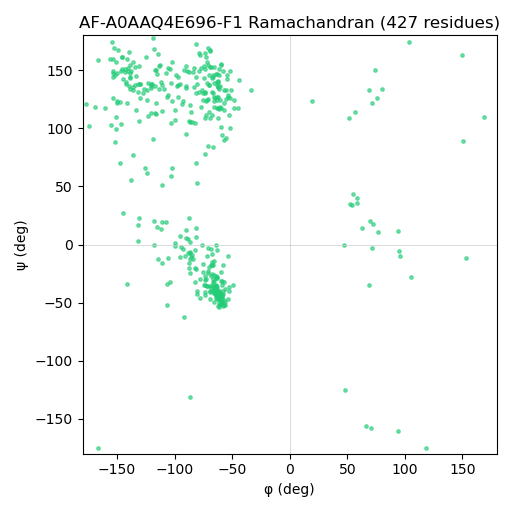A O 1
ATOM 2900 N N . PHE A 1 388 ? -4.828 5.477 -25.526 1.00 88.19 388 PHE A N 1
ATOM 2901 C CA . PHE A 1 388 ? -6.042 6.209 -25.930 1.00 88.19 388 PHE A CA 1
ATOM 2902 C C . PHE A 1 388 ? -5.983 7.714 -25.628 1.00 88.19 388 PHE A C 1
ATOM 2904 O O . PHE A 1 388 ? -6.906 8.444 -25.984 1.00 88.19 388 PHE A O 1
ATOM 2911 N N . ALA A 1 389 ? -4.879 8.192 -25.051 1.00 89.62 389 ALA A N 1
ATOM 2912 C CA . ALA A 1 389 ? -4.505 9.601 -24.994 1.00 89.62 389 ALA A CA 1
ATOM 2913 C C . ALA A 1 389 ? -2.995 9.773 -25.232 1.00 89.62 389 ALA A C 1
ATOM 2915 O O . ALA A 1 389 ? -2.225 8.813 -25.172 1.00 89.62 389 ALA A O 1
ATOM 2916 N N . ILE A 1 390 ? -2.560 11.005 -25.497 1.00 90.25 390 ILE A N 1
ATOM 2917 C CA . ILE A 1 390 ? -1.144 11.364 -25.646 1.00 90.25 390 ILE A CA 1
ATOM 2918 C C . ILE A 1 390 ? -0.770 12.363 -24.551 1.00 90.25 390 ILE A C 1
ATOM 2920 O O . ILE A 1 390 ? -1.495 13.317 -24.283 1.00 90.25 390 ILE A O 1
ATOM 2924 N N . ALA A 1 391 ? 0.388 12.165 -23.924 1.00 87.88 391 ALA A N 1
ATOM 2925 C CA . ALA A 1 391 ? 0.927 13.115 -22.960 1.00 87.88 391 ALA A CA 1
ATOM 2926 C C . ALA A 1 391 ? 1.235 14.461 -23.639 1.00 87.88 391 ALA A C 1
ATOM 2928 O O . ALA A 1 391 ? 2.027 14.519 -24.587 1.00 87.88 391 ALA A O 1
ATOM 2929 N N . LYS A 1 392 ? 0.657 15.551 -23.126 1.00 87.12 392 LYS A N 1
ATOM 2930 C CA . LYS A 1 392 ? 0.963 16.905 -23.595 1.00 87.12 392 LYS A CA 1
ATOM 2931 C C . LYS A 1 392 ? 2.434 17.214 -23.316 1.00 87.12 392 LYS A C 1
ATOM 2933 O O . LYS A 1 392 ? 2.876 17.219 -22.167 1.00 87.12 392 LYS A O 1
ATOM 2938 N N . ARG A 1 393 ? 3.219 17.457 -24.367 1.00 77.69 393 ARG A N 1
ATOM 2939 C CA . ARG A 1 393 ? 4.637 17.818 -24.222 1.00 77.69 393 ARG A CA 1
ATOM 2940 C C . ARG A 1 393 ? 4.740 19.266 -23.754 1.00 77.69 393 ARG A C 1
ATOM 2942 O O . ARG A 1 393 ? 4.145 20.152 -24.366 1.00 77.69 393 ARG A O 1
ATOM 2949 N N . GLY A 1 394 ? 5.529 19.512 -22.707 1.00 64.25 394 GLY A N 1
ATOM 2950 C CA . GLY A 1 394 ? 5.883 20.872 -22.304 1.00 64.25 394 GLY A CA 1
ATOM 2951 C C . GLY A 1 394 ? 6.477 21.628 -23.495 1.00 64.25 394 GLY A C 1
ATOM 2952 O O . GLY A 1 394 ? 7.365 21.116 -24.185 1.00 64.25 394 GLY A O 1
ATOM 2953 N N . ARG A 1 395 ? 5.959 22.827 -23.782 1.00 56.31 395 ARG A N 1
ATOM 2954 C CA . ARG A 1 395 ? 6.534 23.703 -24.808 1.00 56.31 395 ARG A CA 1
ATOM 2955 C C . ARG A 1 395 ? 7.963 24.027 -24.368 1.00 56.31 395 ARG A C 1
ATOM 2957 O O . ARG A 1 395 ? 8.154 24.634 -23.324 1.00 56.31 395 ARG A O 1
ATOM 2964 N N . LYS A 1 396 ? 8.971 23.610 -25.140 1.00 48.84 396 LYS A N 1
ATOM 2965 C CA . LYS A 1 396 ? 10.327 24.139 -24.957 1.00 48.84 396 LYS A CA 1
ATOM 2966 C C . LYS A 1 396 ? 10.301 25.595 -25.406 1.00 48.84 396 LYS A C 1
ATOM 2968 O O . LYS A 1 396 ? 10.180 25.857 -26.605 1.00 48.84 396 LYS A O 1
ATOM 2973 N N . ASP A 1 397 ? 10.394 26.516 -24.456 1.00 44.97 397 ASP A N 1
ATOM 2974 C CA . ASP A 1 397 ? 10.596 27.935 -24.731 1.00 44.97 397 ASP A CA 1
ATOM 2975 C C . ASP A 1 397 ? 11.915 28.092 -25.502 1.00 44.97 397 ASP A C 1
ATOM 2977 O O . ASP A 1 397 ? 13.005 27.958 -24.950 1.00 44.97 397 ASP A O 1
ATOM 2981 N N . GLY A 1 398 ? 11.821 28.259 -26.824 1.00 50.81 398 GLY A N 1
ATOM 2982 C CA . GLY A 1 398 ? 12.988 28.371 -27.707 1.00 50.81 398 GLY A CA 1
ATOM 2983 C C . GLY A 1 398 ? 12.781 27.934 -29.160 1.00 50.81 398 GLY A C 1
ATOM 2984 O O . GLY A 1 398 ? 13.629 28.227 -30.000 1.00 50.81 398 GLY A O 1
ATOM 2985 N N . ALA A 1 399 ? 11.672 27.273 -29.509 1.00 45.84 399 ALA A N 1
ATOM 2986 C CA . ALA A 1 399 ? 11.370 26.977 -30.911 1.00 45.84 399 ALA A CA 1
ATOM 2987 C C . ALA A 1 399 ? 10.653 28.167 -31.573 1.00 45.84 399 ALA A C 1
ATOM 2989 O O . ALA A 1 399 ? 9.476 28.424 -31.321 1.00 45.84 399 ALA A O 1
ATOM 2990 N N . ASN A 1 400 ? 11.397 28.893 -32.410 1.00 44.41 400 ASN A N 1
ATOM 2991 C CA . ASN A 1 400 ? 10.926 29.994 -33.248 1.00 44.41 400 ASN A CA 1
ATOM 2992 C C . ASN A 1 400 ? 9.592 29.698 -33.956 1.00 44.41 400 ASN A C 1
ATOM 2994 O O . ASN A 1 400 ? 9.365 28.608 -34.481 1.00 44.41 400 ASN A O 1
ATOM 2998 N N . ASN A 1 401 ? 8.756 30.738 -34.023 1.00 49.22 401 ASN A N 1
ATOM 2999 C CA . ASN A 1 401 ? 7.503 30.804 -34.769 1.00 49.22 401 ASN A CA 1
ATOM 3000 C C . ASN A 1 401 ? 7.680 30.394 -36.240 1.00 49.22 401 ASN A C 1
ATOM 3002 O O . ASN A 1 401 ? 8.063 31.196 -37.088 1.00 49.22 401 ASN A O 1
ATOM 3006 N N . GLY A 1 402 ? 7.305 29.156 -36.539 1.00 47.25 402 GLY A N 1
ATOM 3007 C CA . GLY A 1 402 ? 6.932 28.693 -37.868 1.00 47.25 402 GLY A CA 1
ATOM 3008 C C . GLY A 1 402 ? 5.687 27.828 -37.730 1.00 47.25 402 GLY A C 1
ATOM 3009 O O . GLY A 1 402 ? 5.790 26.607 -37.711 1.00 47.25 402 GLY A O 1
ATOM 3010 N N . GLN A 1 403 ? 4.516 28.449 -37.553 1.00 48.44 403 GLN A N 1
ATOM 3011 C CA . GLN A 1 403 ? 3.234 27.740 -37.526 1.00 48.44 403 GLN A CA 1
ATOM 3012 C C . GLN A 1 403 ? 2.938 27.157 -38.916 1.00 48.44 403 GLN A C 1
ATOM 3014 O O . GLN A 1 403 ? 2.214 27.743 -39.715 1.00 48.44 403 GLN A O 1
ATOM 3019 N N . GLN A 1 404 ? 3.485 25.980 -39.206 1.00 51.88 404 GLN A N 1
ATOM 3020 C CA . GLN A 1 404 ? 2.768 25.022 -40.035 1.00 51.88 404 GLN A CA 1
ATOM 3021 C C . GLN A 1 404 ? 1.714 24.388 -39.129 1.00 51.88 404 GLN A C 1
ATOM 3023 O O . GLN A 1 404 ? 2.054 23.812 -38.096 1.00 51.88 404 GLN A O 1
ATOM 3028 N N . GLN A 1 405 ? 0.439 24.564 -39.481 1.00 52.38 405 GLN A N 1
ATOM 3029 C CA . GLN A 1 405 ? -0.682 23.877 -38.843 1.00 52.38 405 GLN A CA 1
ATOM 3030 C C . GLN A 1 405 ? -0.458 22.373 -39.013 1.00 52.38 405 GLN A C 1
ATOM 3032 O O . GLN A 1 405 ? -0.765 21.802 -40.058 1.00 52.38 405 GLN A O 1
ATOM 3037 N N . GLN A 1 406 ? 0.155 21.743 -38.013 1.00 59.22 406 GLN A N 1
ATOM 3038 C CA . GLN A 1 406 ? 0.183 20.293 -37.943 1.00 59.22 406 GLN A CA 1
ATOM 3039 C C . GLN A 1 406 ? -1.268 19.820 -37.796 1.00 59.22 406 GLN A C 1
ATOM 3041 O O . GLN A 1 406 ? -2.037 20.458 -37.068 1.00 59.22 406 GLN A O 1
ATOM 3046 N N . PRO A 1 407 ? -1.671 18.755 -38.509 1.00 64.12 407 PRO A N 1
ATOM 3047 C CA . PRO A 1 407 ? -2.991 18.176 -38.318 1.00 64.12 407 PRO A CA 1
ATOM 3048 C C . PRO A 1 407 ? -3.188 17.835 -36.833 1.00 64.12 407 PRO A C 1
ATOM 3050 O O . PRO A 1 407 ? -2.210 17.476 -36.166 1.00 64.12 407 PRO A O 1
ATOM 3053 N N . PRO A 1 408 ? -4.418 17.968 -36.302 1.00 66.56 408 PRO A N 1
ATOM 3054 C CA . PRO A 1 408 ? -4.688 17.645 -34.910 1.00 66.56 408 PRO A CA 1
ATOM 3055 C C . PRO A 1 408 ? -4.237 16.207 -34.617 1.00 66.56 408 PRO A C 1
ATOM 3057 O O . PRO A 1 408 ? -4.366 15.337 -35.489 1.00 66.56 408 PRO A O 1
ATOM 3060 N N . PRO A 1 409 ? -3.679 15.951 -33.423 1.00 69.88 409 PRO A N 1
ATOM 3061 C CA . PRO A 1 409 ? -3.203 14.625 -33.070 1.00 69.88 409 PRO A CA 1
ATOM 3062 C C . PRO A 1 409 ? -4.348 13.603 -33.160 1.00 69.88 409 PRO A C 1
ATOM 3064 O O . PRO A 1 409 ? -5.507 13.943 -32.915 1.00 69.88 409 PRO A O 1
ATOM 3067 N N . PRO A 1 410 ? -4.044 12.337 -33.498 1.00 80.31 410 PRO A N 1
ATOM 3068 C CA . PRO A 1 410 ? -5.059 11.297 -33.677 1.00 80.31 410 PRO A CA 1
ATOM 3069 C C . PRO A 1 410 ? -5.765 10.903 -32.370 1.00 80.31 410 PRO A C 1
ATOM 3071 O O . PRO A 1 410 ? -6.797 10.239 -32.409 1.00 80.31 410 PRO A O 1
ATOM 3074 N N . LEU A 1 411 ? -5.204 11.288 -31.222 1.00 85.88 411 LEU A N 1
ATOM 3075 C CA . LEU A 1 411 ? -5.708 11.015 -29.881 1.00 85.88 411 LEU A CA 1
ATOM 3076 C C . LEU A 1 411 ? -5.727 12.314 -29.063 1.00 85.88 411 LEU A C 1
ATOM 3078 O O . LEU A 1 411 ? -4.919 13.207 -29.340 1.00 85.88 411 LEU A O 1
ATOM 3082 N N . PRO A 1 412 ? -6.607 12.424 -28.050 1.00 88.56 412 PRO A N 1
ATOM 3083 C CA . PRO A 1 412 ? -6.651 13.591 -27.178 1.00 88.56 412 PRO A CA 1
ATOM 3084 C C . PRO A 1 412 ? -5.323 13.781 -26.439 1.00 88.56 412 PRO A C 1
ATOM 3086 O O . PRO A 1 412 ? -4.742 12.825 -25.920 1.00 88.56 412 PRO A O 1
ATOM 3089 N N . GLU A 1 413 ? -4.858 15.027 -26.372 1.00 90.50 413 GLU A N 1
ATOM 3090 C CA . GLU A 1 413 ? -3.726 15.399 -25.525 1.00 90.50 413 GLU A CA 1
ATOM 3091 C C . GLU A 1 413 ? -4.194 15.651 -24.094 1.00 90.50 413 GLU A C 1
ATOM 3093 O O . GLU A 1 413 ? -5.196 16.332 -23.875 1.00 90.50 413 GLU A O 1
ATOM 3098 N N . VAL A 1 414 ? -3.450 15.121 -23.126 1.00 90.62 414 VAL A N 1
ATOM 3099 C CA . VAL A 1 414 ? -3.778 15.217 -21.701 1.00 90.62 414 VAL A CA 1
ATOM 3100 C C . VAL A 1 414 ? -2.587 15.706 -20.886 1.00 90.62 414 VAL A C 1
ATOM 3102 O O . VAL A 1 414 ? -1.439 15.302 -21.101 1.00 90.62 414 VAL A O 1
ATOM 3105 N N . GLU A 1 415 ? -2.864 16.596 -19.940 1.00 91.81 415 GLU A N 1
ATOM 3106 C CA . GLU A 1 415 ? -1.921 17.042 -18.914 1.00 91.81 415 GLU A CA 1
ATOM 3107 C C . GLU A 1 415 ? -1.795 16.002 -17.793 1.00 91.81 415 GLU A C 1
ATOM 3109 O O . GLU A 1 415 ? -2.643 15.122 -17.659 1.00 91.81 415 GLU A O 1
ATOM 3114 N N . ALA A 1 416 ? -0.746 16.094 -16.970 1.00 90.44 416 ALA A N 1
ATOM 3115 C CA . ALA A 1 416 ? -0.475 15.119 -15.909 1.00 90.44 416 ALA A CA 1
ATOM 3116 C C . ALA A 1 416 ? -1.675 14.913 -14.961 1.00 90.44 416 ALA A C 1
ATOM 3118 O O . ALA A 1 416 ? -2.119 13.785 -14.755 1.00 90.44 416 ALA A O 1
ATOM 3119 N N . HIS A 1 417 ? -2.295 16.003 -14.502 1.00 91.12 417 HIS A N 1
ATOM 3120 C CA . HIS A 1 417 ? -3.442 15.922 -13.596 1.00 91.12 417 HIS A CA 1
ATOM 3121 C C . HIS A 1 417 ? -4.677 15.298 -14.272 1.00 91.12 417 HIS A C 1
ATOM 3123 O O . HIS A 1 417 ? -5.459 14.595 -13.632 1.00 91.12 417 HIS A O 1
ATOM 3129 N N . GLN A 1 418 ? -4.836 15.509 -15.585 1.00 91.62 418 GLN A N 1
ATOM 3130 C CA . GLN A 1 418 ? -5.897 14.885 -16.376 1.00 91.62 418 GLN A CA 1
ATOM 3131 C C . GLN A 1 418 ? -5.628 13.392 -16.578 1.00 91.62 418 GLN A C 1
ATOM 3133 O O . GLN A 1 418 ? -6.574 12.609 -16.553 1.00 91.62 418 GLN A O 1
ATOM 3138 N N . ARG A 1 419 ? -4.360 12.981 -16.740 1.00 91.44 419 ARG A N 1
ATOM 3139 C CA . ARG A 1 419 ? -3.981 11.559 -16.788 1.00 91.44 419 ARG A CA 1
ATOM 3140 C C . ARG A 1 419 ? -4.422 10.855 -15.514 1.00 91.44 419 ARG A C 1
ATOM 3142 O O . ARG A 1 419 ? -5.168 9.890 -15.609 1.00 91.44 419 ARG A O 1
ATOM 3149 N N . HIS A 1 420 ? -4.047 11.398 -14.355 1.00 92.06 420 HIS A N 1
ATOM 3150 C CA . HIS A 1 420 ? -4.438 10.857 -13.054 1.00 92.06 420 HIS A CA 1
ATOM 3151 C C . HIS A 1 420 ? -5.968 10.749 -12.909 1.00 92.06 420 HIS A C 1
ATOM 3153 O O . HIS A 1 420 ? -6.488 9.680 -12.596 1.00 92.06 420 HIS A O 1
ATOM 3159 N N . ALA A 1 421 ? -6.715 11.813 -13.222 1.00 91.62 421 ALA A N 1
ATOM 3160 C CA . ALA A 1 421 ? -8.178 11.788 -13.150 1.00 91.62 421 ALA A CA 1
ATOM 3161 C C . ALA A 1 421 ? -8.808 10.710 -14.054 1.00 91.62 421 ALA A C 1
ATOM 3163 O O . ALA A 1 421 ? -9.720 9.995 -13.634 1.00 91.62 421 ALA A O 1
ATOM 3164 N N . LEU A 1 422 ? -8.317 10.570 -15.288 1.00 91.75 422 LEU A N 1
ATOM 3165 C CA . LEU A 1 422 ? -8.795 9.556 -16.229 1.00 91.75 422 LEU A CA 1
ATOM 3166 C C . LEU A 1 422 ? -8.436 8.131 -15.786 1.00 91.75 422 LEU A C 1
ATOM 3168 O O . LEU A 1 422 ? -9.254 7.232 -15.985 1.00 91.75 422 LEU A O 1
ATOM 3172 N N . THR A 1 423 ? -7.273 7.929 -15.159 1.00 92.88 423 THR A N 1
ATOM 3173 C CA . THR A 1 423 ? -6.881 6.652 -14.539 1.00 92.88 423 THR A CA 1
ATOM 3174 C C . THR A 1 423 ? -7.915 6.221 -13.501 1.00 92.88 423 THR A C 1
ATOM 3176 O O . THR A 1 423 ? -8.461 5.122 -13.601 1.00 92.88 423 THR A O 1
ATOM 3179 N N . LEU A 1 424 ? -8.258 7.105 -12.555 1.00 92.88 424 LEU A N 1
ATOM 3180 C CA . LEU A 1 424 ? -9.237 6.800 -11.505 1.00 92.88 424 LEU A CA 1
ATOM 3181 C C . LEU A 1 424 ? -10.628 6.511 -12.071 1.00 92.88 424 LEU A C 1
ATOM 3183 O O . LEU A 1 424 ? -11.299 5.589 -11.614 1.00 92.88 424 LEU A O 1
ATOM 3187 N N . LEU A 1 425 ? -11.064 7.271 -13.080 1.00 90.19 425 LEU A N 1
ATOM 3188 C CA . LEU A 1 425 ? -12.345 7.025 -13.748 1.00 90.19 425 LEU A CA 1
ATOM 3189 C C . LEU A 1 425 ? -12.369 5.672 -14.461 1.00 90.19 425 LEU A C 1
ATOM 3191 O O . LEU A 1 425 ? -13.397 5.005 -14.467 1.00 90.19 425 LEU A O 1
ATOM 3195 N N . ARG A 1 426 ? -11.246 5.242 -15.041 1.00 89.88 426 ARG A N 1
ATOM 3196 C CA . ARG A 1 426 ? -11.159 3.952 -15.727 1.00 89.88 426 ARG A CA 1
ATOM 3197 C C . ARG A 1 426 ? -11.126 2.769 -14.762 1.00 89.88 426 ARG A C 1
ATOM 3199 O O . ARG A 1 426 ? -11.640 1.722 -15.118 1.00 89.88 426 ARG A O 1
ATOM 3206 N N . MET A 1 427 ? -10.575 2.935 -13.560 1.00 90.44 427 MET A N 1
ATOM 3207 C CA . MET A 1 427 ? -10.618 1.907 -12.508 1.00 90.44 427 MET A CA 1
ATOM 3208 C C . MET A 1 427 ? -12.033 1.660 -11.953 1.00 90.44 427 MET A C 1
ATOM 3210 O O . MET A 1 427 ? -12.255 0.656 -11.285 1.00 90.44 427 MET A O 1
ATOM 3214 N N . GLN A 1 428 ? -12.981 2.578 -12.178 1.00 84.19 428 GLN A N 1
ATOM 3215 C CA . GLN A 1 428 ? -14.370 2.451 -11.709 1.00 84.19 428 GLN A CA 1
ATOM 3216 C C . GLN A 1 428 ? -15.249 1.569 -12.602 1.00 84.19 428 GLN A C 1
ATOM 3218 O O . GLN A 1 428 ? -16.317 1.147 -12.154 1.00 84.19 428 GLN A O 1
ATOM 3223 N N . VAL A 1 429 ? -14.845 1.388 -13.862 1.00 70.94 429 VAL A N 1
ATOM 3224 C CA . VAL A 1 429 ? -15.586 0.677 -14.916 1.00 70.94 429 VAL A CA 1
ATOM 3225 C C . VAL A 1 429 ? -15.072 -0.747 -15.005 1.00 70.94 429 VAL A C 1
ATOM 3227 O O . VAL A 1 429 ? -15.928 -1.653 -15.105 1.00 70.94 429 VAL A O 1
#

Radius of gyration: 26.06 Å; Cα contacts (8 Å, |Δi|>4): 734; chains: 1; bounding box: 74×79×70 Å

InterPro domains:
  IPR001932 PPM-type phosphatase-like domain [PF13672] (197-382)
  IPR001932 PPM-type phosphatase-like domain [PS51746] (180-429)
  IPR001932 PPM-type phosphatase-like domain [SM00332] (183-429)
  IPR036457 PPM-type phosphatase-like domain superfamily [G3DSA:3.60.40.10] (194-399)
  IPR036457 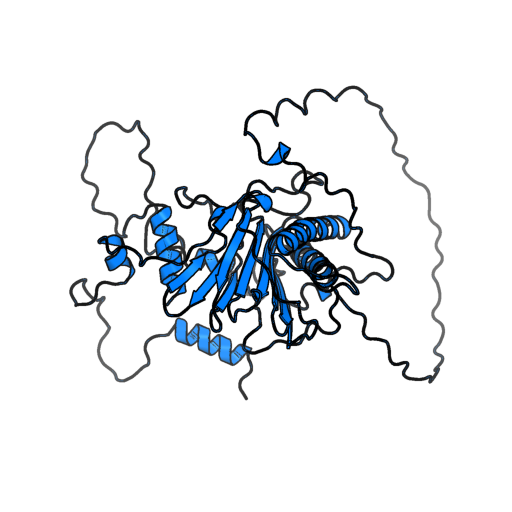PPM-type phosphatase-like domain superfamily [SSF81606] (204-383)
  IPR053287 PP2C-like domain-containing protein [PTHR21586] (53-397)

Sequence (429 aa):
MPTLRDKLADFLRQLSTGAERAGADPKPECPSPTSATATFMQRYLNGEGLPKQPEIVHSKSCYDLPNRDVAPLSKRILAAYTGPSGGLTRVNRGPHRALTVTDQVDFIDDDSLCGSNENLASRYLDKSGGTPKAKVPTSISSNTEGPRVADTACVTGEEAETASEEIAGIGNWNQPAEFAYGIATTLYECHPVTKENAGEPIADAFAICVRENSAVLALADGVNWGDKSCLAARCAVHGCMDYLNRALYREGGTIDTTQEVFVCLLRSFQAAHSLILQEQGMLTTLCAAVVVQLRGSEQYVVCTCNVGDSLAYVYNQQHGVREITLGSHDIHSMRDMRDALGALGPVDGQNPELNNLTVSMTVAQPGDIIFLTSDGISDNFDPVVGKFAIAKRGRKDGANNGQQQQPPPPLPEVEAHQRHALTLLRMQV

Organism: Amblyomma americanum (NCBI:txid6943)

Nearest PDB structures (foldseek):
  3nmn-assembly2_D  TM=6.019E-01  e=7.030E-03  Arabidopsis thaliana
  3jrq-assembly1_A  TM=4.456E-01  e=1.958E-03  Arabidopsis thaliana
  3nmv-assembly1_B  TM=6.419E-01  e=2.021E-02  Arabidopsis thaliana
  6rre-assembly3_C  TM=6.185E-01  e=8.106E-02  Legionella pneumophila
  3kdj-assembly1_B  TM=4.382E-01  e=8.305E-03  Arabidopsis thaliana

=== Feature glossary ===
The record interleaves many kinds of information about one protein. Here is each kind framed as the question it answers.

Q: Are the domains correctly placed relative to each other?
A: Predicted aligned error is AlphaFold's pairwise confidence. Unlike pLDDT (per-residue), PAE is per-residue-pair and captures whether two parts of the structure are correctly placed relative to each other. Units are ångströms of expected positional error.

Q: Which residues are in helices, strands, or loops?
A: Eight-state secondary structure (DSSP): H is the canonical α-helix, G the tighter 3₁₀-helix, I the wider π-helix; E/B are β-structure, T and S are turns and bends, and '-' is everything else. DSSP derives these from the pattern of main-chain N–H···O=C hydrogen bonds, not from the sequence.

Q: What if only a Cα trace is available?
A: P-SEA three-state annotation labels each residue as helix, strand, or coil based purely on the geometry of the Cα trace. It serves as a fallback when the full backbone (and thus DSSP) is unavailable.

Q: What are the backbone torsion angles?
A: φ (phi) and ψ (psi) are the two rotatable backbone dihedrals per residue: φ is the C(i-1)–N–Cα–C torsion, ψ is the N–Cα–C–N(i+1) torsion, both in degrees on (−180°, 180°]. α-helical residues cluster near (−60°, −45°); β-strand residues near (−120°, +130°). A Ramachandran plot is simply a scatter of (φ, ψ) for every residue.

Q: What known structures does this most resemble?
A: Structural nearest neighbors (via Foldseek easy-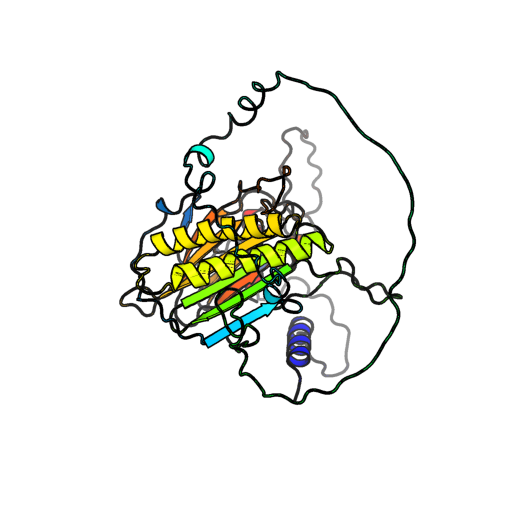search vs the PDB). Reported per hit: target PDB id, E-value, and alignment TM-score. A TM-score above ~0.5 is the conventional threshold for 'same fold'.

Q: What family and function is it annotated with?
A: Database cross-references. InterPro integrates a dozen domain/family signature databases into unified entries with residue-range hits. GO terms attach function/process/location labels with evidence codes. CATH codes position the fold in a four-level structural taxonomy. Organism is the NCBI-taxonomy species name.

Q: Which residues are buried vs exposed?
A: Solvent accessibility: the surface area of each residue that a 1.4 Å water probe can touch, in Å². When only backbone atoms are present the absolute values are lower than full-atom SASA (side chains contribute most of the area) and are flagged as backbone-only.

Q: What do the diagnostic plots show?
A: Three diagnostic plots accompany the record. The Cα contact map visualizes the tertiary structure as a 2D adjacency matrix (8 Å cutoff, sequence-local contacts suppressed). The Ramachandran plot shows the distribution of backbone (φ, ψ) torsions, with points in the α and β basins reflecting secondary structure content. The PAE plot shows AlphaFold's inter-residue confidence as a color matrix.

Q: What is the amino-acid chain?
A: The amino-acid sequence is the protein's primary structure: the linear order of residues from the N-terminus to the C-terminus, written in one-letter code. Everything else here — the 3D coordinates, the secondary structure, the domain annotations — is ultimately a consequence of this string.

Q: What do the rendered images show?
A: The six renders are orthographic views along the three Cartesian axes in both directions. Representation (cartoon, sticks, or surface) and color scheme (sequence-rainbow or by-chain) vary across proteins so the training set covers all the common visualization conventions.

Q: Where is each backbone atom in 3D?
A: The mmCIF table is the protein's shape written out atom by atom. For each backbone N, Cα, C, and carbonyl O, it records an (x, y, z) coordinate triple in Å plus the residue type, chain letter, and residue number.

Q: How mobile is each atom in the crystal?
A: For experimental (PDB) structures, the B-factor (temperature factor) quantifies the positional spread of each atom in the crystal — a combination of thermal vibration and static disorder — in units of Å². High B-factors mark flexible loops or poorly resolved regions; low B-factors mark the rigid, well-ordered core.

Q: How big and how compact is the whole molecule?
A: Three whole-structure scalars: the radius of gyration (RMS distance of Cα from centroid, in Å), the count of Cα–Cα contacts (pairs closer than 8 Å and separated by more than four residues in sequence — i.e. tertiary, not local, contacts), and the bounding-box dimensions. Together they distinguish compact globular folds from extended fibres or disordered chains.

Q: What does the local fold look like, residue by residue?
A: A 3Di character summarizes, for each residue, the relative orientation of the Cα frame of its nearest spatial neighbor. Because it encodes fold topology rather than chemistry, 3Di alignments detect remote structural similarity that sequence alignment misses.

Q: How confident is the AlphaFold model at each residue?
A: For AlphaFold models, the B-factor field carries pLDDT — the model's own estimate of local accuracy on a 0–100 scale. Regions with pLDDT<50 should be treated as essentially unmodeled; they often correspond to intrinsically disordered segments.